Protein 2IMH (pdb70)

Sequence (433 aa):
SLTFSILAHDPETGAIGGAAATGSLCVGGWVLRGDLNAGSASQGAAPSTFWGEEVLQHLRDGSHPEDAVNHHVTSSQQDSGRAYRQLAADLLGNAAAFTGSENQDIKGSVTFAASSGIASGNLGDNSVLGATEAFVVASDLTFERRRLLAALIAAEGAGGLLSAALVLHPDRPPVTLRIDYHPDNPIGALEQLYQQKATTGDYADWARQVPVLSDKERILDEGHHHHHHHSLTFSILAHDPETGAIGGAAATGSLCVGGWVLRGDLNAGSASQGAAPSTFWGEEVLQHLRDGSHPEDAVNHVTSQDSGRAYRQLAADLLGNAAAFTGSENQQDIKGSVTFASGIASGNLGDNSVLGATEAFVASDLTFERRLLAALIAAEGAGLLSAALVLHPDRPPVTLRIDYHPDNPIGALEQQLYQKATTGDYADWARQVPVLSDKERILD

Structure (mmCIF, N/CA/C/O backbone):
data_2IMH
#
_entry.id   2IMH
#
_cell.length_a   60.250
_cell.length_b   69.594
_cell.length_c   105.792
_cell.angle_alpha   90.00
_cell.angle_beta   90.00
_cell.angle_gamma   90.00
#
_symmetry.space_group_name_H-M   'P 21 21 21'
#
loop_
_entity.id
_entity.type
_entity.pdbx_description
1 polymer 'Hypothetical protein UNP Q5LQD5_SILPO'
2 water water
#
loop_
_atom_site.group_PDB
_atom_site.id
_atom_site.type_symbol
_atom_site.label_atom_id
_atom_site.label_alt_id
_atom_site.label_comp_id
_atom_site.label_asym_id
_atom_site.label_entity_id
_atom_site.label_seq_id
_atom_site.pdbx_PDB_ins_code
_atom_site.Cartn_x
_atom_site.Cartn_y
_atom_site.Cartn_z
_atom_site.occupancy
_atom_site.B_iso_or_equiv
_atom_site.auth_seq_id
_atom_site.auth_comp_id
_atom_site.auth_asym_id
_atom_site.auth_atom_id
_atom_site.pdbx_PDB_model_num
ATOM 1 N N . SER A 1 2 ? 7.421 44.302 -1.181 1.00 24.64 0 SER A N 1
ATOM 2 C CA . SER A 1 2 ? 6.183 43.648 -0.660 1.00 23.64 0 SER A CA 1
ATOM 3 C C . SER A 1 2 ? 6.522 42.817 0.573 1.00 22.28 0 SER A C 1
ATOM 4 O O . SER A 1 2 ? 7.701 42.488 0.802 1.00 22.10 0 SER A O 1
ATOM 7 N N . LEU A 1 3 ? 5.496 42.487 1.353 1.00 21.13 1 LEU A N 1
ATOM 8 C CA . LEU A 1 3 ? 5.643 41.579 2.492 1.00 20.08 1 LEU A CA 1
ATOM 9 C C . LEU A 1 3 ? 6.489 40.374 2.050 1.00 19.19 1 LEU A C 1
ATOM 10 O O . LEU A 1 3 ? 6.164 39.730 1.056 1.00 18.73 1 LEU A O 1
ATOM 15 N N . THR A 1 4 ? 7.565 40.085 2.775 1.00 18.48 2 THR A N 1
ATOM 16 C CA . THR A 1 4 ? 8.491 39.004 2.393 1.00 18.24 2 THR A CA 1
ATOM 17 C C . THR A 1 4 ? 9.036 38.293 3.609 1.00 17.78 2 THR A C 1
ATOM 18 O O . THR A 1 4 ? 9.536 38.937 4.534 1.00 17.15 2 THR A O 1
ATOM 22 N N . PHE A 1 5 ? 8.965 36.963 3.619 1.00 17.04 3 PHE A N 1
ATOM 23 C CA . PHE A 1 5 ? 9.680 36.204 4.648 1.00 16.42 3 PHE A CA 1
ATOM 24 C C . PHE A 1 5 ? 10.203 34.911 4.064 1.00 15.58 3 PHE A C 1
ATOM 25 O O . PHE A 1 5 ? 9.592 34.352 3.147 1.00 16.32 3 PHE A O 1
ATOM 33 N N . SER A 1 6 ? 11.365 34.486 4.547 1.00 14.94 4 SER A N 1
ATOM 34 C CA . SER A 1 6 ? 11.990 33.238 4.075 1.00 15.05 4 SER A CA 1
ATOM 35 C C . SER A 1 6 ? 12.704 32.513 5.205 1.00 15.47 4 SER A C 1
ATOM 36 O O . SER A 1 6 ? 13.133 33.122 6.190 1.00 16.04 4 SER A O 1
ATOM 39 N N . ILE A 1 7 ? 12.815 31.202 5.067 1.00 15.72 5 ILE A N 1
ATOM 40 C CA . ILE A 1 7 ? 13.501 30.416 6.075 1.00 15.52 5 ILE A CA 1
ATOM 41 C C . ILE A 1 7 ? 14.416 29.453 5.346 1.00 15.39 5 ILE A C 1
ATOM 42 O O . ILE A 1 7 ? 14.016 28.899 4.332 1.00 15.72 5 ILE A O 1
ATOM 47 N N . LEU A 1 8 ? 15.654 29.347 5.821 1.00 14.51 6 LEU A N 1
ATOM 48 C CA . LEU A 1 8 ? 16.615 28.330 5.348 1.00 14.80 6 LEU A CA 1
ATOM 49 C C . LEU A 1 8 ? 16.880 27.380 6.498 1.00 14.88 6 LEU A C 1
ATOM 50 O O . LEU A 1 8 ? 16.995 27.810 7.646 1.00 15.32 6 LEU A O 1
ATOM 55 N N . ALA A 1 9 ? 17.018 26.091 6.199 1.00 14.84 7 ALA A N 1
ATOM 56 C CA . ALA A 1 9 ? 17.289 25.137 7.270 1.00 15.58 7 ALA A CA 1
ATOM 57 C C . ALA A 1 9 ? 18.037 23.919 6.773 1.00 16.42 7 ALA A C 1
ATOM 58 O O . ALA A 1 9 ? 17.969 23.582 5.596 1.00 16.36 7 ALA A O 1
ATOM 60 N N . HIS A 1 10 ? 18.735 23.278 7.710 1.00 17.07 8 HIS A N 1
ATOM 61 C CA . HIS A 1 10 ? 19.424 22.005 7.522 1.00 17.61 8 HIS A CA 1
ATOM 62 C C . HIS A 1 10 ? 18.648 20.945 8.314 1.00 18.44 8 HIS A C 1
ATOM 63 O O . HIS A 1 10 ? 18.139 21.226 9.411 1.00 18.39 8 HIS A O 1
ATOM 70 N N . ASP A 1 11 ? 18.521 19.751 7.741 1.00 18.19 9 ASP A N 1
ATOM 71 C CA . ASP A 1 11 ? 17.874 18.630 8.414 1.00 19.72 9 ASP A CA 1
ATOM 72 C C . ASP A 1 11 ? 18.977 17.649 8.840 1.00 20.11 9 ASP A C 1
ATOM 73 O O . ASP A 1 11 ? 19.412 16.831 8.035 1.00 20.11 9 ASP A O 1
ATOM 78 N N . PRO A 1 12 ? 19.460 17.762 10.090 1.00 20.88 10 PRO A N 1
ATOM 79 C CA . PRO A 1 12 ? 20.640 16.998 10.483 1.00 21.77 10 PRO A CA 1
ATOM 80 C C . PRO A 1 12 ? 20.514 15.498 10.255 1.00 22.57 10 PRO A C 1
ATOM 81 O O . PRO A 1 12 ? 21.468 14.878 9.777 1.00 22.85 10 PRO A O 1
ATOM 85 N N . GLU A 1 13 ? 19.355 14.928 10.569 1.00 23.47 11 GLU A N 1
ATOM 86 C CA . GLU A 1 13 ? 19.172 13.478 10.458 1.00 25.01 11 GLU A CA 1
ATOM 87 C C . GLU A 1 13 ? 19.528 12.944 9.062 1.00 24.36 11 GLU A C 1
ATOM 88 O O . GLU A 1 13 ? 20.188 11.896 8.940 1.00 23.92 11 GLU A O 1
ATOM 94 N N . THR A 1 14 ? 19.124 13.677 8.017 1.00 23.82 12 THR A N 1
ATOM 95 C CA . THR A 1 14 ? 19.320 13.213 6.627 1.00 23.76 12 THR A CA 1
ATOM 96 C C . THR A 1 14 ? 20.447 13.918 5.880 1.00 23.03 12 THR A C 1
ATOM 97 O O . THR A 1 14 ? 20.988 13.392 4.896 1.00 24.23 12 THR A O 1
ATOM 101 N N . GLY A 1 15 ? 20.791 15.117 6.326 1.00 21.59 13 GLY A N 1
ATOM 102 C CA . GLY A 1 15 ? 21.765 15.927 5.623 1.00 20.58 13 GLY A CA 1
ATOM 103 C C . GLY A 1 15 ? 21.081 16.738 4.535 1.00 19.83 13 GLY A C 1
ATOM 104 O O . GLY A 1 15 ? 21.746 17.483 3.808 1.00 20.65 13 GLY A O 1
ATOM 105 N N . ALA A 1 16 ? 19.753 16.614 4.430 1.00 17.92 14 ALA A N 1
ATOM 106 C CA . ALA A 1 16 ? 19.016 17.470 3.485 1.00 16.31 14 ALA A CA 1
ATOM 107 C C . ALA A 1 16 ? 19.190 18.927 3.870 1.00 15.66 14 ALA A C 1
ATOM 108 O O . ALA A 1 16 ? 19.367 19.258 5.049 1.00 15.98 14 ALA A O 1
ATOM 110 N N . ILE A 1 17 ? 19.125 19.785 2.864 1.00 14.13 15 ILE A N 1
ATOM 111 C CA . ILE A 1 17 ? 19.104 21.235 3.073 1.00 14.66 15 ILE A CA 1
ATOM 112 C C . ILE A 1 17 ? 17.862 21.773 2.373 1.00 13.77 15 ILE A C 1
ATOM 113 O O . ILE A 1 17 ? 17.372 21.175 1.406 1.00 13.81 15 ILE A O 1
ATOM 118 N N . GLY A 1 18 ? 17.324 22.873 2.873 1.00 14.59 16 GLY A N 1
ATOM 119 C CA . GLY A 1 18 ? 16.156 23.429 2.210 1.00 14.51 16 GLY A CA 1
ATOM 120 C C . GLY A 1 18 ? 15.810 24.834 2.602 1.00 14.44 16 GLY A C 1
ATOM 121 O O . GLY A 1 18 ? 16.484 25.456 3.418 1.00 13.83 16 GLY A O 1
ATOM 122 N N . GLY A 1 19 ? 14.757 25.339 1.979 1.00 13.87 17 GLY A N 1
ATOM 123 C CA . GLY A 1 19 ? 14.267 26.673 2.312 1.00 14.64 17 GLY A CA 1
ATOM 124 C C . GLY A 1 19 ? 12.836 26.816 1.837 1.00 14.98 17 GLY A C 1
ATOM 125 O O . GLY A 1 19 ? 12.351 26.003 1.030 1.00 15.93 17 GLY A O 1
ATOM 126 N N . ALA A 1 20 ? 12.171 27.847 2.334 1.00 14.46 18 ALA A N 1
ATOM 127 C CA . ALA A 1 20 ? 10.809 28.144 1.918 1.00 14.45 18 ALA A CA 1
ATOM 128 C C . ALA A 1 20 ? 10.587 29.629 2.037 1.00 14.82 18 ALA A C 1
ATOM 129 O O . ALA A 1 20 ? 11.226 30.285 2.860 1.00 14.26 18 ALA A O 1
ATOM 131 N N . ALA A 1 21 ? 9.682 30.170 1.226 1.00 14.65 19 ALA A N 1
ATOM 132 C CA . ALA A 1 21 ? 9.490 31.627 1.231 1.00 15.07 19 ALA A CA 1
ATOM 133 C C . ALA A 1 21 ? 8.105 31.974 0.745 1.00 15.06 19 ALA A C 1
ATOM 134 O O . ALA A 1 21 ? 7.452 31.179 0.059 1.00 14.95 19 ALA A O 1
ATOM 136 N N . ALA A 1 22 ? 7.664 33.176 1.080 1.00 14.88 20 ALA A N 1
ATOM 137 C CA . ALA A 1 22 ? 6.401 33.685 0.566 1.00 14.80 20 ALA A CA 1
ATOM 138 C C . ALA A 1 22 ? 6.515 35.198 0.501 1.00 15.57 20 ALA A C 1
ATOM 139 O O . ALA A 1 22 ? 7.239 35.797 1.304 1.00 14.86 20 ALA A O 1
ATOM 141 N N . THR A 1 23 ? 5.867 35.798 -0.502 1.00 15.64 21 THR A N 1
ATOM 142 C CA . THR A 1 23 ? 5.806 37.253 -0.606 1.00 16.68 21 THR A CA 1
ATOM 143 C C . THR A 1 23 ? 4.436 37.736 -1.018 1.00 16.77 21 THR A C 1
ATOM 144 O O . THR A 1 23 ? 3.593 36.960 -1.485 1.00 16.31 21 THR A O 1
ATOM 14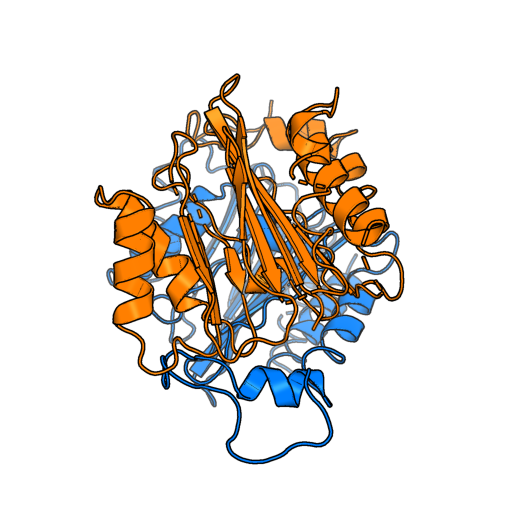8 N N . GLY A 1 24 ? 4.223 39.044 -0.869 1.00 17.87 22 GLY A N 1
ATOM 149 C CA . GLY A 1 24 ? 3.034 39.655 -1.440 1.00 18.33 22 GLY A CA 1
ATOM 150 C C . GLY A 1 24 ? 3.201 40.046 -2.906 1.00 19.17 22 GLY A C 1
ATOM 151 O O . GLY A 1 24 ? 2.504 40.952 -3.385 1.00 20.49 22 GLY A O 1
ATOM 152 N N . SER A 1 25 ? 4.108 39.363 -3.613 1.00 18.55 23 SER A N 1
ATOM 153 C CA . SER A 1 25 ? 4.351 39.587 -5.033 1.00 18.58 23 SER A CA 1
ATOM 154 C C . SER A 1 25 ? 4.497 38.252 -5.781 1.00 17.86 23 SER A C 1
ATOM 155 O O . SER A 1 25 ? 4.205 37.195 -5.219 1.00 18.04 23 SER A O 1
ATOM 158 N N . LEU A 1 26 ? 4.952 38.301 -7.028 1.00 17.18 24 LEU A N 1
ATOM 159 C CA . LEU A 1 26 ? 5.009 37.102 -7.891 1.00 16.75 24 LEU A CA 1
ATOM 160 C C . LEU A 1 26 ? 6.320 36.345 -7.759 1.00 16.45 24 LEU A C 1
ATOM 161 O O . LEU A 1 26 ? 7.349 36.928 -7.434 1.00 17.26 24 LEU A O 1
ATOM 166 N N . CYS A 1 27 ? 6.279 35.044 -8.054 1.00 16.08 25 CYS A N 1
ATOM 167 C CA . CYS A 1 27 ? 7.491 34.311 -8.379 1.00 16.02 25 CYS A CA 1
ATOM 168 C C . CYS A 1 27 ? 8.547 34.309 -7.270 1.00 15.41 25 CYS A C 1
ATOM 169 O O . CYS A 1 27 ? 9.743 34.285 -7.564 1.00 15.50 25 CYS A O 1
ATOM 172 N N . VAL A 1 28 ? 8.125 34.316 -6.003 1.00 15.47 26 VAL A N 1
ATOM 173 C CA . VAL A 1 28 ? 9.114 34.249 -4.916 1.00 14.73 26 VAL A CA 1
ATOM 174 C C . VAL A 1 28 ? 10.160 33.136 -5.090 1.00 15.08 26 VAL A C 1
ATOM 175 O O . VAL A 1 28 ? 11.341 33.340 -4.826 1.00 14.60 26 VAL A O 1
ATOM 179 N N . GLY A 1 29 ? 9.739 31.946 -5.522 1.00 15.39 27 GLY A N 1
ATOM 180 C CA . GLY A 1 29 ? 10.717 30.849 -5.692 1.00 16.47 27 GLY A CA 1
ATOM 181 C C . GLY A 1 29 ? 11.829 31.211 -6.675 1.00 17.62 27 GLY A C 1
ATOM 182 O O . GLY A 1 29 ? 12.991 30.876 -6.456 1.00 18.87 27 GLY A O 1
ATOM 183 N N . GLY A 1 30 ? 11.463 31.894 -7.754 1.00 17.18 28 GLY A N 1
ATOM 184 C CA . GLY A 1 30 ? 12.399 32.310 -8.784 1.00 17.99 28 GLY A CA 1
ATOM 185 C C . GLY A 1 30 ? 13.354 33.382 -8.307 1.00 17.58 28 GLY A C 1
ATOM 186 O O . GLY A 1 30 ? 14.544 33.367 -8.645 1.00 17.89 28 GLY A O 1
ATOM 187 N N . TRP A 1 31 ? 12.845 34.303 -7.497 1.00 16.22 29 TRP A N 1
ATOM 188 C CA . TRP A 1 31 ? 13.656 35.431 -7.043 1.00 16.11 29 TRP A CA 1
ATOM 189 C C . TRP A 1 31 ? 14.603 35.021 -5.936 1.00 15.76 29 TRP A C 1
ATOM 190 O O . TRP A 1 31 ? 15.792 35.376 -5.949 1.00 15.13 29 TRP A O 1
ATOM 201 N N . VAL A 1 32 ? 14.073 34.271 -4.972 1.00 15.13 30 VAL A N 1
ATOM 202 C CA . VAL A 1 32 ? 14.673 34.239 -3.638 1.00 15.17 30 VAL A CA 1
ATOM 203 C C . VAL A 1 32 ? 15.515 33.008 -3.327 1.00 15.58 30 VAL A C 1
ATOM 204 O O . VAL A 1 32 ? 16.616 33.133 -2.767 1.00 15.37 30 VAL A O 1
ATOM 208 N N . LEU A 1 33 ? 15.016 31.829 -3.699 1.00 15.29 31 LEU A N 1
ATOM 209 C CA . LEU A 1 33 ? 15.578 30.610 -3.121 1.00 15.61 31 LEU A CA 1
ATOM 210 C C . LEU A 1 33 ? 16.546 29.927 -4.057 1.00 15.69 31 LEU A C 1
ATOM 211 O O . LEU A 1 33 ? 16.190 29.632 -5.188 1.00 15.79 31 LEU A O 1
ATOM 216 N N . ARG A 1 34 ? 17.762 29.678 -3.556 1.00 15.01 32 ARG A N 1
ATOM 217 C CA . ARG A 1 34 ? 18.791 28.912 -4.277 1.00 14.99 32 ARG A CA 1
ATOM 218 C C . ARG A 1 34 ? 19.525 27.974 -3.326 1.00 14.56 32 ARG A C 1
ATOM 219 O O . ARG A 1 34 ? 19.564 28.211 -2.121 1.00 13.79 32 ARG A O 1
ATOM 227 N N . GLY A 1 35 ? 20.143 26.935 -3.882 1.00 15.09 33 GLY A N 1
ATOM 228 C CA . GLY A 1 35 ? 20.845 25.971 -3.062 1.00 16.03 33 GLY A CA 1
ATOM 229 C C . GLY A 1 35 ? 21.691 25.018 -3.870 1.00 15.40 33 GLY A C 1
ATOM 230 O O . GLY A 1 35 ? 21.489 24.858 -5.074 1.00 16.47 33 GLY A O 1
ATOM 231 N N . ASP A 1 36 ? 22.672 24.423 -3.204 1.00 16.24 34 ASP A N 1
ATOM 232 C CA . ASP A 1 36 ? 23.538 23.438 -3.851 1.00 16.48 34 ASP A CA 1
ATOM 233 C C . ASP A 1 36 ? 24.131 22.555 -2.767 1.00 16.34 34 ASP A C 1
ATOM 234 O O . ASP A 1 36 ? 24.641 23.050 -1.748 1.00 16.32 34 ASP A O 1
ATOM 239 N N . LEU A 1 37 ? 24.014 21.242 -2.961 1.00 15.85 35 LEU A N 1
ATOM 240 C CA . LEU A 1 37 ? 24.527 20.280 -2.003 1.00 16.42 35 LEU A CA 1
ATOM 241 C C . LEU A 1 37 ? 26.041 20.362 -1.819 1.00 16.46 35 LEU A C 1
ATOM 242 O O . LEU A 1 37 ? 26.583 19.786 -0.858 1.00 17.55 35 LEU A O 1
ATOM 247 N N . ASN A 1 38 ? 26.710 21.116 -2.689 1.00 17.05 36 ASN A N 1
ATOM 248 C CA . ASN A 1 38 ? 28.133 21.349 -2.516 1.00 17.58 36 ASN A CA 1
ATOM 249 C C . ASN A 1 38 ? 28.447 22.695 -1.844 1.00 17.26 36 ASN A C 1
ATOM 250 O O . ASN A 1 38 ? 29.608 23.128 -1.825 1.00 17.14 36 ASN A O 1
ATOM 255 N N . ALA A 1 39 ? 27.427 23.354 -1.293 1.00 16.65 37 ALA A N 1
ATOM 256 C CA . ALA A 1 39 ? 27.607 24.709 -0.779 1.00 16.31 37 ALA A CA 1
ATOM 257 C C . ALA A 1 39 ? 26.734 25.018 0.448 1.00 16.27 37 ALA A C 1
ATOM 258 O O . ALA A 1 39 ? 27.234 25.438 1.510 1.00 16.66 37 ALA A O 1
ATOM 260 N N . GLY A 1 40 ? 25.430 24.822 0.302 1.00 15.63 38 GLY A N 1
ATOM 261 C CA . GLY A 1 40 ? 24.466 25.310 1.304 1.00 15.31 38 GLY A CA 1
ATOM 262 C C . GLY A 1 40 ? 23.267 25.963 0.629 1.00 15.71 38 GLY A C 1
ATOM 263 O O . GLY A 1 40 ? 22.970 25.658 -0.537 1.00 16.24 38 GLY A O 1
ATOM 272 N N . SER A 1 42 ? 20.767 29.701 0.046 1.00 15.23 40 SER A N 1
ATOM 273 C CA . SER A 1 42 ? 20.709 31.158 0.135 1.00 15.50 40 SER A CA 1
ATOM 274 C C . SER A 1 42 ? 19.300 31.684 -0.123 1.00 15.21 40 SER A C 1
ATOM 275 O O . SER A 1 42 ? 18.517 31.061 -0.841 1.00 14.82 40 SER A O 1
ATOM 278 N N . ALA A 1 43 ? 18.999 32.834 0.482 1.00 15.91 41 ALA A N 1
ATOM 279 C CA . ALA A 1 43 ? 17.725 33.520 0.260 1.00 15.24 41 ALA A CA 1
ATOM 280 C C . ALA A 1 43 ? 18.105 34.945 -0.069 1.00 15.95 41 ALA A C 1
ATOM 281 O O . ALA A 1 43 ? 18.632 35.642 0.796 1.00 16.06 41 ALA A O 1
ATOM 283 N N . SER A 1 44 ? 17.873 35.366 -1.311 1.00 15.69 42 SER A N 1
ATOM 284 C CA . SER A 1 44 ? 18.259 36.719 -1.723 1.00 16.13 42 SER A CA 1
ATOM 285 C C . SER A 1 44 ? 16.984 37.495 -2.026 1.00 16.29 42 SER A C 1
ATOM 286 O O . SER A 1 44 ? 16.206 37.100 -2.895 1.00 16.39 42 SER A O 1
ATOM 289 N N . GLN A 1 45 ? 16.767 38.593 -1.301 1.00 15.68 43 GLN A N 1
ATOM 290 C CA . GLN A 1 45 ? 15.458 39.257 -1.325 1.00 16.20 43 GLN A CA 1
ATOM 291 C C . GLN A 1 45 ? 15.630 40.751 -1.052 1.00 15.98 43 GLN A C 1
ATOM 292 O O . GLN A 1 45 ? 16.732 41.301 -1.245 1.00 16.41 43 GLN A O 1
ATOM 298 N N . GLY A 1 46 ? 14.553 41.388 -0.601 1.00 16.96 44 GLY A N 1
ATOM 299 C CA . GLY A 1 46 ? 14.593 42.823 -0.268 1.00 17.43 44 GLY A CA 1
ATOM 300 C C . GLY A 1 46 ? 13.944 43.694 -1.328 1.00 18.01 44 GLY A C 1
ATOM 301 O O . GLY A 1 46 ? 13.298 43.192 -2.262 1.00 18.25 44 GLY A O 1
ATOM 302 N N . ALA A 1 47 ? 14.126 45.008 -1.188 1.00 17.83 45 ALA A N 1
ATOM 303 C CA . ALA A 1 47 ? 13.404 45.978 -2.007 1.00 18.30 45 ALA A CA 1
ATOM 304 C C . ALA A 1 47 ? 13.773 45.890 -3.474 1.00 18.63 45 ALA A C 1
ATOM 305 O O . ALA A 1 47 ? 12.892 45.991 -4.353 1.00 18.59 45 ALA A O 1
ATOM 307 N N . ALA A 1 48 ? 15.074 45.703 -3.722 1.00 17.86 46 ALA A N 1
ATOM 308 C CA . ALA A 1 48 ? 15.623 45.563 -5.057 1.00 17.92 46 ALA A CA 1
ATOM 309 C C . ALA A 1 48 ? 16.539 44.337 -5.008 1.00 17.76 46 ALA A C 1
ATOM 310 O O . ALA A 1 48 ? 17.764 44.459 -4.872 1.00 17.79 46 ALA A O 1
ATOM 312 N N . PRO A 1 49 ? 15.940 43.146 -5.115 1.00 17.81 47 PRO A N 1
ATOM 313 C CA . PRO A 1 49 ? 16.699 41.904 -4.915 1.00 17.53 47 PRO A CA 1
ATOM 314 C C . PRO A 1 49 ? 17.744 41.671 -6.009 1.00 17.45 47 PRO A C 1
ATOM 315 O O . PRO A 1 49 ? 17.510 41.990 -7.178 1.00 17.18 47 PRO A O 1
ATOM 319 N N . SER A 1 50 ? 18.889 41.113 -5.618 1.00 16.95 48 SER A N 1
ATOM 320 C CA . SER A 1 50 ? 19.949 40.786 -6.545 1.00 17.32 48 SER A CA 1
ATOM 321 C C . SER A 1 50 ? 20.018 39.282 -6.760 1.00 17.25 48 SER A C 1
ATOM 322 O O . SER A 1 50 ? 20.392 38.543 -5.835 1.00 17.32 48 SER A O 1
ATOM 325 N N . THR A 1 51 ? 19.690 38.830 -7.965 1.00 17.20 49 THR A N 1
ATOM 326 C CA . THR A 1 51 ? 19.899 37.411 -8.290 1.00 16.91 49 THR A CA 1
ATOM 327 C C . THR A 1 51 ? 21.381 37.042 -8.130 1.00 17.51 49 THR A C 1
ATOM 328 O O . THR A 1 51 ? 21.723 35.944 -7.682 1.00 17.54 49 THR A O 1
ATOM 332 N N . PHE A 1 52 ? 22.268 37.978 -8.455 1.00 16.79 50 PHE A N 1
ATOM 333 C CA . PHE A 1 52 ? 23.705 37.749 -8.299 1.00 16.99 50 PHE A CA 1
ATOM 334 C C . PHE A 1 52 ? 24.096 37.381 -6.880 1.00 17.01 50 PHE A C 1
ATOM 335 O O . PHE A 1 52 ? 24.869 36.435 -6.667 1.00 16.81 50 PHE A O 1
ATOM 343 N N . TRP A 1 53 ? 23.572 38.125 -5.911 1.00 16.37 51 TRP A N 1
ATOM 344 C CA . TRP A 1 53 ? 23.899 37.861 -4.520 1.00 16.36 51 TRP A CA 1
ATOM 345 C C . TRP A 1 53 ? 23.597 36.413 -4.178 1.00 16.13 51 TRP A C 1
ATOM 346 O O . TRP A 1 53 ? 24.373 35.761 -3.487 1.00 16.87 51 TRP A O 1
ATOM 357 N N . GLY A 1 54 ? 22.450 35.926 -4.651 1.00 16.60 52 GLY A N 1
ATOM 358 C CA . GLY A 1 54 ? 21.996 34.571 -4.277 1.00 16.54 52 GLY A CA 1
ATOM 359 C C . GLY A 1 54 ? 22.933 33.497 -4.798 1.00 17.48 52 GLY A C 1
ATOM 360 O O . GLY A 1 54 ? 23.177 32.494 -4.128 1.00 17.54 52 GLY A O 1
ATOM 361 N N . GLU A 1 55 ? 23.423 33.690 -6.012 1.00 17.79 53 GLU A N 1
ATOM 362 C CA . GLU A 1 55 ? 24.343 32.735 -6.629 1.00 19.12 53 GLU A CA 1
ATOM 363 C C . GLU A 1 55 ? 25.755 32.883 -6.057 1.00 18.28 53 GLU A C 1
ATOM 364 O O . GLU A 1 55 ? 26.403 31.904 -5.698 1.00 18.30 53 GLU A O 1
ATOM 370 N N . GLU A 1 56 ? 26.249 34.120 -5.999 1.00 17.50 54 GLU A N 1
ATOM 371 C CA . GLU A 1 56 ? 27.617 34.359 -5.567 1.00 17.65 54 GLU A CA 1
ATOM 372 C C . GLU A 1 56 ? 27.886 33.933 -4.131 1.00 16.76 54 GLU A C 1
ATOM 373 O O . GLU A 1 56 ? 28.958 33.385 -3.832 1.00 17.01 54 GLU A O 1
ATOM 379 N N . VAL A 1 57 ? 26.934 34.160 -3.234 1.00 15.78 55 VAL A N 1
ATOM 380 C CA . VAL A 1 57 ? 27.148 33.751 -1.830 1.00 15.64 55 VAL A CA 1
ATOM 381 C C . VAL A 1 57 ? 27.368 32.243 -1.702 1.00 15.69 55 VAL A C 1
ATOM 382 O O . VAL A 1 57 ? 28.163 31.807 -0.863 1.00 16.50 55 VAL A O 1
ATOM 386 N N . LEU A 1 58 ? 26.688 31.459 -2.542 1.00 15.83 56 LEU A N 1
ATOM 387 C CA . LEU A 1 58 ? 26.899 29.999 -2.557 1.00 15.80 56 LEU A CA 1
ATOM 388 C C . LEU A 1 58 ? 28.333 29.649 -3.004 1.00 16.83 56 LEU A C 1
ATOM 389 O O . LEU A 1 58 ? 28.980 28.759 -2.441 1.00 16.98 56 LEU A O 1
ATOM 394 N N . GLN A 1 59 ? 28.839 30.364 -4.001 1.00 17.07 57 GLN A N 1
ATOM 395 C CA . GLN A 1 59 ? 30.225 30.162 -4.421 1.00 17.90 57 GLN A CA 1
ATOM 396 C C . GLN A 1 59 ? 31.213 30.448 -3.293 1.00 17.72 57 GLN A C 1
ATOM 397 O O . GLN A 1 59 ? 32.174 29.701 -3.106 1.00 18.14 57 GLN A O 1
ATOM 403 N N . HIS A 1 60 ? 30.974 31.508 -2.517 1.00 17.71 58 HIS A N 1
ATOM 404 C CA . HIS A 1 60 ? 31.872 31.788 -1.396 1.00 18.31 58 HIS A CA 1
ATOM 405 C C . HIS A 1 60 ? 31.857 30.668 -0.360 1.00 17.44 58 HIS A C 1
ATOM 406 O O . HIS A 1 60 ? 32.891 30.350 0.214 1.00 17.62 58 HIS A O 1
ATOM 413 N N . LEU A 1 61 ? 30.684 30.108 -0.100 1.00 17.13 59 LEU A N 1
ATOM 414 C CA . LEU A 1 61 ? 30.566 28.934 0.777 1.00 16.83 59 LEU A CA 1
ATOM 415 C C . LEU A 1 61 ? 31.323 27.716 0.227 1.00 17.46 59 LEU A C 1
ATOM 416 O O . LEU A 1 61 ? 32.003 27.014 0.989 1.00 16.71 59 LEU A O 1
ATOM 421 N N . ARG A 1 62 ? 31.180 27.453 -1.076 1.00 17.60 60 ARG A N 1
ATOM 422 C CA . ARG A 1 62 ? 31.870 26.314 -1.696 1.00 19.13 60 ARG A CA 1
ATOM 423 C C . ARG A 1 62 ? 33.361 26.467 -1.491 1.00 19.49 60 ARG A C 1
ATOM 424 O O . ARG A 1 62 ? 34.056 25.490 -1.301 1.00 19.94 60 ARG A O 1
ATOM 432 N N . ASP A 1 63 ? 33.831 27.707 -1.570 1.00 20.16 61 ASP A N 1
ATOM 433 C CA . ASP A 1 63 ? 35.253 28.006 -1.503 1.00 21.39 61 ASP A CA 1
ATOM 434 C C . ASP A 1 63 ? 35.775 28.189 -0.072 1.00 21.09 61 ASP A C 1
ATOM 435 O O . ASP A 1 63 ? 36.910 28.617 0.130 1.00 22.43 61 ASP A O 1
ATOM 440 N N . GLY A 1 64 ? 34.965 27.825 0.921 1.00 20.49 62 GLY A N 1
ATOM 441 C CA . GLY A 1 64 ? 35.441 27.744 2.305 1.00 19.34 62 GLY A CA 1
ATOM 442 C C . GLY A 1 64 ? 35.291 28.974 3.179 1.00 19.41 62 GLY A C 1
ATOM 443 O O . GLY A 1 64 ? 36.004 29.112 4.180 1.00 19.00 62 GLY A O 1
ATOM 444 N N . SER A 1 65 ? 34.377 29.877 2.810 1.00 19.56 63 SER A N 1
ATOM 445 C CA . SER A 1 65 ? 34.034 31.010 3.668 1.00 19.15 63 SER A CA 1
ATOM 446 C C . SER A 1 65 ? 32.964 30.632 4.690 1.00 19.13 63 SER A C 1
ATOM 447 O O . SER A 1 65 ? 31.974 29.987 4.345 1.00 18.46 63 SER A O 1
ATOM 450 N N . HIS A 1 66 ? 33.116 31.121 5.920 1.00 18.12 64 HIS A N 1
ATOM 451 C CA . HIS A 1 66 ? 32.041 31.079 6.906 1.00 19.05 64 HIS A CA 1
ATOM 452 C C . HIS A 1 66 ? 30.871 31.922 6.369 1.00 18.72 64 HIS A C 1
ATOM 453 O O . HIS A 1 66 ? 31.104 32.945 5.725 1.00 19.28 64 HIS A O 1
ATOM 460 N N . PRO A 1 67 ? 29.617 31.487 6.606 1.00 19.01 65 PRO A N 1
ATOM 461 C CA . PRO A 1 67 ? 28.447 32.275 6.159 1.00 18.74 65 PRO A CA 1
ATOM 462 C C . PRO A 1 67 ? 28.518 33.783 6.438 1.00 18.95 65 PRO A C 1
ATOM 463 O O . PRO A 1 67 ? 28.132 34.570 5.577 1.00 19.18 65 PRO A O 1
ATOM 467 N N . GLU A 1 68 ? 29.002 34.193 7.608 1.00 19.13 66 GLU A N 1
ATOM 468 C CA . GLU A 1 68 ? 29.086 35.633 7.893 1.00 20.13 66 GLU A CA 1
ATOM 469 C C . GLU A 1 68 ? 30.010 36.350 6.904 1.00 20.15 66 GLU A C 1
ATOM 470 O O . GLU A 1 68 ? 29.672 37.419 6.376 1.00 20.19 66 GLU A O 1
ATOM 476 N N . ASP A 1 69 ? 31.179 35.761 6.659 1.00 20.15 67 ASP A N 1
ATOM 477 C CA . ASP A 1 69 ? 32.132 36.310 5.691 1.00 20.27 67 ASP A CA 1
ATOM 478 C C . ASP A 1 69 ? 31.652 36.247 4.244 1.00 19.77 67 ASP A C 1
ATOM 479 O O . ASP A 1 69 ? 31.845 37.194 3.480 1.00 19.42 67 ASP A O 1
ATOM 484 N N . ALA A 1 70 ? 31.032 35.135 3.866 1.00 19.09 68 ALA A N 1
ATOM 485 C CA . ALA A 1 70 ? 30.429 35.000 2.541 1.00 19.21 68 ALA A CA 1
ATOM 486 C C . ALA A 1 70 ? 29.400 36.122 2.289 1.00 19.30 68 ALA A C 1
ATOM 487 O O . ALA A 1 70 ? 29.428 36.791 1.254 1.00 18.87 68 ALA A O 1
ATOM 489 N N . VAL A 1 71 ? 28.498 36.329 3.241 1.00 20.26 69 VAL A N 1
ATOM 490 C CA . VAL A 1 71 ? 27.483 37.367 3.105 1.00 20.54 69 VAL A CA 1
ATOM 491 C C . VAL A 1 71 ? 28.156 38.746 3.061 1.00 22.35 69 VAL A C 1
ATOM 492 O O . VAL A 1 71 ? 27.820 39.580 2.218 1.00 22.20 69 VAL A O 1
ATOM 496 N N . ASN A 1 72 ? 29.118 38.973 3.954 1.00 23.14 70 ASN A N 1
ATOM 497 C CA . ASN A 1 72 ? 29.794 40.271 3.980 1.00 24.91 70 ASN A CA 1
ATOM 498 C C . ASN A 1 72 ? 30.575 40.556 2.691 1.00 24.80 70 ASN A C 1
ATOM 499 O O . ASN A 1 72 ? 30.526 41.684 2.194 1.00 25.69 70 ASN A O 1
ATOM 504 N N . HIS A 1 73 ? 31.262 39.551 2.138 1.00 24.67 71 HIS A N 1
ATOM 505 C CA A HIS A 1 73 ? 32.015 39.679 0.874 0.50 25.21 71 HIS A CA 1
ATOM 506 C CA B HIS A 1 73 ? 32.015 39.757 0.899 0.50 25.13 71 HIS A CA 1
ATOM 507 C C . HIS A 1 73 ? 31.114 40.092 -0.280 1.00 25.08 71 HIS A C 1
ATOM 508 O O . HIS A 1 73 ? 31.466 40.934 -1.114 1.00 25.64 71 HIS A O 1
ATOM 521 N N . VAL A 1 74 ? 29.962 39.443 -0.355 1.00 24.19 72 VAL A N 1
ATOM 522 C CA . VAL A 1 74 ? 29.034 39.693 -1.435 1.00 23.54 72 VAL A CA 1
ATOM 523 C C . VAL A 1 74 ? 28.401 41.078 -1.309 1.00 23.17 72 VAL A C 1
ATOM 524 O O . VAL A 1 74 ? 28.344 41.821 -2.285 1.00 23.22 72 VAL A O 1
ATOM 528 N N . THR A 1 75 ? 27.946 41.420 -0.110 1.00 22.80 73 THR A N 1
ATOM 529 C CA . THR A 1 75 ? 27.179 42.649 0.077 1.00 23.74 73 THR A CA 1
ATOM 530 C C . THR A 1 75 ? 28.074 43.892 0.057 1.00 24.24 73 THR A C 1
ATOM 531 O O . THR A 1 75 ? 27.660 44.943 -0.460 1.00 24.15 73 THR A O 1
ATOM 535 N N . SER A 1 76 ? 29.289 43.763 0.603 1.00 24.95 74 SER A N 1
ATOM 536 C CA A SER A 1 76 ? 30.237 44.884 0.702 0.50 25.53 74 SER A CA 1
ATOM 537 C CA B SER A 1 76 ? 30.204 44.904 0.699 0.50 25.89 74 SER A CA 1
ATOM 538 C C . SER A 1 76 ? 30.638 45.432 -0.662 1.00 26.12 74 SER A C 1
ATOM 539 O O . SER A 1 76 ? 30.900 46.638 -0.806 1.00 27.06 74 SER A O 1
ATOM 544 N N . GLN A 1 77 ? 30.696 44.545 -1.652 1.00 25.97 75 GLN A N 1
ATOM 545 C CA A GLN A 1 77 ? 31.096 44.842 -3.036 0.50 26.31 75 GLN A CA 1
ATOM 546 C CA B GLN A 1 77 ? 31.146 44.964 -2.975 0.50 26.10 75 GLN A CA 1
ATOM 547 C C . GLN A 1 77 ? 30.028 45.603 -3.812 1.00 25.72 75 GLN A C 1
ATOM 548 O O . GLN A 1 77 ? 30.251 46.005 -4.954 1.00 26.46 75 GLN A O 1
ATOM 559 N N . ASP A 1 78 ? 28.847 45.747 -3.223 1.00 24.47 76 ASP A N 1
ATOM 560 C CA . ASP A 1 78 ? 27.692 46.257 -3.969 1.00 23.23 76 ASP A CA 1
ATOM 561 C C . ASP A 1 78 ? 27.272 47.602 -3.409 1.00 22.31 76 ASP A C 1
ATOM 562 O O . ASP A 1 78 ? 26.802 47.673 -2.277 1.00 21.89 76 ASP A O 1
ATOM 567 N N . SER A 1 79 ? 27.409 48.660 -4.218 1.00 22.46 77 SER A N 1
ATOM 568 C CA . SER A 1 79 ? 27.052 50.013 -3.776 1.00 22.19 77 SER A CA 1
ATOM 569 C C . SER A 1 79 ? 25.566 50.192 -3.490 1.00 21.55 77 SER A C 1
ATOM 570 O O . SER A 1 79 ? 25.177 51.135 -2.785 1.00 21.57 77 SER A O 1
ATOM 573 N N . GLY A 1 80 ? 24.741 49.295 -4.044 1.00 20.16 78 GLY A N 1
ATOM 574 C CA . GLY A 1 80 ? 23.309 49.345 -3.848 1.00 20.18 78 GLY A CA 1
ATOM 575 C C . GLY A 1 80 ? 22.827 48.458 -2.727 1.00 19.77 78 GLY A C 1
ATOM 576 O O . GLY A 1 80 ? 21.636 48.221 -2.605 1.00 19.39 78 GLY A O 1
ATOM 577 N N . ARG A 1 81 ? 23.754 47.974 -1.902 1.00 20.15 79 ARG A N 1
ATOM 578 C CA . ARG A 1 81 ? 23.434 46.996 -0.853 1.00 20.71 79 ARG A CA 1
ATOM 579 C C . ARG A 1 81 ? 22.296 47.391 0.097 1.00 19.83 79 ARG A C 1
ATOM 580 O O . ARG A 1 81 ? 21.570 46.531 0.604 1.00 18.65 79 ARG A O 1
ATOM 588 N N . ALA A 1 82 ? 22.144 48.692 0.362 1.00 19.32 80 ALA A N 1
ATOM 589 C CA . ALA A 1 82 ? 21.130 49.135 1.322 1.00 19.27 80 ALA A CA 1
ATOM 590 C C . ALA A 1 82 ? 19.710 48.734 0.904 1.00 18.92 80 ALA A C 1
ATOM 591 O O . ALA A 1 82 ? 18.805 48.670 1.737 1.00 19.64 80 ALA A O 1
ATOM 593 N N . TYR A 1 83 ? 19.523 48.477 -0.391 1.00 18.54 81 TYR A N 1
ATOM 594 C CA . TYR A 1 83 ? 18.203 48.162 -0.938 1.00 19.48 81 TYR A CA 1
ATOM 595 C C . TYR A 1 83 ? 17.908 46.668 -1.041 1.00 18.51 81 TYR A C 1
ATOM 596 O O . TYR A 1 83 ? 16.959 46.259 -1.715 1.00 18.77 81 TYR A O 1
ATOM 605 N N . ARG A 1 84 ? 18.707 45.849 -0.364 1.00 18.31 82 ARG A N 1
ATOM 606 C CA . ARG A 1 84 ? 18.483 44.398 -0.472 1.00 16.93 82 ARG A CA 1
ATOM 607 C C . ARG A 1 84 ? 18.869 43.656 0.796 1.00 17.26 82 ARG A C 1
ATOM 608 O O . ARG A 1 84 ? 19.356 44.263 1.760 1.00 16.65 82 ARG A O 1
ATOM 616 N N . GLN A 1 85 ? 18.624 42.347 0.796 1.00 16.67 83 GLN A N 1
ATOM 617 C CA . GLN A 1 85 ? 18.688 41.550 2.003 1.00 16.35 83 GLN A CA 1
ATOM 618 C C . GLN A 1 85 ? 19.138 40.146 1.581 1.00 16.15 83 GLN A C 1
ATOM 619 O O . GLN A 1 85 ? 18.696 39.649 0.550 1.00 16.80 83 GLN A O 1
ATOM 625 N N . LEU A 1 86 ? 20.029 39.546 2.359 1.00 16.39 84 LEU A N 1
ATOM 626 C CA . LEU A 1 86 ? 20.638 38.272 1.986 1.00 15.54 84 LEU A CA 1
ATOM 627 C C . LEU A 1 86 ? 20.831 37.379 3.199 1.00 16.03 84 LEU A C 1
ATOM 628 O O . LEU A 1 86 ? 21.256 37.835 4.263 1.00 15.89 84 LEU A O 1
ATOM 633 N N . ALA A 1 87 ? 20.512 36.101 3.038 1.00 14.68 85 ALA A N 1
ATOM 634 C CA . ALA A 1 87 ? 20.733 35.141 4.105 1.00 14.91 85 ALA A CA 1
ATOM 635 C C . ALA A 1 87 ? 21.375 33.924 3.471 1.00 14.79 85 ALA A C 1
ATOM 636 O O . ALA A 1 87 ? 21.086 33.578 2.315 1.00 14.87 85 ALA A O 1
ATOM 638 N N . ALA A 1 88 ? 22.273 33.288 4.200 1.00 15.20 86 ALA A N 1
ATOM 639 C CA . ALA A 1 88 ? 22.978 32.132 3.649 1.00 14.83 86 ALA A CA 1
ATOM 640 C C . ALA A 1 88 ? 23.266 31.163 4.759 1.00 15.68 86 ALA A C 1
ATOM 641 O O . ALA A 1 88 ? 23.550 31.575 5.886 1.00 15.98 86 ALA A O 1
ATOM 651 N N . ASP A 1 90 ? 25.344 27.288 5.611 1.00 15.34 88 ASP A N 1
ATOM 652 C CA . ASP A 1 90 ? 26.256 26.268 5.103 1.00 15.48 88 ASP A CA 1
ATOM 653 C C . ASP A 1 90 ? 25.708 24.872 5.353 1.00 15.70 88 ASP A C 1
ATOM 654 O O . ASP A 1 90 ? 24.611 24.726 5.892 1.00 15.87 88 ASP A O 1
ATOM 659 N N . LEU A 1 91 ? 26.471 23.852 4.949 1.00 15.51 89 LEU A N 1
ATOM 660 C CA . LEU A 1 91 ? 25.969 22.477 4.965 1.00 16.02 89 LEU A CA 1
ATOM 661 C C . LEU A 1 91 ? 25.817 21.907 6.365 1.00 16.20 89 LEU A C 1
ATOM 662 O O . LEU A 1 91 ? 25.183 20.853 6.538 1.00 17.84 89 LEU A O 1
ATOM 667 N N . LEU A 1 92 ? 26.360 22.601 7.365 1.00 16.36 90 LEU A N 1
ATOM 668 C CA . LEU A 1 92 ? 26.200 22.186 8.753 1.00 16.92 90 LEU A CA 1
ATOM 669 C C . LEU A 1 92 ? 25.282 23.126 9.541 1.00 17.31 90 LEU A C 1
ATOM 670 O O . LEU A 1 92 ? 25.242 23.071 10.781 1.00 18.16 90 LEU A O 1
ATOM 675 N N . GLY A 1 93 ? 24.560 23.995 8.822 1.00 17.22 91 GLY A N 1
ATOM 676 C CA . GLY A 1 93 ? 23.504 24.788 9.444 1.00 17.38 91 GLY A CA 1
ATOM 677 C C . GLY A 1 93 ? 23.937 26.120 10.023 1.00 17.60 91 GLY A C 1
ATOM 678 O O . GLY A 1 93 ? 23.111 26.846 10.583 1.00 18.35 91 GLY A O 1
ATOM 679 N N . ASN A 1 94 ? 25.221 26.449 9.890 1.00 16.58 92 ASN A N 1
ATOM 680 C CA . ASN A 1 94 ? 25.726 27.776 10.254 1.00 16.30 92 ASN A CA 1
ATOM 681 C C . ASN A 1 94 ? 25.160 28.801 9.296 1.00 16.16 92 ASN A C 1
ATOM 682 O O . ASN A 1 94 ? 25.074 28.528 8.106 1.00 16.55 92 ASN A O 1
ATOM 687 N N . ALA A 1 95 ? 24.768 29.966 9.808 1.00 16.25 93 ALA A N 1
ATOM 688 C CA . ALA A 1 95 ? 24.037 30.933 8.966 1.00 16.22 93 ALA A CA 1
ATOM 689 C C . ALA A 1 95 ? 24.298 32.370 9.336 1.00 16.27 93 ALA A C 1
ATOM 690 O O . ALA A 1 95 ? 24.671 32.668 10.472 1.00 16.44 93 ALA A O 1
ATOM 692 N N . ALA A 1 96 ? 24.083 33.261 8.373 1.00 16.09 94 ALA A N 1
ATOM 693 C CA . ALA A 1 96 ? 24.221 34.688 8.606 1.00 16.28 94 ALA A CA 1
ATOM 694 C C . ALA A 1 96 ? 23.317 35.439 7.644 1.00 16.07 94 ALA A C 1
ATOM 695 O O . ALA A 1 96 ? 22.995 34.935 6.569 1.00 15.19 94 ALA A O 1
ATOM 697 N N . ALA A 1 97 ? 22.954 36.658 8.017 1.00 16.20 95 ALA A N 1
ATOM 698 C CA . ALA A 1 97 ? 22.159 37.513 7.155 1.00 16.95 95 ALA A CA 1
ATOM 699 C C . ALA A 1 97 ? 22.702 38.936 7.120 1.00 17.54 95 ALA A C 1
ATOM 700 O O . ALA A 1 97 ? 23.374 39.395 8.057 1.00 17.24 95 ALA A O 1
ATOM 702 N N . PHE A 1 98 ? 22.393 39.620 6.026 1.00 17.57 96 PHE A N 1
ATOM 703 C CA . PHE A 1 98 ? 22.595 41.058 5.918 1.00 18.12 96 PHE A CA 1
ATOM 704 C C . PHE A 1 98 ? 21.231 41.684 5.600 1.00 18.21 96 PHE A C 1
ATOM 705 O O . PHE A 1 98 ? 20.496 41.192 4.724 1.00 18.42 96 PHE A O 1
ATOM 713 N N . THR A 1 99 ? 20.897 42.772 6.288 1.00 18.62 97 THR A N 1
ATOM 714 C CA . THR A 1 99 ? 19.645 43.467 6.003 1.00 18.58 97 THR A CA 1
ATOM 715 C C . THR A 1 99 ? 19.932 44.943 5.699 1.00 19.45 97 THR A C 1
ATOM 716 O O . THR A 1 99 ? 20.323 45.698 6.591 1.00 19.03 97 THR A O 1
ATOM 720 N N . GLY A 1 100 ? 19.744 45.335 4.440 1.00 18.81 98 GLY A N 1
ATOM 721 C CA . GLY A 1 100 ? 20.001 46.725 4.023 1.00 20.24 98 GLY A CA 1
ATOM 722 C C . GLY A 1 100 ? 19.064 47.692 4.728 1.00 20.24 98 GLY A C 1
ATOM 723 O O . GLY A 1 100 ? 17.909 47.350 5.056 1.00 20.53 98 GLY A O 1
ATOM 724 N N . SER A 1 101 ? 19.557 48.908 4.960 1.00 20.86 99 SER A N 1
ATOM 725 C CA . SER A 1 101 ? 18.810 49.887 5.739 1.00 21.46 99 SER A CA 1
ATOM 726 C C . SER A 1 101 ? 17.612 50.458 4.965 1.00 22.46 99 SER A C 1
ATOM 727 O O . SER A 1 101 ? 16.694 51.023 5.567 1.00 23.00 99 SER A O 1
ATOM 730 N N . GLU A 1 102 ? 17.617 50.318 3.639 1.00 22.90 100 GLU A N 1
ATOM 731 C CA . GLU A 1 102 ? 16.549 50.910 2.816 1.00 23.68 100 GLU A CA 1
ATOM 732 C C . GLU A 1 102 ? 15.428 49.931 2.444 1.00 23.56 100 GLU A C 1
ATOM 733 O O . GLU A 1 102 ? 14.462 50.310 1.775 1.00 23.25 100 GLU A O 1
ATOM 739 N N . ASN A 1 103 ? 15.540 48.686 2.902 1.00 23.06 101 ASN A N 1
ATOM 740 C CA . ASN A 1 103 ? 14.393 47.780 2.852 1.00 23.07 101 ASN A CA 1
ATOM 741 C C . ASN A 1 103 ? 13.276 48.336 3.732 1.00 22.99 101 ASN A C 1
ATOM 742 O O . ASN A 1 103 ? 13.545 49.067 4.693 1.00 23.79 101 ASN A O 1
ATOM 747 N N . GLN A 1 104 ? 12.035 47.972 3.441 1.00 23.33 102 GLN A N 1
ATOM 748 C CA . GLN A 1 104 ? 10.911 48.482 4.226 1.00 24.03 102 GLN A CA 1
ATOM 749 C C . GLN A 1 104 ? 10.793 47.819 5.595 1.00 23.40 102 GLN A C 1
ATOM 750 O O . GLN A 1 104 ? 10.992 46.611 5.728 1.00 22.45 102 GLN A O 1
ATOM 756 N N . ASP A 1 105 ? 10.465 48.613 6.617 1.00 22.90 103 ASP A N 1
ATOM 757 C CA . ASP A 1 105 ? 10.186 48.057 7.935 1.00 22.73 103 ASP A CA 1
ATOM 758 C C . ASP A 1 105 ? 8.865 47.287 7.929 1.00 21.79 103 ASP A C 1
ATOM 759 O O . ASP A 1 105 ? 8.013 47.567 7.112 1.00 21.32 103 ASP A O 1
ATOM 764 N N . ILE A 1 106 ? 8.684 46.318 8.821 1.00 21.60 104 ILE A N 1
ATOM 765 C CA . ILE A 1 106 ? 9.703 45.842 9.740 1.00 22.06 104 ILE A CA 1
ATOM 766 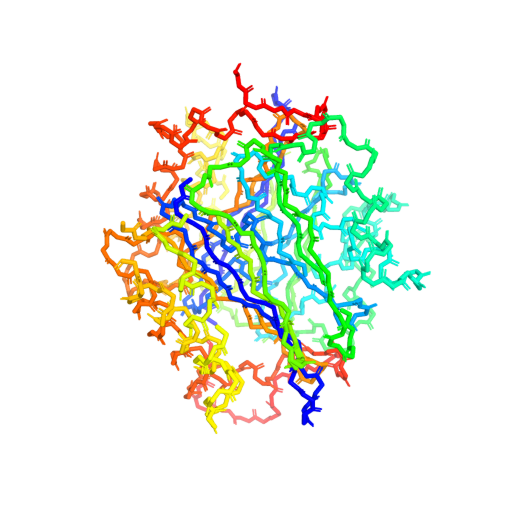C C . ILE A 1 106 ? 10.599 44.791 9.034 1.00 21.91 104 ILE A C 1
ATOM 767 O O . ILE A 1 106 ? 10.124 44.068 8.156 1.00 21.03 104 ILE A O 1
ATOM 772 N N . LYS A 1 107 ? 11.892 44.773 9.389 1.00 22.47 105 LYS A N 1
ATOM 773 C CA . LYS A 1 107 ? 12.937 43.870 8.816 1.00 23.49 105 LYS A CA 1
ATOM 774 C C . LYS A 1 107 ? 13.762 43.395 10.050 1.00 23.71 105 LYS A C 1
ATOM 775 O O . LYS A 1 107 ? 13.958 44.188 10.944 1.00 23.94 105 LYS A O 1
ATOM 781 N N . GLY A 1 108 ? 14.345 42.196 10.155 1.00 24.24 106 GLY A N 1
ATOM 782 C CA . GLY A 1 108 ? 15.490 41.703 9.461 1.00 22.96 106 GLY A CA 1
ATOM 783 C C . GLY A 1 108 ? 15.616 40.195 9.641 1.00 20.58 106 GLY A C 1
ATOM 784 O O . GLY A 1 108 ? 15.116 39.510 8.800 1.00 19.22 106 GLY A O 1
ATOM 785 N N . SER A 1 109 ? 16.244 39.671 10.714 1.00 18.90 107 SER A N 1
ATOM 786 C CA . SER A 1 109 ? 16.590 38.221 10.728 1.00 18.98 107 SER A CA 1
ATOM 787 C C . SER A 1 109 ? 16.749 37.557 12.091 1.00 18.23 107 SER A C 1
ATOM 788 O O . SER A 1 109 ? 17.030 38.221 13.093 1.00 17.75 107 SER A O 1
ATOM 791 N N . VAL A 1 110 ? 16.567 36.229 12.107 1.00 18.14 108 VAL A N 1
ATOM 792 C CA . VAL A 1 110 ? 16.648 35.423 13.320 1.00 18.07 108 VAL A CA 1
ATOM 793 C C . VAL A 1 110 ? 17.388 34.106 13.009 1.00 18.40 108 VAL A C 1
ATOM 794 O O . VAL A 1 110 ? 16.917 33.317 12.197 1.00 17.95 108 VAL A O 1
ATOM 798 N N . THR A 1 111 ? 18.548 33.874 13.623 1.00 19.21 109 THR A N 1
ATOM 799 C CA . THR A 1 111 ? 19.199 32.568 13.458 1.00 20.08 109 THR A CA 1
ATOM 800 C C . THR A 1 111 ? 18.646 31.615 14.515 1.00 20.45 109 THR A C 1
ATOM 801 O O . THR A 1 111 ? 18.176 32.050 15.572 1.00 20.68 109 THR A O 1
ATOM 805 N N . PHE A 1 112 ? 18.695 30.318 14.237 1.00 19.66 110 PHE A N 1
ATOM 806 C CA . PHE A 1 112 ? 18.247 29.324 15.204 1.00 19.65 110 PHE A CA 1
ATOM 807 C C . PHE A 1 112 ? 19.098 28.082 14.958 1.00 19.63 110 PHE A C 1
ATOM 808 O O . PHE A 1 112 ? 19.893 28.072 14.035 1.00 19.61 110 PHE A O 1
ATOM 816 N N A ALA A 1 113 ? 19.046 27.067 15.809 0.50 20.01 111 ALA A N 1
ATOM 817 N N B ALA A 1 113 ? 18.828 27.047 15.758 0.50 19.43 111 ALA A N 1
ATOM 818 C CA A ALA A 1 113 ? 20.124 26.055 15.779 0.50 20.03 111 ALA A CA 1
ATOM 819 C CA B ALA A 1 113 ? 19.419 25.726 15.588 0.50 19.26 111 ALA A CA 1
ATOM 820 C C A ALA A 1 113 ? 20.526 25.558 14.376 0.50 20.22 111 ALA A C 1
ATOM 821 C C B ALA A 1 113 ? 19.126 25.196 14.197 0.50 18.95 111 ALA A C 1
ATOM 822 O O A ALA A 1 113 ? 21.721 25.412 14.068 0.50 20.95 111 ALA A O 1
ATOM 823 O O B ALA A 1 113 ? 17.996 24.802 13.887 0.50 19.21 111 ALA A O 1
ATOM 826 N N A SER A 1 114 ? 19.531 25.320 13.530 0.50 19.55 112 SER A N 1
ATOM 827 N N B SER A 1 114 ? 20.150 25.230 13.353 0.50 18.53 112 SER A N 1
ATOM 828 C CA A SER A 1 114 ? 19.756 24.663 12.246 0.50 18.69 112 SER A CA 1
ATOM 829 C CA B SER A 1 114 ? 20.091 24.612 12.033 0.50 18.01 112 SER A CA 1
ATOM 830 C C A SER A 1 114 ? 19.270 25.487 11.060 0.50 18.06 112 SER A C 1
ATOM 831 C C B SER A 1 114 ? 19.545 25.502 10.912 0.50 17.66 112 SER A C 1
ATOM 832 O O A SER A 1 114 ? 18.807 24.929 10.065 0.50 17.62 112 SER A O 1
ATOM 833 O O B SER A 1 114 ? 19.282 24.998 9.817 0.50 17.06 112 SER A O 1
ATOM 838 N N . GLY A 1 115 ? 19.391 26.808 11.151 1.00 17.46 113 GLY A N 1
ATOM 839 C CA . GLY A 1 115 ? 18.887 27.673 10.091 1.00 16.66 113 GLY A CA 1
ATOM 840 C C . GLY A 1 115 ? 18.759 29.149 10.397 1.00 16.33 113 GLY A C 1
ATOM 841 O O . GLY A 1 115 ? 19.321 29.641 11.378 1.00 15.36 113 GLY A O 1
ATOM 842 N N . ILE A 1 116 ? 18.005 29.844 9.549 1.00 15.94 114 ILE A N 1
ATOM 843 C CA . ILE A 1 116 ? 17.887 31.306 9.637 1.00 15.72 114 ILE A CA 1
ATOM 844 C C . ILE A 1 116 ? 16.592 31.744 8.958 1.00 16.24 114 ILE A C 1
ATOM 845 O O . ILE A 1 116 ? 16.255 31.268 7.874 1.00 15.56 114 ILE A O 1
ATOM 850 N N . ALA A 1 117 ? 15.869 32.632 9.629 1.00 15.88 115 ALA A N 1
ATOM 851 C CA . ALA A 1 117 ? 14.665 33.233 9.086 1.00 16.69 115 ALA A CA 1
ATOM 852 C C . ALA A 1 117 ? 14.999 34.700 8.806 1.00 16.19 115 ALA A C 1
ATOM 853 O O . ALA A 1 117 ? 15.720 35.318 9.587 1.00 16.54 115 ALA A O 1
ATOM 855 N N . SER A 1 118 ? 14.498 35.249 7.693 1.00 15.80 116 SER A N 1
ATOM 856 C CA . SER A 1 118 ? 14.686 36.688 7.406 1.00 16.43 116 SER A CA 1
ATOM 857 C C . SER A 1 118 ? 13.495 37.251 6.662 1.00 16.15 116 SER A C 1
ATOM 858 O O . SER A 1 118 ? 12.765 36.523 6.000 1.00 16.76 116 SER A O 1
ATOM 861 N N . GLY A 1 119 ? 13.281 38.554 6.761 1.00 17.15 117 GLY A N 1
ATOM 862 C CA . GLY A 1 119 ? 12.153 39.123 6.052 1.00 17.08 117 GLY A CA 1
ATOM 863 C C . GLY A 1 119 ? 12.180 40.628 6.072 1.00 17.73 117 GLY A C 1
ATOM 864 O O . GLY A 1 119 ? 13.016 41.229 6.752 1.00 16.82 117 GLY A O 1
ATOM 865 N N . ASN A 1 120 ? 11.262 41.227 5.319 1.00 18.31 118 ASN A N 1
ATOM 866 C CA . ASN A 1 120 ? 11.129 42.677 5.297 1.00 19.16 118 ASN A CA 1
ATOM 867 C C . ASN A 1 120 ? 9.690 43.054 4.956 1.00 20.05 118 ASN A C 1
ATOM 868 O O . ASN A 1 120 ? 8.890 42.203 4.539 1.00 19.13 118 ASN A O 1
ATOM 886 N N . LEU A 1 122 ? 7.504 43.566 7.109 1.00 20.90 120 LEU A N 1
ATOM 887 C CA . LEU A 1 122 ? 6.746 42.762 8.044 1.00 21.46 120 LEU A CA 1
ATOM 888 C C . LEU A 1 122 ? 5.872 43.659 8.918 1.00 22.00 120 LEU A C 1
ATOM 889 O O . LEU A 1 122 ? 6.193 44.838 9.141 1.00 22.43 120 LEU A O 1
ATOM 894 N N . GLY A 1 123 ? 4.786 43.094 9.434 1.00 23.19 121 GLY A N 1
ATOM 895 C CA . GLY A 1 123 ? 3.895 43.854 10.322 1.00 24.75 121 GLY A CA 1
ATOM 896 C C . GLY A 1 123 ? 4.389 43.955 11.756 1.00 25.79 121 GLY A C 1
ATOM 897 O O . GLY A 1 123 ? 4.002 44.870 12.486 1.00 26.64 121 GLY A O 1
ATOM 898 N N . ASP A 1 124 ? 5.242 43.020 12.160 1.00 26.31 122 ASP A N 1
ATOM 899 C CA . ASP A 1 124 ? 5.723 42.915 13.543 1.00 27.78 122 ASP A CA 1
ATOM 900 C C . ASP A 1 124 ? 6.997 42.112 13.615 1.00 27.58 122 ASP A C 1
ATOM 901 O O . ASP A 1 124 ? 7.220 41.242 12.773 1.00 26.48 122 ASP A O 1
ATOM 906 N N . ASN A 1 125 ? 7.821 42.371 14.636 1.00 27.32 123 ASN A N 1
ATOM 907 C CA . ASN A 1 125 ? 8.960 41.493 14.928 1.00 27.57 123 ASN A CA 1
ATOM 908 C C . ASN A 1 125 ? 8.537 40.053 15.004 1.00 26.88 123 ASN A C 1
ATOM 909 O O . ASN A 1 125 ? 9.239 39.153 14.516 1.00 26.89 123 ASN A O 1
ATOM 914 N N . SER A 1 126 ? 7.368 39.843 15.595 1.00 25.68 124 SER A N 1
ATOM 915 C CA . SER A 1 126 ? 6.929 38.507 15.953 1.00 24.65 124 SER A CA 1
ATOM 916 C C . SER A 1 126 ? 6.688 37.621 14.739 1.00 23.47 124 SER A C 1
ATOM 917 O O . SER A 1 126 ? 6.493 36.417 14.895 1.00 24.22 124 SER A O 1
ATOM 920 N N . VAL A 1 127 ? 6.683 38.209 13.537 1.00 21.71 125 VAL A N 1
ATOM 921 C CA . VAL A 1 127 ? 6.541 37.408 12.320 1.00 19.90 125 VAL A CA 1
ATOM 922 C C . VAL A 1 127 ? 7.705 36.416 12.213 1.00 19.92 125 VAL A C 1
ATOM 923 O O . VAL A 1 127 ? 7.482 35.213 12.036 1.00 19.41 125 VAL A O 1
ATOM 927 N N . LEU A 1 128 ? 8.933 36.911 12.375 1.00 18.97 126 LEU A N 1
ATOM 928 C CA . LEU A 1 128 ? 10.109 36.031 12.283 1.00 18.67 126 LEU A CA 1
ATOM 929 C C . LEU A 1 128 ? 10.255 35.139 13.510 1.00 18.74 126 LEU A C 1
ATOM 930 O O . LEU A 1 128 ? 10.670 33.984 13.402 1.00 18.49 126 LEU A O 1
ATOM 935 N N . GLY A 1 129 ? 9.937 35.686 14.682 1.00 18.96 127 GLY A N 1
ATOM 936 C CA . GLY A 1 129 ? 9.896 34.892 15.908 1.00 19.23 127 GLY A CA 1
ATOM 937 C C . GLY A 1 129 ? 8.919 33.730 15.780 1.00 18.71 127 GLY A C 1
ATOM 938 O O . GLY A 1 129 ? 9.263 32.592 16.124 1.00 19.70 127 GLY A O 1
ATOM 939 N N . ALA A 1 130 ? 7.711 34.008 15.278 1.00 19.07 128 ALA A N 1
ATOM 940 C CA . ALA A 1 130 ? 6.676 32.969 15.144 1.00 18.55 128 ALA A CA 1
ATOM 941 C C . ALA A 1 130 ? 7.106 31.931 14.114 1.00 18.61 128 ALA A C 1
ATOM 942 O O . ALA A 1 130 ? 6.918 30.724 14.315 1.00 18.10 128 ALA A O 1
ATOM 952 N N . THR A 1 132 ? 10.200 31.078 13.331 1.00 18.56 130 THR A N 1
ATOM 953 C CA . THR A 1 132 ? 11.277 30.273 13.930 1.00 19.08 130 THR A CA 1
ATOM 954 C C . THR A 1 132 ? 10.718 29.274 14.947 1.00 19.14 130 THR A C 1
ATOM 955 O O . THR A 1 132 ? 11.004 28.065 14.898 1.00 18.91 130 THR A O 1
ATOM 959 N N . GLU A 1 133 ? 9.916 29.779 15.879 1.00 19.51 131 GLU A N 1
ATOM 960 C CA . GLU A 1 133 ? 9.277 28.917 16.877 1.00 20.87 131 GLU A CA 1
ATOM 961 C C . GLU A 1 133 ? 8.534 27.754 16.212 1.00 20.27 131 GLU A C 1
ATOM 962 O O . GLU A 1 133 ? 8.661 26.613 16.642 1.00 21.00 131 GLU A O 1
ATOM 968 N N . ALA A 1 134 ? 7.754 28.047 15.170 1.00 19.60 132 ALA A N 1
ATOM 969 C CA . ALA A 1 134 ? 7.008 26.998 14.461 1.00 19.76 132 ALA A CA 1
ATOM 970 C C . ALA A 1 134 ? 7.933 25.948 13.851 1.00 19.80 132 ALA A C 1
ATOM 971 O O . ALA A 1 134 ? 7.675 24.748 13.987 1.00 20.42 132 ALA A O 1
ATOM 973 N N . PHE A 1 135 ? 9.015 26.381 13.212 1.00 19.04 133 PHE A N 1
ATOM 974 C CA . PHE A 1 135 ? 9.965 25.431 12.624 1.00 18.92 133 PHE A CA 1
ATOM 975 C C . PHE A 1 135 ? 10.633 24.547 13.675 1.00 19.85 133 PHE A C 1
ATOM 976 O O . PHE A 1 135 ? 10.675 23.326 13.533 1.00 20.08 133 PHE A O 1
ATOM 984 N N . VAL A 1 136 ? 11.148 25.169 14.732 1.00 20.52 134 VAL A N 1
ATOM 985 C CA A VAL A 1 136 ? 11.917 24.422 15.722 0.50 21.24 134 VAL A CA 1
ATOM 986 C CA B VAL A 1 136 ? 11.912 24.469 15.760 0.50 21.32 134 VAL A CA 1
ATOM 987 C C . VAL A 1 136 ? 11.028 23.538 16.598 1.00 21.83 134 VAL A C 1
ATOM 988 O O . VAL A 1 136 ? 11.448 22.460 17.000 1.00 21.65 134 VAL A O 1
ATOM 995 N N . ALA A 1 137 ? 9.794 23.972 16.858 1.00 22.67 135 ALA A N 1
ATOM 996 C CA . ALA A 1 137 ? 8.874 23.201 17.706 1.00 23.78 135 ALA A CA 1
ATOM 997 C C . ALA A 1 137 ? 8.262 21.993 17.000 1.00 24.69 135 ALA A C 1
ATOM 998 O O . ALA A 1 137 ? 7.840 21.043 17.655 1.00 24.95 135 ALA A O 1
ATOM 1000 N N . SER A 1 138 ? 8.204 22.032 15.671 1.00 25.32 136 SER A N 1
ATOM 1001 C CA . SER A 1 138 ? 7.537 20.982 14.913 1.00 26.62 136 SER A CA 1
ATOM 1002 C C . SER A 1 138 ? 8.318 19.678 14.934 1.00 27.53 136 SER A C 1
ATOM 1003 O O . SER A 1 138 ? 9.537 19.669 14.723 1.00 28.28 136 SER A O 1
ATOM 1006 N N . ASP A 1 139 ? 7.612 18.578 15.172 1.00 28.37 137 ASP A N 1
ATOM 1007 C CA . ASP A 1 139 ? 8.239 17.261 15.103 1.00 28.92 137 ASP A CA 1
ATOM 1008 C C . ASP A 1 139 ? 7.856 16.528 13.807 1.00 28.20 137 ASP A C 1
ATOM 1009 O O . ASP A 1 139 ? 8.045 15.311 13.678 1.00 27.94 137 ASP A O 1
ATOM 1014 N N . LEU A 1 140 ? 7.338 17.281 12.842 1.00 26.98 138 LEU A N 1
ATOM 1015 C CA . LEU A 1 140 ? 6.930 16.706 11.565 1.00 26.30 138 LEU A CA 1
ATOM 1016 C C . LEU A 1 140 ? 8.150 16.485 10.661 1.00 25.70 138 LEU A C 1
ATOM 1017 O O . LEU A 1 140 ? 9.276 16.810 11.052 1.00 25.62 138 LEU A O 1
ATOM 1022 N N . THR A 1 141 ? 7.923 15.915 9.479 1.00 24.67 139 THR A N 1
ATOM 1023 C CA . THR A 1 141 ? 8.985 15.720 8.482 1.00 24.34 139 THR A CA 1
ATOM 1024 C C . THR A 1 141 ? 9.527 17.098 8.087 1.00 22.77 139 THR A C 1
ATOM 1025 O O . THR A 1 141 ? 8.797 18.087 8.166 1.00 22.54 139 THR A O 1
ATOM 1029 N N . PHE A 1 142 ? 10.801 17.148 7.697 1.00 21.38 140 PHE A N 1
ATOM 1030 C CA . PHE A 1 142 ? 11.502 18.403 7.369 1.00 20.09 140 PHE A CA 1
ATOM 1031 C C . PHE A 1 142 ? 10.660 19.344 6.512 1.00 19.95 140 PHE A C 1
ATOM 1032 O O . PHE A 1 142 ? 10.497 20.522 6.842 1.00 19.07 140 PHE A O 1
ATOM 1040 N N . GLU A 1 143 ? 10.109 18.819 5.420 1.00 19.46 141 GLU A N 1
ATOM 1041 C CA . GLU A 1 143 ? 9.313 19.638 4.492 1.00 20.37 141 GLU A CA 1
ATOM 1042 C C . GLU A 1 143 ? 8.087 20.264 5.151 1.00 19.70 141 GLU A C 1
ATOM 1043 O O . GLU A 1 143 ? 7.746 21.410 4.870 1.00 19.09 141 GLU A O 1
ATOM 1049 N N . ARG A 1 144 ? 7.426 19.502 6.019 1.00 18.89 142 ARG A N 1
ATOM 1050 C CA . ARG A 1 144 ? 6.248 19.993 6.720 1.00 18.92 142 ARG A CA 1
ATOM 1051 C C . ARG A 1 144 ? 6.610 21.017 7.782 1.00 17.95 142 ARG A C 1
ATOM 1052 O O . ARG A 1 144 ? 5.782 21.859 8.127 1.00 17.89 142 ARG A O 1
ATOM 1060 N N . ARG A 1 145 ? 7.840 20.940 8.297 1.00 17.70 143 ARG A N 1
ATOM 1061 C CA A ARG A 1 145 ? 8.345 21.940 9.247 0.50 17.71 143 ARG A CA 1
ATOM 1062 C CA B ARG A 1 145 ? 8.313 21.945 9.250 0.50 17.30 143 ARG A CA 1
ATOM 1063 C C . ARG A 1 145 ? 8.498 23.280 8.538 1.00 17.56 143 ARG A C 1
ATOM 1064 O O . ARG A 1 145 ? 8.142 24.326 9.084 1.00 17.53 143 ARG A O 1
ATOM 1079 N N . LEU A 1 146 ? 9.025 23.232 7.309 1.00 16.89 144 LEU A N 1
ATOM 1080 C CA . LEU A 1 146 ? 9.165 24.434 6.486 1.00 16.53 144 LEU A CA 1
ATOM 1081 C C . LEU A 1 146 ? 7.798 25.028 6.215 1.00 16.93 144 LEU A C 1
ATOM 1082 O O . LEU A 1 146 ? 7.592 26.229 6.378 1.00 17.05 144 LEU A O 1
ATOM 1087 N N . LEU A 1 147 ? 6.836 24.180 5.848 1.00 17.17 145 LEU A N 1
ATOM 1088 C CA . LEU A 1 147 ? 5.465 24.664 5.622 1.00 17.54 145 LEU A CA 1
ATOM 1089 C C . LEU A 1 147 ? 4.865 25.291 6.883 1.00 17.43 145 LEU A C 1
ATOM 1090 O O . LEU A 1 147 ? 4.231 26.348 6.815 1.00 17.79 145 LEU A O 1
ATOM 1095 N N . ALA A 1 148 ? 5.067 24.637 8.022 1.00 16.91 146 ALA A N 1
ATOM 1096 C CA . ALA A 1 148 ? 4.578 25.135 9.311 1.00 17.16 146 ALA A CA 1
ATOM 1097 C C . ALA A 1 148 ? 5.128 26.543 9.579 1.00 17.21 146 ALA A C 1
ATOM 1098 O O . ALA A 1 148 ? 4.411 27.425 10.068 1.00 18.05 146 ALA A O 1
ATOM 1100 N N . ALA A 1 149 ? 6.404 26.741 9.248 1.00 16.98 147 ALA A N 1
ATOM 1101 C CA . ALA A 1 149 ? 7.052 28.043 9.381 1.00 16.74 147 ALA A CA 1
ATOM 1102 C C . ALA A 1 149 ? 6.382 29.127 8.542 1.00 16.58 147 ALA A C 1
ATOM 1103 O O . ALA A 1 149 ? 6.124 30.224 9.046 1.00 16.43 147 ALA A O 1
ATOM 1105 N N . LEU A 1 150 ? 6.081 28.825 7.275 1.00 17.16 148 LEU A N 1
ATOM 1106 C CA . LEU A 1 150 ? 5.381 29.797 6.412 1.00 16.56 148 LEU A CA 1
ATOM 1107 C C . LEU A 1 150 ? 4.008 30.170 6.987 1.00 17.08 148 LEU A C 1
ATOM 1108 O O . LEU A 1 150 ? 3.633 31.340 7.041 1.00 16.68 148 LEU A O 1
ATOM 1113 N N . ILE A 1 151 ? 3.259 29.156 7.400 1.00 17.57 149 ILE A N 1
ATOM 1114 C CA . ILE A 1 151 ? 1.934 29.368 7.988 1.00 18.52 149 ILE A CA 1
ATOM 1115 C C . ILE A 1 151 ? 1.979 30.239 9.255 1.00 18.49 149 ILE A C 1
ATOM 1116 O O . ILE A 1 151 ? 1.175 31.172 9.406 1.00 19.22 149 ILE A O 1
ATOM 1121 N N . ALA A 1 152 ? 2.934 29.960 10.140 1.00 18.84 150 ALA A N 1
ATOM 1122 C CA . ALA A 1 152 ? 3.093 30.755 11.371 1.00 18.81 150 ALA A CA 1
ATOM 1123 C C . ALA A 1 152 ? 3.477 32.194 11.044 1.00 18.94 150 ALA A C 1
ATOM 1124 O O . ALA A 1 152 ? 3.022 33.131 11.696 1.00 19.13 150 ALA A O 1
ATOM 1126 N N . ALA A 1 153 ? 4.345 32.372 10.054 1.00 18.62 151 ALA A N 1
ATOM 1127 C CA . ALA A 1 153 ? 4.777 33.718 9.668 1.00 18.79 151 ALA A CA 1
ATOM 1128 C C . ALA A 1 153 ? 3.586 34.492 9.133 1.00 19.05 151 ALA A C 1
ATOM 1129 O O . ALA A 1 153 ? 3.401 35.667 9.461 1.00 18.97 151 ALA A O 1
ATOM 1131 N N . GLU A 1 154 ? 2.785 33.825 8.300 1.00 19.77 152 GLU A N 1
ATOM 1132 C CA . GLU A 1 154 ? 1.574 34.441 7.731 1.00 20.22 152 GLU A CA 1
ATOM 1133 C C . GLU A 1 154 ? 0.577 34.816 8.830 1.00 21.00 152 GLU A C 1
ATOM 1134 O O . GLU A 1 154 ? 0.039 35.921 8.842 1.00 21.59 152 GLU A O 1
ATOM 1140 N N . GLY A 1 155 ? 0.365 33.894 9.760 1.00 21.88 153 GLY A N 1
ATOM 1141 C CA . GLY A 1 155 ? -0.599 34.084 10.838 1.00 23.70 153 GLY A CA 1
ATOM 1142 C C . GLY A 1 155 ? -0.220 35.174 11.833 1.00 25.07 153 GLY A C 1
ATOM 1143 O O . GLY A 1 155 ? -1.079 35.705 12.544 1.00 24.45 153 GLY A O 1
ATOM 1144 N N . ALA A 1 156 ? 1.069 35.490 11.905 1.00 25.91 154 ALA A N 1
ATOM 1145 C CA . ALA A 1 156 ? 1.567 36.488 12.845 1.00 28.08 154 ALA A CA 1
ATOM 1146 C C . ALA A 1 156 ? 1.377 37.918 12.333 1.00 29.35 154 ALA A C 1
ATOM 1147 O O . ALA A 1 156 ? 1.561 38.882 13.082 1.00 30.73 154 ALA A O 1
ATOM 1149 N N . GLY A 1 157 ? 1.005 38.059 11.063 1.00 30.66 155 GLY A N 1
ATOM 1150 C CA . GLY A 1 157 ? 0.812 39.377 10.446 1.00 32.52 155 GLY A CA 1
ATOM 1151 C C . GLY A 1 157 ? -0.569 39.941 10.728 1.00 33.32 155 GLY A C 1
ATOM 1152 O O . GLY A 1 157 ? -1.413 39.258 11.326 1.00 35.15 155 GLY A O 1
ATOM 1153 N N . GLY A 1 162 ? -1.442 40.650 2.348 1.00 26.79 160 GLY A N 1
ATOM 1154 C CA . GLY A 1 162 ? -1.737 39.339 1.771 1.00 24.55 160 GLY A CA 1
ATOM 1155 C C . GLY A 1 162 ? -0.524 38.814 1.011 1.00 23.28 160 GLY A C 1
ATOM 1156 O O . GLY A 1 162 ? 0.392 39.565 0.683 1.00 24.24 160 GLY A O 1
ATOM 1157 N N . LEU A 1 163 ? -0.507 37.516 0.751 1.00 20.60 161 LEU A N 1
ATOM 1158 C CA . LEU A 1 163 ? 0.570 36.910 -0.006 1.00 18.66 161 LEU A CA 1
ATOM 1159 C C . LEU A 1 163 ? 0.064 36.492 -1.384 1.00 17.45 161 LEU A C 1
ATOM 1160 O O . LEU A 1 163 ? -1.099 36.104 -1.515 1.00 17.02 161 LEU A O 1
ATOM 1165 N N . LEU A 1 164 ? 0.942 36.550 -2.387 1.00 16.29 162 LEU A N 1
ATOM 1166 C CA . LEU A 1 164 ? 0.585 36.151 -3.749 1.00 16.74 162 LEU A CA 1
ATOM 1167 C C . LEU A 1 164 ? 1.422 34.982 -4.278 1.00 16.49 162 LEU A C 1
ATOM 1168 O O . LEU A 1 164 ? 1.018 34.330 -5.254 1.00 17.28 162 LEU A O 1
ATOM 1173 N N . SER A 1 165 ? 2.574 34.716 -3.657 1.00 15.41 163 SER A N 1
ATOM 1174 C CA . SER A 1 165 ? 3.405 33.565 -4.091 1.00 15.32 163 SER A CA 1
ATOM 1175 C C . SER A 1 165 ? 4.100 32.876 -2.924 1.00 15.32 163 SER A C 1
ATOM 1176 O O . SER A 1 165 ? 4.353 33.484 -1.874 1.00 14.18 163 SER A O 1
ATOM 1179 N N . ALA A 1 166 ? 4.403 31.600 -3.104 1.00 15.02 164 ALA A N 1
ATOM 1180 C CA . ALA A 1 166 ? 5.092 30.817 -2.084 1.00 15.11 164 ALA A CA 1
ATOM 1181 C C . ALA A 1 166 ? 5.922 29.767 -2.798 1.00 14.96 164 ALA A C 1
ATOM 1182 O O . ALA A 1 166 ? 5.606 29.379 -3.932 1.00 14.90 164 ALA A O 1
ATOM 1184 N N . ALA A 1 167 ? 6.998 29.320 -2.149 1.00 14.78 165 ALA A N 1
ATOM 1185 C CA . ALA A 1 167 ? 7.839 28.279 -2.719 1.00 14.33 165 ALA A CA 1
ATOM 1186 C C . ALA A 1 167 ? 8.606 27.509 -1.660 1.00 14.79 165 ALA A C 1
ATOM 1187 O O . ALA A 1 167 ? 8.801 27.988 -0.530 1.00 13.67 165 ALA A O 1
ATOM 1202 N N . LEU A 1 169 ? 12.194 24.686 -1.574 1.00 15.94 167 LEU A N 1
ATOM 1203 C CA . LEU A 1 169 ? 13.276 24.056 -2.299 1.00 15.24 167 LEU A CA 1
ATOM 1204 C C . LEU A 1 169 ? 13.971 23.141 -1.307 1.00 15.54 167 LEU A C 1
ATOM 1205 O O . LEU A 1 169 ? 14.427 23.617 -0.256 1.00 14.88 167 LEU A O 1
ATOM 1210 N N . VAL A 1 170 ? 14.060 21.853 -1.632 1.00 14.05 168 VAL A N 1
ATOM 1211 C CA . VAL A 1 170 ? 14.737 20.898 -0.747 1.00 14.79 168 VAL A CA 1
ATOM 1212 C C . VAL A 1 170 ? 15.649 19.994 -1.556 1.00 15.06 168 VAL A C 1
ATOM 1213 O O . VAL A 1 170 ? 15.248 19.459 -2.596 1.00 15.63 168 VAL A O 1
ATOM 1217 N N . LEU A 1 171 ? 16.873 19.826 -1.057 1.00 15.36 169 LEU A N 1
ATOM 1218 C CA . LEU A 1 171 ? 17.920 19.073 -1.758 1.00 15.42 169 LEU A CA 1
ATOM 1219 C C . LEU A 1 171 ? 18.499 17.995 -0.861 1.00 15.65 169 LEU A C 1
ATOM 1220 O O . LEU A 1 171 ? 18.693 18.206 0.326 1.00 15.74 169 LEU A O 1
ATOM 1225 N N . HIS A 1 172 ? 18.807 16.847 -1.450 1.00 15.92 170 HIS A N 1
ATOM 1226 C CA . HIS A 1 172 ? 19.437 15.748 -0.731 1.00 16.56 170 HIS A CA 1
ATOM 1227 C C . HIS A 1 172 ? 20.137 14.884 -1.777 1.00 17.03 170 HIS A C 1
ATOM 1228 O O . HIS A 1 172 ? 19.601 14.706 -2.866 1.00 16.86 170 HIS A O 1
ATOM 1235 N N . PRO A 1 173 ? 21.319 14.328 -1.458 1.00 17.65 171 PRO A N 1
ATOM 1236 C CA . PRO A 1 173 ? 22.070 13.613 -2.503 1.00 17.59 171 PRO A CA 1
ATOM 1237 C C . PRO A 1 173 ? 21.394 12.358 -3.071 1.00 16.90 171 PRO A C 1
ATOM 1238 O O . PRO A 1 173 ? 21.769 11.923 -4.160 1.00 16.93 171 PRO A O 1
ATOM 1242 N N . ASP A 1 174 ? 20.442 11.773 -2.338 1.00 16.73 172 ASP A N 1
ATOM 1243 C CA . ASP A 1 174 ? 19.767 10.549 -2.786 1.00 16.53 172 ASP A CA 1
ATOM 1244 C C . ASP A 1 174 ? 18.430 10.840 -3.461 1.00 16.98 172 ASP A C 1
ATOM 1245 O O . ASP A 1 174 ? 17.675 9.914 -3.778 1.00 17.00 172 ASP A O 1
ATOM 1250 N N . ARG A 1 175 ? 18.139 12.125 -3.667 1.00 16.07 173 ARG A N 1
ATOM 1251 C CA . ARG A 1 175 ? 16.837 12.536 -4.178 1.00 16.33 173 ARG A CA 1
ATOM 1252 C C . ARG A 1 175 ? 17.025 13.548 -5.285 1.00 16.15 173 ARG A C 1
ATOM 1253 O O . ARG A 1 175 ? 17.981 14.326 -5.248 1.00 16.04 173 ARG A O 1
ATOM 1261 N N . PRO A 1 176 ? 16.083 13.588 -6.243 1.00 16.64 174 PRO A N 1
ATOM 1262 C CA . PRO A 1 176 ? 16.115 14.709 -7.174 1.00 16.49 174 PRO A CA 1
ATOM 1263 C C . PRO A 1 176 ? 15.686 15.979 -6.427 1.00 16.87 174 PRO A C 1
ATOM 1264 O O . PRO A 1 176 ? 15.064 15.887 -5.378 1.00 16.50 174 PRO A O 1
ATOM 1268 N N . PRO A 1 177 ? 16.049 17.156 -6.945 1.00 16.64 175 PRO A N 1
ATOM 1269 C CA . PRO A 1 177 ? 15.630 18.361 -6.218 1.00 17.03 175 PRO A CA 1
ATOM 1270 C C . PRO A 1 177 ? 14.118 18.421 -6.074 1.00 17.17 175 PRO A C 1
ATOM 1271 O O . PRO A 1 177 ? 13.391 18.044 -6.992 1.00 17.28 175 PRO A O 1
ATOM 1275 N N . VAL A 1 178 ? 13.644 18.853 -4.914 1.00 16.88 176 VAL A N 1
ATOM 1276 C CA . VAL A 1 178 ? 12.217 19.075 -4.736 1.00 17.42 176 VAL A CA 1
ATOM 1277 C C . VAL A 1 178 ? 12.078 20.580 -4.808 1.00 17.16 176 VAL A C 1
ATOM 1278 O O . VAL A 1 178 ? 12.470 21.296 -3.880 1.00 16.71 176 VAL A O 1
ATOM 1282 N N . THR A 1 179 ? 11.620 21.052 -5.960 1.00 16.45 177 THR A N 1
ATOM 1283 C CA . THR A 1 179 ? 11.440 22.480 -6.186 1.00 16.59 177 THR A CA 1
ATOM 1284 C C . THR A 1 179 ? 9.947 22.684 -6.479 1.00 16.41 177 THR A C 1
ATOM 1285 O O . THR A 1 179 ? 9.432 22.182 -7.478 1.00 16.50 177 THR A O 1
ATOM 1289 N N . LEU A 1 180 ? 9.270 23.396 -5.578 1.00 16.57 178 LEU A N 1
ATOM 1290 C CA . LEU A 1 180 ? 7.814 23.544 -5.631 1.00 15.76 178 LEU A CA 1
ATOM 1291 C C . LEU A 1 180 ? 7.491 25.019 -5.591 1.00 15.81 178 LEU A C 1
ATOM 1292 O O . LEU A 1 180 ? 7.822 25.710 -4.607 1.00 15.48 178 LEU A O 1
ATOM 1297 N N . ARG A 1 181 ? 6.854 25.497 -6.656 1.00 15.85 179 ARG A N 1
ATOM 1298 C CA . ARG A 1 181 ? 6.570 26.923 -6.790 1.00 15.47 179 ARG A CA 1
ATOM 1299 C C . ARG A 1 181 ? 5.114 27.205 -7.075 1.00 15.68 179 ARG A C 1
ATOM 1300 O O . ARG A 1 181 ? 4.515 26.600 -7.972 1.00 16.24 179 ARG A O 1
ATOM 1308 N N . ILE A 1 182 ? 4.548 28.094 -6.266 1.00 15.14 180 ILE A N 1
ATOM 1309 C CA . ILE A 1 182 ? 3.291 28.765 -6.581 1.00 15.35 180 ILE A CA 1
ATOM 1310 C C . ILE A 1 182 ? 3.668 30.201 -6.905 1.00 15.26 180 ILE A C 1
ATOM 1311 O O . ILE A 1 182 ? 3.957 30.992 -6.004 1.00 15.40 180 ILE A O 1
ATOM 1316 N N . ASP A 1 183 ? 3.723 30.529 -8.195 1.00 14.87 181 ASP A N 1
ATOM 1317 C CA . ASP A 1 183 ? 4.262 31.838 -8.602 1.00 15.32 181 ASP A CA 1
ATOM 1318 C C . ASP A 1 183 ? 3.205 32.938 -8.530 1.00 16.23 181 ASP A C 1
ATOM 1319 O O . ASP A 1 183 ? 3.535 34.135 -8.500 1.00 15.85 181 ASP A O 1
ATOM 1324 N N . TYR A 1 184 ? 1.941 32.526 -8.512 1.00 16.20 182 TYR A N 1
ATOM 1325 C CA . TYR A 1 184 ? 0.820 33.440 -8.263 1.00 16.85 182 TYR A CA 1
ATOM 1326 C C . TYR A 1 184 ? -0.399 32.655 -7.793 1.00 17.59 182 TYR A C 1
ATOM 1327 O O . TYR A 1 184 ? -0.772 31.629 -8.389 1.00 17.39 182 TYR A O 1
ATOM 1336 N N . HIS A 1 185 ? -1.012 33.125 -6.714 1.00 17.37 183 HIS A N 1
ATOM 1337 C CA . HIS A 1 185 ? -2.333 32.639 -6.309 1.00 19.47 183 HIS A CA 1
ATOM 1338 C C . HIS A 1 185 ? -3.047 33.837 -5.709 1.00 20.38 183 HIS A C 1
ATOM 1339 O O . HIS A 1 185 ? -2.433 34.566 -4.933 1.00 20.13 183 HIS A O 1
ATOM 1346 N N . PRO A 1 186 ? -4.327 34.060 -6.085 1.00 21.96 184 PRO A N 1
ATOM 1347 C CA . PRO A 1 186 ? -5.044 35.283 -5.696 1.00 22.87 184 PRO A CA 1
ATOM 1348 C C . PRO A 1 186 ? -5.272 35.461 -4.192 1.00 23.81 184 PRO A C 1
ATOM 1349 O O . PRO A 1 186 ? -5.373 36.610 -3.715 1.00 25.03 184 PRO A O 1
ATOM 1353 N N . ASP A 1 187 ? -5.317 34.370 -3.425 1.00 23.21 185 ASP A N 1
ATOM 1354 C CA . ASP A 1 187 ? -5.651 34.525 -2.005 1.00 23.26 185 ASP A CA 1
ATOM 1355 C C . ASP A 1 187 ? -4.946 33.601 -1.020 1.00 22.04 185 ASP A C 1
ATOM 1356 O O . ASP A 1 187 ? -4.945 33.890 0.166 1.00 22.47 185 ASP A O 1
ATOM 1361 N N . ASN A 1 188 ? -4.375 32.484 -1.483 1.00 20.29 186 ASN A N 1
ATOM 1362 C CA . ASN A 1 188 ? -3.732 31.550 -0.550 1.00 18.95 186 ASN A CA 1
ATOM 1363 C C . ASN A 1 188 ? -2.611 30.711 -1.177 1.00 18.22 186 ASN A C 1
ATOM 1364 O O . ASN A 1 188 ? -2.770 29.491 -1.363 1.00 17.20 186 ASN A O 1
ATOM 1369 N N . PRO A 1 189 ? -1.479 31.359 -1.492 1.00 17.00 187 PRO A N 1
ATOM 1370 C CA . PRO A 1 189 ? -0.382 30.639 -2.126 1.00 15.84 187 PRO A CA 1
ATOM 1371 C C . PRO A 1 189 ? 0.206 29.582 -1.181 1.00 15.59 187 PRO A C 1
ATOM 1372 O O . PRO A 1 189 ? 0.644 28.539 -1.650 1.00 15.69 187 PRO A O 1
ATOM 1376 N N . ILE A 1 190 ? 0.205 29.815 0.127 1.00 15.14 188 ILE A N 1
ATOM 1377 C CA . ILE A 1 190 ? 0.775 28.799 1.030 1.00 15.88 188 ILE A CA 1
ATOM 1378 C C . ILE A 1 190 ? -0.064 27.509 0.996 1.00 16.45 188 ILE A C 1
ATOM 1379 O O . ILE A 1 190 ? 0.485 26.402 0.933 1.00 16.98 188 ILE A O 1
ATOM 1384 N N . GLY A 1 191 ? -1.388 27.666 1.016 1.00 16.95 189 GLY A N 1
ATOM 1385 C CA . GLY A 1 191 ? -2.304 26.516 0.932 1.00 17.21 189 GLY A CA 1
ATOM 1386 C C . GLY A 1 191 ? -2.088 25.755 -0.361 1.00 17.04 189 GLY A C 1
ATOM 1387 O O . GLY A 1 191 ? -2.080 24.499 -0.390 1.00 17.20 189 GLY A O 1
ATOM 1388 N N . ALA A 1 192 ? -1.909 26.510 -1.437 1.00 16.44 190 ALA A N 1
ATOM 1389 C CA . ALA A 1 192 ? -1.716 25.892 -2.746 1.00 16.40 190 ALA A CA 1
ATOM 1390 C C . ALA A 1 192 ? -0.379 25.144 -2.785 1.00 16.64 190 ALA A C 1
ATOM 1391 O O . ALA A 1 192 ? -0.268 24.081 -3.415 1.00 17.35 190 ALA A O 1
ATOM 1393 N N . LEU A 1 193 ? 0.631 25.714 -2.120 1.00 16.78 191 LEU A N 1
ATOM 1394 C CA . LEU A 1 193 ? 1.921 25.044 -1.967 1.00 16.70 191 LEU A CA 1
ATOM 1395 C C . LEU A 1 193 ? 1.786 23.726 -1.231 1.00 17.30 191 LEU A C 1
ATOM 1396 O O . LEU A 1 193 ? 2.367 22.740 -1.654 1.00 16.92 191 LEU A O 1
ATOM 1401 N N . GLU A 1 194 ? 1.041 23.707 -0.132 1.00 17.01 192 GLU A N 1
ATOM 1402 C CA . GLU A 1 194 ? 0.864 22.454 0.599 1.00 19.35 192 GLU A CA 1
ATOM 1403 C C . GLU A 1 194 ? 0.193 21.391 -0.287 1.00 18.56 192 GLU A C 1
ATOM 1404 O O . GLU A 1 194 ? 0.596 20.219 -0.287 1.00 19.14 192 GLU A O 1
ATOM 1410 N N . GLN A 1 195 ? -0.820 21.796 -1.050 1.00 18.47 193 GLN A N 1
ATOM 1411 C CA . GLN A 1 195 ? -1.492 20.850 -1.948 1.00 18.67 193 GLN A CA 1
ATOM 1412 C C . GLN A 1 195 ? -0.487 20.287 -2.944 1.00 17.93 193 GLN A C 1
ATOM 1413 O O . GLN A 1 195 ? -0.472 19.077 -3.220 1.00 16.48 193 GLN A O 1
ATOM 1419 N N . LEU A 1 196 ? 0.348 21.171 -3.491 1.00 16.34 194 LEU A N 1
ATOM 1420 C CA . LEU A 1 196 ? 1.343 20.748 -4.473 1.00 16.14 194 LEU A CA 1
ATOM 1421 C C . LEU A 1 196 ? 2.349 19.801 -3.838 1.00 15.79 194 LEU A C 1
ATOM 1422 O O . LEU A 1 196 ? 2.743 18.791 -4.439 1.00 15.56 194 LEU A O 1
ATOM 1427 N N . TYR A 1 197 ? 2.763 20.131 -2.619 1.00 15.68 195 TYR A N 1
ATOM 1428 C CA . TYR A 1 197 ? 3.673 19.278 -1.860 1.00 15.76 195 TYR A CA 1
ATOM 1429 C C . TYR A 1 197 ? 3.113 17.856 -1.678 1.00 16.22 195 TYR A C 1
ATOM 1430 O O . TYR A 1 197 ? 3.836 16.878 -1.890 1.00 16.30 195 TYR A O 1
ATOM 1439 N N . GLN A 1 198 ? 1.843 17.737 -1.301 1.00 16.01 196 GLN A N 1
ATOM 1440 C CA A GLN A 1 198 ? 1.251 16.413 -1.130 0.50 16.32 196 GLN A CA 1
ATOM 1441 C CA B GLN A 1 198 ? 1.234 16.422 -1.124 0.50 16.99 196 GLN A CA 1
ATOM 1442 C C . GLN A 1 198 ? 1.251 15.639 -2.440 1.00 16.50 196 GLN A C 1
ATOM 1443 O O . GLN A 1 198 ? 1.577 14.435 -2.467 1.00 17.37 196 GLN A O 1
ATOM 1454 N N . LYS A 1 199 ? 0.915 16.318 -3.527 1.00 15.87 197 LYS A N 1
ATOM 1455 C CA . LYS A 1 199 ? 0.885 15.669 -4.826 1.00 16.54 197 LYS A CA 1
ATOM 1456 C C . LYS A 1 199 ? 2.287 15.235 -5.269 1.00 15.81 197 LYS A C 1
ATOM 1457 O O . LYS A 1 199 ? 2.445 14.196 -5.909 1.00 16.08 197 LYS A O 1
ATOM 1463 N N . ALA A 1 200 ? 3.296 16.029 -4.900 1.00 15.54 198 ALA A N 1
ATOM 1464 C CA . ALA A 1 200 ? 4.656 15.807 -5.385 1.00 16.00 198 ALA A CA 1
ATOM 1465 C C . ALA A 1 200 ? 5.404 14.746 -4.580 1.00 16.08 198 ALA A C 1
ATOM 1466 O O . ALA A 1 200 ? 6.510 14.315 -4.968 1.00 17.24 198 ALA A O 1
ATOM 1468 N N . THR A 1 201 ? 4.823 14.326 -3.457 1.00 15.63 199 THR A N 1
ATOM 1469 C CA . THR A 1 201 ? 5.552 13.460 -2.521 1.00 15.84 199 THR A CA 1
ATOM 1470 C C . THR A 1 201 ? 4.819 12.181 -2.155 1.00 16.01 199 THR A C 1
ATOM 1471 O O . THR A 1 201 ? 5.204 11.493 -1.199 1.00 16.03 199 THR A O 1
ATOM 1475 N N . THR A 1 202 ? 3.774 11.853 -2.917 1.00 15.34 200 THR A N 1
ATOM 1476 C CA . THR A 1 202 ? 2.963 10.672 -2.626 1.00 15.55 200 THR A CA 1
ATOM 1477 C C . THR A 1 202 ? 2.590 9.934 -3.914 1.00 14.85 200 THR A C 1
ATOM 1478 O O . THR A 1 202 ? 2.707 10.482 -5.023 1.00 16.18 200 THR A O 1
ATOM 1482 N N . GLY A 1 203 ? 2.130 8.684 -3.781 1.00 14.95 201 GLY A N 1
ATOM 1483 C CA . GLY A 1 203 ? 1.495 7.992 -4.909 1.00 14.91 201 GLY A CA 1
ATOM 1484 C C . GLY A 1 203 ? 2.364 7.788 -6.145 1.00 15.00 201 GLY A C 1
ATOM 1485 O O . GLY A 1 203 ? 3.599 7.671 -6.044 1.00 14.95 201 GLY A O 1
ATOM 1486 N N . ASP A 1 204 ? 1.703 7.757 -7.308 1.00 14.56 202 ASP A N 1
ATOM 1487 C CA . ASP A 1 204 ? 2.345 7.509 -8.604 1.00 15.58 202 ASP A CA 1
ATOM 1488 C C . ASP A 1 204 ? 3.516 8.459 -8.848 1.00 15.80 202 ASP A C 1
ATOM 1489 O O . ASP A 1 204 ? 4.620 8.032 -9.237 1.00 16.18 202 ASP A O 1
ATOM 1494 N N . TYR A 1 205 ? 3.289 9.743 -8.585 1.00 15.19 203 TYR A N 1
ATOM 1495 C CA . TYR A 1 205 ? 4.332 10.731 -8.889 1.00 15.75 203 TYR A CA 1
ATOM 1496 C C . TYR A 1 205 ? 5.593 10.446 -8.072 1.00 15.70 203 TYR A C 1
ATOM 1497 O O . TYR A 1 205 ? 6.707 10.424 -8.615 1.00 16.19 203 TYR A O 1
ATOM 1506 N N . ALA A 1 206 ? 5.425 10.200 -6.768 1.00 15.46 204 ALA A N 1
ATOM 1507 C CA . ALA A 1 206 ? 6.578 9.934 -5.918 1.00 16.10 204 ALA A CA 1
ATOM 1508 C C . ALA A 1 206 ? 7.270 8.630 -6.346 1.00 16.62 204 ALA A C 1
ATOM 1509 O O . ALA A 1 206 ? 8.506 8.537 -6.345 1.00 16.56 204 ALA A O 1
ATOM 1511 N N . ASP A 1 207 ? 6.472 7.654 -6.766 1.00 16.90 205 ASP A N 1
ATOM 1512 C CA . ASP A 1 207 ? 7.015 6.376 -7.251 1.00 17.61 205 ASP A CA 1
ATOM 1513 C C . ASP A 1 207 ? 7.897 6.587 -8.487 1.00 17.54 205 ASP A C 1
ATOM 1514 O O . ASP A 1 207 ? 8.974 6.003 -8.587 1.00 17.90 205 ASP A O 1
ATOM 1519 N N . TRP A 1 208 ? 7.437 7.425 -9.411 1.00 16.67 206 TRP A N 1
ATOM 1520 C CA . TRP A 1 208 ? 8.214 7.778 -10.598 1.00 16.45 206 TRP A CA 1
ATOM 1521 C C . TRP A 1 208 ? 9.491 8.548 -10.199 1.00 16.56 206 TRP A C 1
ATOM 1522 O O . TRP A 1 208 ? 10.594 8.263 -10.683 1.00 16.68 206 TRP A O 1
ATOM 1533 N N . ALA A 1 209 ? 9.329 9.533 -9.312 1.00 16.58 207 ALA A N 1
ATOM 1534 C CA . ALA A 1 209 ? 10.426 10.458 -8.971 1.00 17.02 207 ALA A CA 1
ATOM 1535 C C . ALA A 1 209 ? 11.608 9.747 -8.291 1.00 16.98 207 ALA A C 1
ATOM 1536 O O . ALA A 1 209 ? 12.737 10.247 -8.312 1.00 17.82 207 ALA A O 1
ATOM 1538 N N . ARG A 1 210 ? 11.370 8.579 -7.690 1.00 17.03 208 ARG A N 1
ATOM 1539 C CA . ARG A 1 210 ? 12.495 7.804 -7.125 1.00 17.66 208 ARG A CA 1
ATOM 1540 C C . ARG A 1 210 ? 13.264 6.959 -8.164 1.00 17.43 208 ARG A C 1
ATOM 1541 O O . ARG A 1 210 ? 14.227 6.258 -7.803 1.00 17.56 208 ARG A O 1
ATOM 1549 N N . GLN A 1 211 ? 12.834 7.012 -9.428 1.00 16.91 209 GLN A N 1
ATOM 1550 C CA . GLN A 1 211 ? 13.452 6.213 -10.490 1.00 16.80 209 GLN A CA 1
ATOM 1551 C C . GLN A 1 211 ? 14.287 7.029 -11.463 1.00 16.86 209 GLN A C 1
ATOM 1552 O O . GLN A 1 211 ? 14.590 6.553 -12.570 1.00 18.04 209 GLN A O 1
ATOM 1558 N N . VAL A 1 212 ? 14.649 8.248 -11.059 1.00 16.15 210 VAL A N 1
ATOM 1559 C CA . VAL A 1 212 ? 15.423 9.149 -11.916 1.00 15.58 210 VAL A CA 1
ATOM 1560 C C . VAL A 1 212 ? 16.823 9.449 -11.325 1.00 15.11 210 VAL A C 1
ATOM 1561 O O . VAL A 1 212 ? 17.029 9.332 -10.099 1.00 15.01 210 VAL A O 1
ATOM 1565 N N . PRO A 1 213 ? 17.783 9.842 -12.181 1.00 15.20 211 PRO A N 1
ATOM 1566 C CA . PRO A 1 213 ? 19.134 10.172 -11.662 1.00 15.26 211 PRO A CA 1
ATOM 1567 C C . PRO A 1 213 ? 19.165 11.090 -10.444 1.00 15.49 211 PRO A C 1
ATOM 1568 O O . PRO A 1 213 ? 18.418 12.084 -10.366 1.00 14.81 211 PRO A O 1
ATOM 1572 N N . VAL A 1 214 ? 20.035 10.734 -9.505 1.00 15.33 212 VAL A N 1
ATOM 1573 C CA . VAL A 1 214 ? 20.292 11.530 -8.293 1.00 15.61 212 VAL A CA 1
ATOM 1574 C C . VAL A 1 214 ? 21.809 11.602 -8.080 1.00 16.06 212 VAL A C 1
ATOM 1575 O O . VAL A 1 214 ? 22.571 10.858 -8.719 1.00 15.19 212 VAL A O 1
ATOM 1579 N N . LEU A 1 215 ? 22.249 12.503 -7.209 1.00 15.83 213 LEU A N 1
ATOM 1580 C CA . LEU A 1 215 ? 23.681 12.742 -7.041 1.00 17.46 213 LEU A CA 1
ATOM 1581 C C . LEU A 1 215 ? 24.442 11.473 -6.700 1.00 18.16 213 LEU A C 1
ATOM 1582 O O . LEU A 1 215 ? 25.548 11.260 -7.209 1.00 18.50 213 LEU A O 1
ATOM 1587 N N . SER A 1 216 ? 23.841 10.630 -5.863 1.00 18.57 214 SER A N 1
ATOM 1588 C CA . SER A 1 216 ? 24.465 9.366 -5.455 1.00 18.98 214 SER A CA 1
ATOM 1589 C C . SER A 1 216 ? 24.244 8.215 -6.437 1.00 19.21 214 SER A C 1
ATOM 1590 O O . SER A 1 216 ? 24.733 7.098 -6.208 1.00 20.22 214 SER A O 1
ATOM 1593 N N . ASP A 1 217 ? 23.502 8.460 -7.520 1.00 18.67 215 ASP A N 1
ATOM 1594 C CA . ASP A 1 217 ? 23.207 7.407 -8.520 1.00 18.70 215 ASP A CA 1
ATOM 1595 C C . ASP A 1 217 ? 22.887 8.143 -9.823 1.00 18.65 215 ASP A C 1
ATOM 1596 O O . ASP A 1 217 ? 21.714 8.284 -10.223 1.00 18.75 215 ASP A O 1
ATOM 1601 N N . LYS A 1 218 ? 23.936 8.640 -10.469 1.00 17.39 216 LYS A N 1
ATOM 1602 C CA . LYS A 1 218 ? 23.755 9.586 -11.570 1.00 18.82 216 LYS A CA 1
ATOM 1603 C C . LYS A 1 218 ? 23.203 8.978 -12.861 1.00 18.56 216 LYS A C 1
ATOM 1604 O O . LYS A 1 218 ? 22.691 9.696 -13.726 1.00 18.61 216 LYS A O 1
ATOM 1610 N N . GLU A 1 219 ? 23.280 7.660 -12.991 1.00 18.46 217 GLU A N 1
ATOM 1611 C CA . GLU A 1 219 ? 22.878 7.020 -14.242 1.00 19.54 217 GLU A CA 1
ATOM 1612 C C . GLU A 1 219 ? 21.599 6.176 -14.081 1.00 18.06 217 GLU A C 1
ATOM 1613 O O . GLU A 1 219 ? 21.256 5.370 -14.954 1.00 18.26 217 GLU A O 1
ATOM 1619 N N . ARG A 1 220 ? 20.899 6.395 -12.966 1.00 17.82 218 ARG A N 1
ATOM 1620 C CA . ARG A 1 220 ? 19.666 5.674 -12.659 1.00 17.79 218 ARG A CA 1
ATOM 1621 C C . ARG A 1 220 ? 18.670 5.672 -13.815 1.00 18.06 218 ARG A C 1
ATOM 1622 O O . ARG A 1 220 ? 18.514 6.669 -14.517 1.00 16.94 218 ARG A O 1
ATOM 1630 N N . ILE A 1 221 ? 18.043 4.518 -14.032 1.00 18.37 219 ILE A N 1
ATOM 1631 C CA . ILE A 1 221 ? 16.972 4.381 -15.011 1.00 19.57 219 ILE A CA 1
ATOM 1632 C C . ILE A 1 221 ? 15.729 3.823 -14.327 1.00 19.75 219 ILE A C 1
ATOM 1633 O O . ILE A 1 221 ? 15.748 3.544 -13.126 1.00 19.51 219 ILE A O 1
ATOM 1638 N N . LEU A 1 222 ? 14.638 3.708 -15.082 1.00 20.75 220 LEU A N 1
ATOM 1639 C CA . LEU A 1 222 ? 13.377 3.197 -14.537 1.00 21.57 220 LEU A CA 1
ATOM 1640 C C . LEU A 1 222 ? 13.540 1.760 -14.076 1.00 23.09 220 LEU A C 1
ATOM 1641 O O . LEU A 1 222 ? 14.341 1.010 -14.645 1.00 23.03 220 LEU A O 1
ATOM 1646 N N . ASP A 1 223 ? 12.783 1.396 -13.041 1.00 24.38 221 ASP A N 1
ATOM 1647 C CA . ASP A 1 223 ? 12.782 0.027 -12.519 1.00 26.80 221 ASP A CA 1
ATOM 1648 C C . ASP A 1 223 ? 12.628 -1.000 -13.636 1.00 28.01 221 ASP A C 1
ATOM 1649 O O . ASP A 1 223 ? 11.818 -0.828 -14.547 1.00 27.36 221 ASP A O 1
ATOM 1654 N N . GLU A 1 224 ? 13.410 -2.069 -13.536 1.00 30.24 222 GLU A N 1
ATOM 1655 C CA . GLU A 1 224 ? 13.442 -3.147 -14.515 1.00 32.46 222 GLU A CA 1
ATOM 1656 C C . GLU A 1 224 ? 12.125 -3.913 -14.587 1.00 33.99 222 GLU A C 1
ATOM 1657 O O . GLU A 1 224 ? 11.318 -3.879 -13.653 1.00 34.72 222 GLU A O 1
ATOM 1663 N N . GLY A 1 225 ? 11.920 -4.595 -15.711 1.00 35.58 223 GLY A N 1
ATOM 1664 C CA . GLY A 1 225 ? 10.778 -5.485 -15.894 1.00 37.48 223 GLY A CA 1
ATOM 1665 C C . GLY A 1 225 ? 9.513 -4.806 -16.390 1.00 38.79 223 GLY A C 1
ATOM 1666 O O . GLY A 1 225 ? 9.482 -3.585 -16.636 1.00 38.81 223 GLY A O 1
ATOM 1667 N N . HIS A 1 226 ? 8.471 -5.620 -16.535 1.00 39.54 224 HIS A N 1
ATOM 1668 C CA . HIS A 1 226 ? 7.156 -5.175 -16.992 1.00 40.45 224 HIS A CA 1
ATOM 1669 C C . HIS A 1 226 ? 6.423 -4.335 -15.943 1.00 40.12 224 HIS A C 1
ATOM 1670 O O . HIS A 1 226 ? 6.543 -4.582 -14.740 1.00 40.41 224 HIS A O 1
ATOM 1677 N N . HIS A 1 227 ? 5.670 -3.341 -16.414 1.00 39.78 225 HIS A N 1
ATOM 1678 C CA . HIS A 1 227 ? 4.734 -2.589 -15.573 1.00 39.30 225 HIS A CA 1
ATOM 1679 C C . HIS A 1 227 ? 3.445 -2.278 -16.343 1.00 38.54 225 HIS A C 1
ATOM 1680 O O . HIS A 1 227 ? 3.485 -1.976 -17.538 1.00 38.44 225 HIS A O 1
ATOM 1687 N N . HIS A 1 228 ? 2.310 -2.330 -15.650 1.00 37.69 226 HIS A N 1
ATOM 1688 C CA . HIS A 1 228 ? 1.018 -2.028 -16.273 1.00 37.08 226 HIS A CA 1
ATOM 1689 C C . HIS A 1 228 ? 0.833 -0.527 -16.508 1.00 36.68 226 HIS A C 1
ATOM 1690 O O . HIS A 1 228 ? -0.057 -0.108 -17.254 1.00 36.32 226 HIS A O 1
ATOM 1697 N N . HIS A 1 229 ? 1.694 0.269 -15.879 1.00 36.20 227 HIS A N 1
ATOM 1698 C CA . HIS A 1 229 ? 1.584 1.722 -15.898 1.00 35.96 227 HIS A CA 1
ATOM 1699 C C . HIS A 1 229 ? 2.935 2.355 -16.212 1.00 35.87 227 HIS A C 1
ATOM 1700 O O . HIS A 1 229 ? 3.985 1.753 -15.959 1.00 35.30 227 HIS A O 1
ATOM 1707 N N . HIS A 1 230 ? 2.896 3.561 -16.774 1.00 35.82 228 HIS A N 1
ATOM 1708 C CA A HIS A 1 230 ? 4.106 4.331 -17.079 0.50 36.03 228 HIS A CA 1
ATOM 1709 C CA B HIS A 1 230 ? 4.107 4.331 -17.050 0.50 36.24 228 HIS A CA 1
ATOM 1710 C C . HIS A 1 230 ? 3.803 5.808 -16.871 1.00 36.29 228 HIS A C 1
ATOM 1711 O O . HIS A 1 230 ? 2.955 6.375 -17.566 1.00 36.00 228 HIS A O 1
ATOM 1724 N N . HIS A 1 231 ? 4.488 6.428 -15.918 1.00 36.38 229 HIS A N 1
ATOM 1725 C CA . HIS A 1 231 ? 4.238 7.827 -15.618 1.00 36.83 229 HIS A CA 1
ATOM 1726 C C . HIS A 1 231 ? 4.406 8.713 -16.856 1.00 37.37 229 HIS A C 1
ATOM 1727 O O . HIS A 1 231 ? 3.707 9.716 -16.997 1.00 37.67 229 HIS A O 1
ATOM 1735 N N . SER B 1 2 ? 5.153 10.728 -19.288 1.00 23.09 0 SER B N 1
ATOM 1736 C CA . SER B 1 2 ? 4.021 11.652 -19.470 1.00 22.78 0 SER B CA 1
ATOM 1737 C C . SER B 1 2 ? 4.194 12.477 -20.752 1.00 21.35 0 SER B C 1
ATOM 1738 O O . SER B 1 2 ? 5.323 12.774 -21.129 1.00 22.10 0 SER B O 1
ATOM 1741 N N . LEU B 1 3 ? 3.091 12.816 -21.424 1.00 20.56 1 LEU B N 1
ATOM 1742 C CA . LEU B 1 3 ? 3.132 13.728 -22.586 1.00 19.74 1 LEU B CA 1
ATOM 1743 C C . LEU B 1 3 ? 4.069 14.897 -22.284 1.00 18.64 1 LEU B C 1
ATOM 1744 O O . LEU B 1 3 ? 3.927 15.537 -21.255 1.00 17.12 1 LEU B O 1
ATOM 1749 N N . THR B 1 4 ? 5.035 15.151 -23.157 1.00 18.55 2 THR B N 1
ATOM 1750 C CA . THR B 1 4 ? 6.070 16.140 -22.866 1.00 18.15 2 THR B CA 1
ATOM 1751 C C . THR B 1 4 ? 6.473 16.853 -24.130 1.00 17.93 2 THR B C 1
ATOM 1752 O O . THR B 1 4 ? 6.766 16.203 -25.121 1.00 17.74 2 THR B O 1
ATOM 1756 N N . PHE B 1 5 ? 6.500 18.183 -24.094 1.00 17.51 3 PHE B N 1
ATOM 1757 C CA . PHE B 1 5 ? 7.098 18.930 -25.180 1.00 16.92 3 PHE B CA 1
ATOM 1758 C C . PHE B 1 5 ? 7.751 20.220 -24.693 1.00 16.91 3 PHE B C 1
ATOM 1759 O O . PHE B 1 5 ? 7.305 20.827 -23.705 1.00 16.19 3 PHE B O 1
ATOM 1767 N N . SER B 1 6 ? 8.829 20.597 -25.371 1.00 16.85 4 SER B N 1
ATOM 1768 C CA . SER B 1 6 ? 9.564 21.816 -25.029 1.00 16.85 4 SER B CA 1
ATOM 1769 C C . SER B 1 6 ? 10.169 22.434 -26.276 1.00 16.90 4 SER B C 1
ATOM 1770 O O . SER B 1 6 ? 10.421 21.747 -27.288 1.00 17.20 4 SER B O 1
ATOM 1773 N N . ILE B 1 7 ? 10.380 23.738 -26.198 1.00 15.85 5 ILE B N 1
ATOM 1774 C CA . ILE B 1 7 ? 10.976 24.472 -27.293 1.00 16.21 5 ILE B CA 1
ATOM 1775 C C . ILE B 1 7 ? 11.998 25.420 -26.700 1.00 16.69 5 ILE B C 1
ATOM 1776 O O . ILE B 1 7 ? 11.746 26.023 -25.649 1.00 15.85 5 ILE B O 1
ATOM 1781 N N . LEU B 1 8 ? 13.161 25.490 -27.351 1.00 16.77 6 LEU B N 1
ATOM 1782 C CA . LEU B 1 8 ? 14.219 26.440 -27.016 1.00 17.07 6 LEU B CA 1
ATOM 1783 C C . LEU B 1 8 ? 14.345 27.398 -28.182 1.00 17.49 6 LEU B C 1
ATOM 1784 O O . LEU B 1 8 ? 14.235 26.978 -29.338 1.00 18.29 6 LEU B O 1
ATOM 1789 N N . ALA B 1 9 ? 14.561 28.681 -27.903 1.00 17.30 7 ALA B N 1
ATOM 1790 C CA . ALA B 1 9 ? 14.672 29.646 -29.006 1.00 17.53 7 ALA B CA 1
ATOM 1791 C C . ALA B 1 9 ? 15.565 30.829 -28.689 1.00 18.53 7 ALA B C 1
ATOM 1792 O O . ALA B 1 9 ? 15.774 31.181 -27.520 1.00 18.57 7 ALA B O 1
ATOM 1794 N N . HIS B 1 10 ? 16.044 31.453 -29.760 1.00 19.26 8 HIS B N 1
ATOM 1795 C CA . HIS B 1 10 ? 16.903 32.630 -29.681 1.00 20.21 8 HIS B CA 1
ATOM 1796 C C . HIS B 1 10 ? 16.166 33.790 -30.340 1.00 19.67 8 HIS B C 1
ATOM 1797 O O . HIS B 1 10 ? 15.458 33.596 -31.330 1.00 20.03 8 HIS B O 1
ATOM 1804 N N . ASP B 1 11 ? 16.327 34.988 -29.789 1.00 19.70 9 ASP B N 1
ATOM 1805 C CA . ASP B 1 11 ? 15.752 36.182 -30.395 1.00 19.74 9 ASP B CA 1
ATOM 1806 C C . ASP B 1 11 ? 16.876 37.016 -31.025 1.00 20.14 9 ASP B C 1
ATOM 1807 O O . ASP B 1 11 ? 17.569 37.747 -30.325 1.00 19.33 9 ASP B O 1
ATOM 1812 N N . PRO B 1 12 ? 17.066 36.898 -32.343 1.00 20.73 10 PRO B N 1
ATOM 1813 C CA . PRO B 1 12 ? 18.170 37.620 -32.989 1.00 21.31 10 PRO B CA 1
ATOM 1814 C C . PRO B 1 12 ? 18.030 39.145 -32.966 1.00 22.22 10 PRO B C 1
ATOM 1815 O O . PRO B 1 12 ? 19.010 39.843 -33.223 1.00 22.75 10 PRO B O 1
ATOM 1819 N N . GLU B 1 13 ? 16.847 39.655 -32.643 1.00 22.95 11 GLU B N 1
ATOM 1820 C CA . GLU B 1 13 ? 16.641 41.102 -32.601 1.00 23.63 11 GLU B CA 1
ATOM 1821 C C . GLU B 1 13 ? 17.137 41.739 -31.301 1.00 23.89 11 GLU B C 1
ATOM 1822 O O . GLU B 1 13 ? 17.444 42.935 -31.272 1.00 24.77 11 GLU B O 1
ATOM 1828 N N . THR B 1 14 ? 17.219 40.945 -30.228 1.00 23.47 12 THR B N 1
ATOM 1829 C CA . THR B 1 14 ? 17.632 41.462 -28.916 1.00 22.98 12 THR B CA 1
ATOM 1830 C C . THR B 1 14 ? 18.771 40.672 -28.267 1.00 22.74 12 THR B C 1
ATOM 1831 O O . THR B 1 14 ? 19.365 41.142 -27.305 1.00 23.43 12 THR B O 1
ATOM 1835 N N . GLY B 1 15 ? 19.041 39.467 -28.762 1.00 21.60 13 GLY B N 1
ATOM 1836 C CA . GLY B 1 15 ? 20.011 38.576 -28.115 1.00 21.17 13 GLY B CA 1
ATOM 1837 C C . GLY B 1 15 ? 19.432 37.758 -26.962 1.00 20.44 13 GLY B C 1
ATOM 1838 O O . GLY B 1 15 ? 20.154 36.972 -26.329 1.00 20.60 13 GLY B O 1
ATOM 1839 N N . ALA B 1 16 ? 18.144 37.928 -26.677 1.00 19.27 14 ALA B N 1
ATOM 1840 C CA . ALA B 1 16 ? 17.495 37.103 -25.641 1.00 18.60 14 ALA B CA 1
ATOM 1841 C C . ALA B 1 16 ? 17.523 35.616 -26.008 1.00 18.08 14 ALA B C 1
ATOM 1842 O O . ALA B 1 16 ? 17.524 35.244 -27.187 1.00 18.03 14 ALA B O 1
ATOM 1844 N N . ILE B 1 17 ? 17.545 34.773 -24.977 1.00 17.73 15 ILE B N 1
ATOM 1845 C CA . ILE B 1 17 ? 17.451 33.319 -25.159 1.00 16.87 15 ILE B CA 1
ATOM 1846 C C . ILE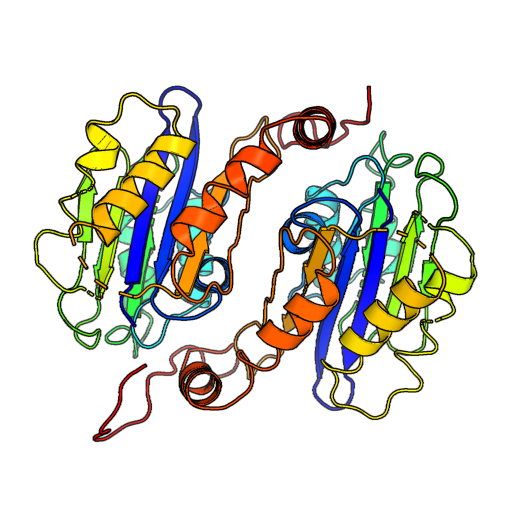 B 1 17 ? 16.274 32.861 -24.292 1.00 17.09 15 ILE B C 1
ATOM 1847 O O . ILE B 1 17 ? 15.972 33.474 -23.264 1.00 15.30 15 ILE B O 1
ATOM 1852 N N . GLY B 1 18 ? 15.600 31.798 -24.709 1.00 16.35 16 GLY B N 1
ATOM 1853 C CA . GLY B 1 18 ? 14.457 31.346 -23.947 1.00 16.88 16 GLY B CA 1
ATOM 1854 C C . GLY B 1 18 ? 14.062 29.919 -24.220 1.00 16.18 16 GLY B C 1
ATOM 1855 O O . GLY B 1 18 ? 14.599 29.258 -25.124 1.00 16.11 16 GLY B O 1
ATOM 1856 N N . GLY B 1 19 ? 13.083 29.473 -23.440 1.00 15.63 17 GLY B N 1
ATOM 1857 C CA . GLY B 1 19 ? 12.495 28.151 -23.594 1.00 15.81 17 GLY B CA 1
ATOM 1858 C C . GLY B 1 19 ? 11.117 28.133 -22.953 1.00 15.77 17 GLY B C 1
ATOM 1859 O O . GLY B 1 19 ? 10.814 28.944 -22.068 1.00 15.25 17 GLY B O 1
ATOM 1860 N N . ALA B 1 20 ? 10.288 27.203 -23.403 1.00 15.59 18 ALA B N 1
ATOM 1861 C CA . ALA B 1 20 ? 9.011 26.949 -22.778 1.00 15.28 18 ALA B CA 1
ATOM 1862 C C . ALA B 1 20 ? 8.742 25.451 -22.841 1.00 15.49 18 ALA B C 1
ATOM 1863 O O . ALA B 1 20 ? 9.252 24.767 -23.728 1.00 15.24 18 ALA B O 1
ATOM 1865 N N . ALA B 1 21 ? 7.990 24.926 -21.880 1.00 15.43 19 ALA B N 1
ATOM 1866 C CA . ALA B 1 21 ? 7.729 23.489 -21.846 1.00 15.29 19 ALA B CA 1
ATOM 1867 C C . ALA B 1 21 ? 6.402 23.193 -21.162 1.00 15.67 19 ALA B C 1
ATOM 1868 O O . ALA B 1 21 ? 5.911 23.992 -20.386 1.00 15.16 19 ALA B O 1
ATOM 1870 N N . ALA B 1 22 ? 5.825 22.030 -21.454 1.00 15.66 20 ALA B N 1
ATOM 1871 C CA . ALA B 1 22 ? 4.630 21.582 -20.726 1.00 15.58 20 ALA B CA 1
ATOM 1872 C C . ALA B 1 22 ? 4.650 20.079 -20.673 1.00 15.80 20 ALA B C 1
ATOM 1873 O O . ALA B 1 22 ? 5.218 19.442 -21.572 1.00 16.47 20 ALA B O 1
ATOM 1875 N N . THR B 1 23 ? 4.054 19.502 -19.622 1.00 15.79 21 THR B N 1
ATOM 1876 C CA . THR B 1 23 ? 3.973 18.043 -19.518 1.00 16.15 21 THR B CA 1
ATOM 1877 C C . THR B 1 23 ? 2.651 17.637 -18.911 1.00 16.60 21 THR B C 1
ATOM 1878 O O . THR B 1 23 ? 1.964 18.449 -18.305 1.00 15.91 21 THR B O 1
ATOM 1882 N N . GLY B 1 24 ? 2.344 16.349 -19.018 1.00 16.19 22 GLY B N 1
ATOM 1883 C CA . GLY B 1 24 ? 1.216 15.784 -18.291 1.00 17.25 22 GLY B CA 1
ATOM 1884 C C . GLY B 1 24 ? 1.569 15.404 -16.859 1.00 17.60 22 GLY B C 1
ATOM 1885 O O . GLY B 1 24 ? 0.859 14.603 -16.246 1.00 18.67 22 GLY B O 1
ATOM 1886 N N . SER B 1 25 ? 2.662 15.962 -16.328 1.00 17.59 23 SER B N 1
ATOM 1887 C CA . SER B 1 25 ? 3.096 15.679 -14.951 1.00 17.54 23 SER B CA 1
ATOM 1888 C C . SER B 1 25 ? 3.388 16.993 -14.220 1.00 17.36 23 SER B C 1
ATOM 1889 O O . SER B 1 25 ? 3.022 18.078 -14.701 1.00 17.50 23 SER B O 1
ATOM 1892 N N . LEU B 1 26 ? 4.024 16.896 -13.058 1.00 16.26 24 LEU B N 1
ATOM 1893 C CA . LEU B 1 26 ? 4.259 18.079 -12.222 1.00 15.45 24 LEU B CA 1
ATOM 1894 C C . LEU B 1 26 ? 5.592 18.771 -12.481 1.00 15.89 24 LEU B C 1
ATOM 1895 O O . LEU B 1 26 ? 6.569 18.141 -12.888 1.00 16.52 24 LEU B O 1
ATOM 1900 N N . CYS B 1 27 ? 5.637 20.071 -12.173 1.00 15.61 25 CYS B N 1
ATOM 1901 C CA . CYS B 1 27 ? 6.913 20.772 -12.009 1.00 15.57 25 CYS B CA 1
ATOM 1902 C C . CYS B 1 27 ? 7.804 20.771 -13.254 1.00 15.29 25 CYS B C 1
ATOM 1903 O O . CYS B 1 27 ? 9.047 20.762 -13.148 1.00 14.93 25 CYS B O 1
ATOM 1906 N N . VAL B 1 28 ? 7.193 20.791 -14.445 1.00 14.88 26 VAL B N 1
ATOM 1907 C CA . VAL B 1 28 ? 8.016 20.782 -15.666 1.00 14.72 26 VAL B CA 1
ATOM 1908 C C . VAL B 1 28 ? 9.139 21.834 -15.673 1.00 15.53 26 VAL B C 1
ATOM 1909 O O . VAL B 1 28 ? 10.252 21.540 -16.104 1.00 15.71 26 VAL B O 1
ATOM 1913 N N . GLY B 1 29 ? 8.857 23.048 -15.197 1.00 15.95 27 GLY B N 1
ATOM 1914 C CA . GLY B 1 29 ? 9.888 24.091 -15.177 1.00 16.95 27 GLY B CA 1
ATOM 1915 C C . GLY B 1 29 ? 11.089 23.667 -14.342 1.00 17.77 27 GLY B C 1
ATOM 1916 O O . GLY B 1 29 ? 12.245 23.915 -14.720 1.00 19.71 27 GLY B O 1
ATOM 1917 N N . GLY B 1 30 ? 10.811 23.019 -13.207 1.00 16.76 28 GLY B N 1
ATOM 1918 C CA . GLY B 1 30 ? 11.864 22.533 -12.307 1.00 16.54 28 GLY B CA 1
ATOM 1919 C C . GLY B 1 30 ? 12.686 21.415 -12.924 1.00 16.59 28 GLY B C 1
ATOM 1920 O O . GLY B 1 30 ? 13.916 21.365 -12.774 1.00 16.51 28 GLY B O 1
ATOM 1921 N N . TRP B 1 31 ? 12.005 20.494 -13.602 1.00 15.89 29 TRP B N 1
ATOM 1922 C CA . TRP B 1 31 ? 12.682 19.373 -14.221 1.00 15.55 29 TRP B CA 1
ATOM 1923 C C . TRP B 1 31 ? 13.509 19.764 -15.447 1.00 15.02 29 TRP B C 1
ATOM 1924 O O . TRP B 1 31 ? 14.669 19.359 -15.577 1.00 14.75 29 TRP B O 1
ATOM 1935 N N . VAL B 1 32 ? 12.913 20.557 -16.333 1.00 15.31 30 VAL B N 1
ATOM 1936 C CA . VAL B 1 32 ? 13.337 20.582 -17.742 1.00 15.53 30 VAL B CA 1
ATOM 1937 C C . VAL B 1 32 ? 14.205 21.763 -18.186 1.00 16.24 30 VAL B C 1
ATOM 1938 O O . VAL B 1 32 ? 15.193 21.585 -18.878 1.00 16.67 30 VAL B O 1
ATOM 1942 N N . LEU B 1 33 ? 13.820 22.971 -17.795 1.00 16.66 31 LEU B N 1
ATOM 1943 C CA . LEU B 1 33 ? 14.366 24.170 -18.451 1.00 16.90 31 LEU B CA 1
ATOM 1944 C C . LEU B 1 33 ? 15.492 24.789 -17.647 1.00 16.92 31 LEU B C 1
ATOM 1945 O O . LEU B 1 33 ? 15.317 25.106 -16.463 1.00 17.10 31 LEU B O 1
ATOM 1950 N N . ARG B 1 34 ? 16.647 24.954 -18.298 1.00 16.26 32 ARG B N 1
ATOM 1951 C CA . ARG B 1 34 ? 17.795 25.631 -17.707 1.00 16.81 32 ARG B CA 1
ATOM 1952 C C . ARG B 1 34 ? 18.405 26.574 -18.745 1.00 17.09 32 ARG B C 1
ATOM 1953 O O . ARG B 1 34 ? 18.257 26.364 -19.952 1.00 16.97 32 ARG B O 1
ATOM 1961 N N . GLY B 1 35 ? 19.088 27.619 -18.285 1.00 17.60 33 GLY B N 1
ATOM 1962 C CA . GLY B 1 35 ? 19.833 28.435 -19.227 1.00 17.14 33 GLY B CA 1
ATOM 1963 C C . GLY B 1 35 ? 20.844 29.323 -18.536 1.00 17.32 33 GLY B C 1
ATOM 1964 O O . GLY B 1 35 ? 20.797 29.495 -17.319 1.00 17.61 33 GLY B O 1
ATOM 1965 N N . ASP B 1 36 ? 21.741 29.906 -19.329 1.00 17.78 34 ASP B N 1
ATOM 1966 C CA . ASP B 1 36 ? 22.714 30.864 -18.803 1.00 18.85 34 ASP B CA 1
ATOM 1967 C C . ASP B 1 36 ? 23.179 31.739 -19.952 1.00 19.01 34 ASP B C 1
ATOM 1968 O O . ASP B 1 36 ? 23.485 31.238 -21.046 1.00 19.13 34 ASP B O 1
ATOM 1973 N N . LEU B 1 37 ? 23.260 33.039 -19.690 1.00 19.33 35 LEU B N 1
ATOM 1974 C CA . LEU B 1 37 ? 23.653 33.985 -20.714 1.00 20.44 35 LEU B CA 1
ATOM 1975 C C . LEU B 1 37 ? 25.089 33.771 -21.205 1.00 20.56 35 LEU B C 1
ATOM 1976 O O . LEU B 1 37 ? 25.470 34.319 -22.245 1.00 21.09 35 LEU B O 1
ATOM 1981 N N . ASN B 1 38 ? 25.864 32.958 -20.486 1.00 20.97 36 ASN B N 1
ATOM 1982 C CA . ASN B 1 38 ? 27.221 32.627 -20.923 1.00 21.29 36 ASN B CA 1
ATOM 1983 C C . ASN B 1 38 ? 27.337 31.303 -21.675 1.00 20.84 36 ASN B C 1
ATOM 1984 O O . ASN B 1 38 ? 28.441 30.897 -22.044 1.00 20.79 36 ASN B O 1
ATOM 1989 N N . ALA B 1 39 ? 26.197 30.649 -21.907 1.00 19.93 37 ALA B N 1
ATOM 1990 C CA . ALA B 1 39 ? 26.181 29.294 -22.452 1.00 19.69 37 ALA B CA 1
ATOM 1991 C C . ALA B 1 39 ? 25.126 29.073 -23.523 1.00 19.31 37 ALA B C 1
ATOM 1992 O O . ALA B 1 39 ? 25.452 28.638 -24.628 1.00 19.56 37 ALA B O 1
ATOM 1994 N N . GLY B 1 40 ? 23.863 29.356 -23.182 1.00 19.21 38 GLY B N 1
ATOM 1995 C CA . GLY B 1 40 ? 22.706 29.056 -24.037 1.00 18.73 38 GLY B CA 1
ATOM 1996 C C . GLY B 1 40 ? 21.584 28.462 -23.201 1.00 18.35 38 GLY B C 1
ATOM 1997 O O . GLY B 1 40 ? 21.450 28.804 -22.020 1.00 18.28 38 GLY B O 1
ATOM 2006 N N . SER B 1 42 ? 19.034 24.807 -22.237 1.00 16.73 40 SER B N 1
ATOM 2007 C CA . SER B 1 42 ? 18.882 23.363 -22.331 1.00 16.59 40 SER B CA 1
ATOM 2008 C C . SER B 1 42 ? 17.507 22.910 -21.863 1.00 16.56 40 SER B C 1
ATOM 2009 O O . SER B 1 42 ? 16.873 23.569 -21.031 1.00 15.98 40 SER B O 1
ATOM 2012 N N . ALA B 1 43 ? 17.071 21.771 -22.412 1.00 16.57 41 ALA B N 1
ATOM 2013 C CA . ALA B 1 43 ? 15.816 21.139 -22.031 1.00 15.79 41 ALA B CA 1
ATOM 2014 C C . ALA B 1 43 ? 16.142 19.679 -21.800 1.00 16.27 41 ALA B C 1
ATOM 2015 O O . ALA B 1 43 ? 16.469 18.954 -22.751 1.00 16.22 41 ALA B O 1
ATOM 2017 N N . SER B 1 44 ? 16.102 19.272 -20.536 1.00 15.70 42 SER B N 1
ATOM 2018 C CA . SER B 1 44 ? 16.471 17.929 -20.160 1.00 16.30 42 SER B CA 1
ATOM 2019 C C . SER B 1 44 ? 15.212 17.225 -19.688 1.00 15.95 42 SER B C 1
ATOM 2020 O O . SER B 1 44 ? 14.582 17.646 -18.702 1.00 16.03 42 SER B O 1
ATOM 2023 N N . GLN B 1 45 ? 14.855 16.144 -20.369 1.00 16.44 43 GLN B N 1
ATOM 2024 C CA . GLN B 1 45 ? 13.539 15.542 -20.176 1.00 16.85 43 GLN B CA 1
ATOM 2025 C C . GLN B 1 45 ? 13.602 14.042 -20.471 1.00 16.81 43 GLN B C 1
ATOM 2026 O O . GLN B 1 45 ? 14.687 13.448 -20.446 1.00 16.63 43 GLN B O 1
ATOM 2032 N N . GLY B 1 46 ? 12.443 13.428 -20.675 1.00 16.48 44 GLY B N 1
ATOM 2033 C CA . GLY B 1 46 ? 12.388 11.989 -20.981 1.00 17.29 44 GLY B CA 1
ATOM 2034 C C . GLY B 1 46 ? 11.793 11.122 -19.884 1.00 17.20 44 GLY B C 1
ATOM 2035 O O . GLY B 1 46 ? 11.292 11.622 -18.883 1.00 17.39 44 GLY B O 1
ATOM 2036 N N . ALA B 1 47 ? 11.873 9.804 -20.066 1.00 16.69 45 ALA B N 1
ATOM 2037 C CA . ALA B 1 47 ? 11.263 8.855 -19.141 1.00 17.56 45 ALA B CA 1
ATOM 2038 C C . ALA B 1 47 ? 11.876 8.921 -17.748 1.00 17.61 45 ALA B C 1
ATOM 2039 O O . ALA B 1 47 ? 11.146 8.888 -16.735 1.00 18.29 45 ALA B O 1
ATOM 2041 N N . ALA B 1 48 ? 13.207 9.037 -17.707 1.00 17.20 46 ALA B N 1
ATOM 2042 C CA . ALA B 1 48 ? 13.958 9.129 -16.471 1.00 17.04 46 ALA B CA 1
ATOM 2043 C C . ALA B 1 48 ? 14.892 10.342 -16.607 1.00 16.85 46 ALA B C 1
ATOM 2044 O O . ALA B 1 48 ? 16.101 10.187 -16.818 1.00 17.00 46 ALA B O 1
ATOM 2046 N N . PRO B 1 49 ? 14.330 11.558 -16.485 1.00 16.05 47 PRO B N 1
ATOM 2047 C CA . PRO B 1 49 ? 15.086 12.750 -16.849 1.00 16.02 47 PRO B CA 1
ATOM 2048 C C . PRO B 1 49 ? 16.282 12.956 -15.924 1.00 15.65 47 PRO B C 1
ATOM 2049 O O . PRO B 1 49 ? 16.163 12.695 -14.735 1.00 14.45 47 PRO B O 1
ATOM 2053 N N . SER B 1 50 ? 17.383 13.495 -16.470 1.00 16.32 48 SER B N 1
ATOM 2054 C CA . SER B 1 50 ? 18.591 13.804 -15.699 1.00 16.09 48 SER B CA 1
ATOM 2055 C C . SER B 1 50 ? 18.758 15.306 -15.491 1.00 16.26 48 SER B C 1
ATOM 2056 O O . SER B 1 50 ? 19.005 16.031 -16.446 1.00 15.95 48 SER B O 1
ATOM 2059 N N . THR B 1 51 ? 18.643 15.759 -14.243 1.00 16.09 49 THR B N 1
ATOM 2060 C CA . THR B 1 51 ? 18.978 17.146 -13.917 1.00 16.58 49 THR B CA 1
ATOM 2061 C C . THR B 1 51 ? 20.439 17.429 -14.317 1.00 16.72 49 THR B C 1
ATOM 2062 O O . THR B 1 51 ? 20.747 18.520 -14.815 1.00 17.41 49 THR B O 1
ATOM 2066 N N . PHE B 1 52 ? 21.308 16.424 -14.152 1.00 16.57 50 PHE B N 1
ATOM 2067 C CA . PHE B 1 52 ? 22.733 16.555 -14.473 1.00 17.60 50 PHE B CA 1
ATOM 2068 C C . PHE B 1 52 ? 22.960 16.878 -15.936 1.00 17.57 50 PHE B C 1
ATOM 2069 O O . PHE B 1 52 ? 23.757 17.763 -16.262 1.00 17.88 50 PHE B O 1
ATOM 2077 N N . TRP B 1 53 ? 22.255 16.180 -16.819 1.00 17.88 51 TRP B N 1
ATOM 2078 C CA . TRP B 1 53 ? 22.371 16.481 -18.249 1.00 17.38 51 TRP B CA 1
ATOM 2079 C C . TRP B 1 53 ? 22.105 17.946 -18.517 1.00 17.64 51 TRP B C 1
ATOM 2080 O O . TRP B 1 53 ? 22.816 18.589 -19.283 1.00 16.93 51 TRP B O 1
ATOM 2091 N N . GLY B 1 54 ? 21.047 18.460 -17.896 1.00 17.16 52 GLY B N 1
ATOM 2092 C CA . GLY B 1 54 ? 20.606 19.819 -18.149 1.00 17.83 52 GLY B CA 1
ATOM 2093 C C . GLY B 1 54 ? 21.647 20.836 -17.741 1.00 18.42 52 GLY B C 1
ATOM 2094 O O . GLY B 1 54 ? 21.821 21.852 -18.422 1.00 18.46 52 GLY B O 1
ATOM 2095 N N . GLU B 1 55 ? 22.306 20.584 -16.615 1.00 18.56 53 GLU B N 1
ATOM 2096 C CA . GLU B 1 55 ? 23.328 21.504 -16.111 1.00 19.81 53 GLU B CA 1
ATOM 2097 C C . GLU B 1 55 ? 24.640 21.300 -16.855 1.00 19.70 53 GLU B C 1
ATOM 2098 O O . GLU B 1 55 ? 25.299 22.259 -17.266 1.00 19.88 53 GLU B O 1
ATOM 2104 N N . GLU B 1 56 ? 25.017 20.040 -17.050 1.00 19.17 54 GLU B N 1
ATOM 2105 C CA . GLU B 1 56 ? 26.318 19.726 -17.627 1.00 20.04 54 GLU B CA 1
ATOM 2106 C C . GLU B 1 56 ? 26.450 20.165 -19.088 1.00 19.65 54 GLU B C 1
ATOM 2107 O O . GLU B 1 56 ? 27.503 20.666 -19.495 1.00 20.10 54 GLU B O 1
ATOM 2113 N N . VAL B 1 57 ? 25.377 20.032 -19.863 1.00 19.37 55 VAL B N 1
ATOM 2114 C CA . VAL B 1 57 ? 25.430 20.442 -21.272 1.00 19.50 55 VAL B CA 1
ATOM 2115 C C . VAL B 1 57 ? 25.732 21.949 -21.372 1.00 19.99 55 VAL B C 1
ATOM 2116 O O . VAL B 1 57 ? 26.464 22.386 -22.273 1.00 20.53 55 VAL B O 1
ATOM 2120 N N . LEU B 1 58 ? 25.194 22.732 -20.436 1.00 20.09 56 LEU B N 1
ATOM 2121 C CA . LEU B 1 58 ? 25.451 24.175 -20.452 1.00 19.91 56 LEU B CA 1
ATOM 2122 C C . LEU B 1 58 ? 26.915 24.462 -20.159 1.00 20.77 56 LEU B C 1
ATOM 2123 O O . LEU B 1 58 ? 27.494 25.386 -20.743 1.00 20.52 56 LEU B O 1
ATOM 2128 N N . GLN B 1 59 ? 27.516 23.680 -19.261 1.00 21.26 57 GLN B N 1
ATOM 2129 C CA . GLN B 1 59 ? 28.942 23.873 -18.971 1.00 23.06 57 GLN B CA 1
ATOM 2130 C C . GLN B 1 59 ? 29.795 23.590 -20.216 1.00 23.16 57 GLN B C 1
ATOM 2131 O O . GLN B 1 59 ? 30.767 24.303 -20.488 1.00 23.17 57 GLN B O 1
ATOM 2137 N N . HIS B 1 60 ? 29.420 22.572 -20.985 1.00 23.57 58 HIS B N 1
ATOM 2138 C CA . HIS B 1 60 ? 30.125 22.280 -22.238 1.00 24.60 58 HIS B CA 1
ATOM 2139 C C . HIS B 1 60 ? 30.008 23.416 -23.258 1.00 24.50 58 HIS B C 1
ATOM 2140 O O . HIS B 1 60 ? 30.995 23.770 -23.909 1.00 25.21 58 HIS B O 1
ATOM 2147 N N . LEU B 1 61 ? 28.811 23.988 -23.372 1.00 24.65 59 LEU B N 1
ATOM 2148 C CA . LEU B 1 61 ? 28.573 25.144 -24.230 1.00 25.04 59 LEU B CA 1
ATOM 2149 C C . LEU B 1 61 ? 29.411 26.327 -23.768 1.00 25.89 59 LEU B C 1
ATOM 2150 O O . LEU B 1 61 ? 30.015 27.021 -24.5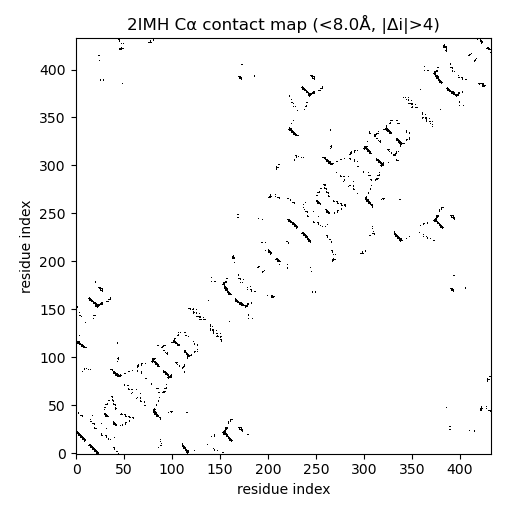86 1.00 25.63 59 LEU B O 1
ATOM 2155 N N . ARG B 1 62 ? 29.436 26.536 -22.453 1.00 27.33 60 ARG B N 1
ATOM 2156 C CA . ARG B 1 62 ? 30.197 27.604 -21.804 1.00 29.45 60 ARG B CA 1
ATOM 2157 C C . ARG B 1 62 ? 31.664 27.483 -22.208 1.00 29.90 60 ARG B C 1
ATOM 2158 O O . ARG B 1 62 ? 32.322 28.484 -22.512 1.00 30.54 60 ARG B O 1
ATOM 2166 N N . ASP B 1 63 ? 32.163 26.248 -22.232 1.00 30.51 61 ASP B N 1
ATOM 2167 C CA . ASP B 1 63 ? 33.565 25.974 -22.529 1.00 31.48 61 ASP B CA 1
ATOM 2168 C C . ASP B 1 63 ? 33.892 25.948 -24.023 1.00 31.55 61 ASP B C 1
ATOM 2169 O O . ASP B 1 63 ? 35.029 25.652 -24.399 1.00 32.78 61 ASP B O 1
ATOM 2174 N N . GLY B 1 64 ? 32.914 26.262 -24.870 1.00 31.20 62 GLY B N 1
ATOM 2175 C CA . GLY B 1 64 ? 33.170 26.420 -26.306 1.00 30.97 62 GLY B CA 1
ATOM 2176 C C . GLY B 1 64 ? 32.647 25.357 -27.261 1.00 30.69 62 GLY B C 1
ATOM 2177 O O . GLY B 1 64 ? 32.754 25.524 -28.476 1.00 30.67 62 GLY B O 1
ATOM 2178 N N . SER B 1 65 ? 32.084 24.266 -26.734 1.00 29.98 63 SER B N 1
ATOM 2179 C CA . SER B 1 65 ? 31.521 23.222 -27.591 1.00 29.74 63 SER B CA 1
ATOM 2180 C C . SER B 1 65 ? 30.301 23.692 -28.369 1.00 29.40 63 SER B C 1
ATOM 2181 O O . SER B 1 65 ? 29.473 24.452 -27.840 1.00 29.30 63 SER B O 1
ATOM 2184 N N . HIS B 1 66 ? 30.197 23.235 -29.621 1.00 29.10 64 HIS B N 1
ATOM 2185 C CA . HIS B 1 66 ? 28.984 23.370 -30.430 1.00 28.74 64 HIS B CA 1
ATOM 2186 C C . HIS B 1 66 ? 27.897 22.511 -29.776 1.00 27.32 64 HIS B C 1
ATOM 2187 O O . HIS B 1 66 ? 28.218 21.486 -29.179 1.00 27.29 64 HIS B O 1
ATOM 2194 N N . PRO B 1 67 ? 26.625 22.941 -29.854 1.00 26.99 65 PRO B N 1
ATOM 2195 C CA . PRO B 1 67 ? 25.506 22.101 -29.360 1.00 26.62 65 PRO B CA 1
ATOM 2196 C C . PRO B 1 67 ? 25.559 20.612 -29.731 1.00 26.75 65 PRO B C 1
ATOM 2197 O O . PRO B 1 67 ? 25.328 19.764 -28.861 1.00 25.60 65 PRO B O 1
ATOM 2201 N N . GLU B 1 68 ? 25.846 20.280 -30.994 1.00 26.62 66 GLU B N 1
ATOM 2202 C CA . GLU B 1 68 ? 25.919 18.862 -31.384 1.00 27.76 66 GLU B CA 1
ATOM 2203 C C . GLU B 1 68 ? 26.954 18.091 -30.558 1.00 27.00 66 GLU B C 1
ATOM 2204 O O . GLU B 1 68 ? 26.692 16.974 -30.111 1.00 26.15 66 GLU B O 1
ATOM 2210 N N . ASP B 1 69 ? 28.125 18.687 -30.342 1.00 26.65 67 ASP B N 1
ATOM 2211 C CA . ASP B 1 69 ? 29.176 18.017 -29.574 1.00 26.41 67 ASP B CA 1
ATOM 2212 C C . ASP B 1 69 ? 28.858 17.950 -28.082 1.00 25.51 67 ASP B C 1
ATOM 2213 O O . ASP B 1 69 ? 29.112 16.929 -27.434 1.00 25.08 67 ASP B O 1
ATOM 2218 N N . ALA B 1 70 ? 28.330 19.052 -27.542 1.00 24.57 68 ALA B N 1
ATOM 2219 C CA . ALA B 1 70 ? 27.941 19.130 -26.139 1.00 23.57 68 ALA B CA 1
ATOM 2220 C C . ALA B 1 70 ? 26.933 18.019 -25.816 1.00 23.37 68 ALA B C 1
ATOM 2221 O O . ALA B 1 70 ? 27.132 17.228 -24.885 1.00 22.92 68 ALA B O 1
ATOM 2223 N N . VAL B 1 71 ? 25.860 17.968 -26.601 1.00 23.37 69 VAL B N 1
ATOM 2224 C CA . VAL B 1 71 ? 24.808 16.972 -26.408 1.00 23.36 69 VAL B CA 1
ATOM 2225 C C . VAL B 1 71 ? 25.359 15.555 -26.561 1.00 23.90 69 VAL B C 1
ATOM 2226 O O . VAL B 1 71 ? 25.154 14.688 -25.693 1.00 23.16 69 VAL B O 1
ATOM 2230 N N . ASN B 1 72 ? 26.069 15.309 -27.658 1.00 24.69 70 ASN B N 1
ATOM 2231 C CA . ASN B 1 72 ? 26.654 13.977 -27.867 1.00 26.04 70 ASN B CA 1
ATOM 2232 C C . ASN B 1 72 ? 27.562 13.546 -26.718 1.00 25.88 70 ASN B C 1
ATOM 2233 O O . ASN B 1 72 ? 27.505 12.387 -26.284 1.00 26.16 70 ASN B O 1
ATOM 2238 N N . HIS B 1 73 ? 28.369 14.476 -26.205 1.00 25.75 71 HIS B N 1
ATOM 2239 C CA . HIS B 1 73 ? 29.300 14.152 -25.118 1.00 26.54 71 HIS B CA 1
ATOM 2240 C C . HIS B 1 73 ? 28.588 13.802 -23.813 1.00 25.60 71 HIS B C 1
ATOM 2241 O O . HIS B 1 73 ? 28.897 12.794 -23.180 1.00 25.81 71 HIS B O 1
ATOM 2248 N N . VAL B 1 74 ? 27.646 14.649 -23.408 1.00 24.24 72 VAL B N 1
ATOM 2249 C CA . VAL B 1 74 ? 26.896 14.409 -22.178 1.00 23.72 72 VAL B CA 1
ATOM 2250 C C . VAL B 1 74 ? 26.147 13.074 -22.238 1.00 22.85 72 VAL B C 1
ATOM 2251 O O . VAL B 1 74 ? 26.230 12.259 -21.314 1.00 23.03 72 VAL B O 1
ATOM 2255 N N . THR B 1 75 ? 25.440 12.838 -23.337 1.00 22.22 73 THR B N 1
ATOM 2256 C CA . THR B 1 75 ? 24.588 11.648 -23.433 1.00 22.48 73 THR B CA 1
ATOM 2257 C C . THR B 1 75 ? 25.390 10.348 -23.601 1.00 23.26 73 THR B C 1
ATOM 2258 O O . THR B 1 75 ? 25.067 9.330 -22.985 1.00 22.23 73 THR B O 1
ATOM 2262 N N . SER B 1 76 ? 26.449 10.389 -24.412 1.00 24.02 74 SER B N 1
ATOM 2263 C CA . SER B 1 76 ? 27.268 9.190 -24.635 1.00 25.34 74 SER B CA 1
ATOM 2264 C C . SER B 1 76 ? 27.955 8.694 -23.355 1.00 25.50 74 SER B C 1
ATOM 2265 O O . SER B 1 76 ? 28.252 7.500 -23.231 1.00 26.49 74 SER B O 1
ATOM 2268 N N . GLN B 1 77 ? 28.192 9.603 -22.412 1.00 25.75 75 GLN B N 1
ATOM 2269 C CA . GLN B 1 77 ? 28.824 9.282 -21.131 1.00 26.80 75 GLN B CA 1
ATOM 2270 C C . GLN B 1 77 ? 27.912 8.526 -20.169 1.00 25.66 75 GLN B C 1
ATOM 2271 O O . GLN B 1 77 ? 28.385 7.983 -19.163 1.00 26.30 75 GLN B O 1
ATOM 2277 N N . ASP B 1 78 ? 26.608 8.547 -20.448 1.00 23.73 76 ASP B N 1
ATOM 2278 C CA . ASP B 1 78 ? 25.586 8.058 -19.523 1.00 22.25 76 ASP B CA 1
ATOM 2279 C C . ASP B 1 78 ? 25.090 6.689 -19.975 1.00 21.52 76 ASP B C 1
ATOM 2280 O O . ASP B 1 78 ? 24.459 6.584 -21.021 1.00 21.47 76 ASP B O 1
ATOM 2285 N N . SER B 1 79 ? 25.358 5.643 -19.191 1.00 21.16 77 SER B N 1
ATOM 2286 C CA . SER B 1 79 ? 24.920 4.298 -19.577 1.00 21.90 77 SER B CA 1
ATOM 2287 C C . SER B 1 79 ? 23.392 4.153 -19.637 1.00 21.50 77 SER B C 1
ATOM 2288 O O . SER B 1 79 ? 22.880 3.230 -20.275 1.00 21.10 77 SER B O 1
ATOM 2291 N N . GLY B 1 80 ? 22.677 5.054 -18.960 1.00 20.80 78 GLY B N 1
ATOM 2292 C CA . GLY B 1 80 ? 21.209 5.026 -18.954 1.00 20.27 78 GLY B CA 1
ATOM 2293 C C . GLY B 1 80 ? 20.588 5.994 -19.949 1.00 19.77 78 GLY B C 1
ATOM 2294 O O . GLY B 1 80 ? 19.388 6.280 -19.887 1.00 19.36 78 GLY B O 1
ATOM 2295 N N . ARG B 1 81 ? 21.408 6.495 -20.873 1.00 19.96 79 ARG B N 1
ATOM 2296 C CA . ARG B 1 81 ? 20.976 7.459 -21.892 1.00 20.13 79 ARG B CA 1
ATOM 2297 C C . ARG B 1 81 ? 19.675 7.085 -22.638 1.00 19.36 79 ARG B C 1
ATOM 2298 O O . ARG B 1 81 ? 18.910 7.970 -23.022 1.00 19.51 79 ARG B O 1
ATOM 2306 N N . ALA B 1 82 ? 19.432 5.788 -22.856 1.00 18.50 80 ALA B N 1
ATOM 2307 C CA . ALA B 1 82 ? 18.241 5.360 -23.607 1.00 18.60 80 ALA B CA 1
ATOM 2308 C C . ALA B 1 82 ? 16.931 5.837 -22.965 1.00 17.84 80 ALA B C 1
ATOM 2309 O O . ALA B 1 82 ? 15.894 5.918 -23.633 1.00 18.19 80 ALA B O 1
ATOM 2311 N N . TYR B 1 83 ? 16.981 6.136 -21.666 1.00 17.66 81 TYR B N 1
ATOM 2312 C CA . TYR B 1 83 ? 15.774 6.524 -20.926 1.00 18.24 81 TYR B CA 1
ATOM 2313 C C . TYR B 1 83 ? 15.543 8.020 -20.812 1.00 17.50 81 TYR B C 1
ATOM 2314 O O . TYR B 1 83 ? 14.704 8.470 -20.019 1.00 16.91 81 TYR B O 1
ATOM 2323 N N . ARG B 1 84 ? 16.280 8.797 -21.588 1.00 17.23 82 ARG B N 1
ATOM 2324 C CA . ARG B 1 84 ? 16.131 10.254 -21.450 1.00 16.60 82 ARG B CA 1
ATOM 2325 C C . ARG B 1 84 ? 16.346 11.008 -22.758 1.00 16.78 82 ARG B C 1
ATOM 2326 O O . ARG B 1 84 ? 16.636 10.396 -23.789 1.00 16.56 82 ARG B O 1
ATOM 2334 N N . GLN B 1 85 ? 16.155 12.326 -22.721 1.00 16.31 83 GLN B N 1
ATOM 2335 C CA . GLN B 1 85 ? 16.123 13.130 -23.921 1.00 16.45 83 GLN B CA 1
ATOM 2336 C C . GLN B 1 85 ? 16.693 14.489 -23.582 1.00 16.67 83 GLN B C 1
ATOM 2337 O O . GLN B 1 85 ? 16.411 15.013 -22.500 1.00 17.19 83 GLN B O 1
ATOM 2343 N N . LEU B 1 86 ? 17.496 15.050 -24.487 1.00 16.17 84 LEU B N 1
ATOM 2344 C CA . LEU B 1 86 ? 18.162 16.324 -24.208 1.00 16.33 84 LEU B CA 1
ATOM 2345 C C . LEU B 1 86 ? 18.188 17.211 -25.443 1.00 16.68 84 LEU B C 1
ATOM 2346 O O . LEU B 1 86 ? 18.426 16.727 -26.547 1.00 16.62 84 LEU B O 1
ATOM 2351 N N . ALA B 1 87 ? 17.911 18.500 -25.251 1.00 15.85 85 ALA B N 1
ATOM 2352 C CA . ALA B 1 87 ? 18.053 19.477 -26.319 1.00 16.94 85 ALA B CA 1
ATOM 2353 C C . ALA B 1 87 ? 18.898 20.608 -25.772 1.00 17.02 85 ALA B C 1
ATOM 2354 O O . ALA B 1 87 ? 18.805 20.946 -24.587 1.00 17.70 85 ALA B O 1
ATOM 2356 N N . ALA B 1 88 ? 19.766 21.166 -26.605 1.00 17.56 86 ALA B N 1
ATOM 2357 C CA . ALA B 1 88 ? 20.561 22.308 -26.161 1.00 17.98 86 ALA B CA 1
ATOM 2358 C C . ALA B 1 88 ? 20.741 23.289 -27.301 1.00 19.08 86 ALA B C 1
ATOM 2359 O O . ALA B 1 88 ? 20.778 22.890 -28.464 1.00 19.21 86 ALA B O 1
ATOM 2369 N N . ASP B 1 90 ? 22.923 27.022 -28.387 1.00 20.65 88 ASP B N 1
ATOM 2370 C CA . ASP B 1 90 ? 23.939 28.012 -28.008 1.00 21.27 88 ASP B CA 1
ATOM 2371 C C . ASP B 1 90 ? 23.385 29.425 -28.118 1.00 21.48 88 ASP B C 1
ATOM 2372 O O . ASP B 1 90 ? 22.222 29.607 -28.450 1.00 22.07 88 ASP B O 1
ATOM 2377 N N . LEU B 1 91 ? 24.225 30.428 -27.860 1.00 21.51 89 LEU B N 1
ATOM 2378 C CA . LEU B 1 91 ? 23.769 31.812 -27.824 1.00 21.67 89 LEU B CA 1
ATOM 2379 C C . LEU B 1 91 ? 23.446 32.399 -29.206 1.00 22.64 89 LEU B C 1
ATOM 2380 O O . LEU B 1 91 ? 22.943 33.530 -29.303 1.00 22.15 89 LEU B O 1
ATOM 2385 N N . LEU B 1 92 ? 23.746 31.625 -30.249 1.00 23.15 90 LEU B N 1
ATOM 2386 C CA . LEU B 1 92 ? 23.576 32.032 -31.647 1.00 23.92 90 LEU B CA 1
ATOM 2387 C C . LEU B 1 92 ? 22.354 31.361 -32.268 1.00 24.09 90 LEU B C 1
ATOM 2388 O O . LEU B 1 92 ? 21.981 31.659 -33.411 1.00 24.05 90 LEU B O 1
ATOM 2393 N N . GLY B 1 93 ? 21.735 30.448 -31.518 1.00 23.78 91 GLY B N 1
ATOM 2394 C CA . GLY B 1 93 ? 20.525 29.808 -31.995 1.00 23.64 91 GLY B CA 1
ATOM 2395 C C . GLY B 1 93 ? 20.777 28.472 -32.664 1.00 23.38 91 GLY B C 1
ATOM 2396 O O . GLY B 1 93 ? 19.825 27.847 -33.128 1.00 23.63 91 GLY B O 1
ATOM 2397 N N . ASN B 1 94 ? 22.041 28.037 -32.743 1.00 23.20 92 ASN B N 1
ATOM 2398 C CA . ASN B 1 94 ? 22.352 26.669 -33.168 1.00 23.11 92 ASN B CA 1
ATOM 2399 C C . ASN B 1 94 ? 21.888 25.680 -32.116 1.00 22.87 92 ASN B C 1
ATOM 2400 O O . ASN B 1 94 ? 21.945 25.976 -30.930 1.00 22.57 92 ASN B O 1
ATOM 2405 N N . ALA B 1 95 ? 21.465 24.499 -32.550 1.00 22.75 93 ALA B N 1
ATOM 2406 C CA . ALA B 1 95 ? 20.801 23.573 -31.637 1.00 22.15 93 ALA B CA 1
ATOM 2407 C C . ALA B 1 95 ? 20.982 22.117 -32.018 1.00 22.37 93 ALA B C 1
ATOM 2408 O O . ALA B 1 95 ? 21.238 21.800 -33.183 1.00 22.42 93 ALA B O 1
ATOM 2410 N N . ALA B 1 96 ? 20.877 21.243 -31.018 1.00 21.22 94 ALA B N 1
ATOM 2411 C CA . ALA B 1 96 ? 20.956 19.800 -31.230 1.00 21.17 94 ALA B CA 1
ATOM 2412 C C . ALA B 1 96 ? 20.135 19.096 -30.169 1.00 20.65 94 ALA B C 1
ATOM 2413 O O . ALA B 1 96 ? 19.893 19.650 -29.099 1.00 20.77 94 ALA B O 1
ATOM 2415 N N . ALA B 1 97 ? 19.756 17.854 -30.461 1.00 20.03 95 ALA B N 1
ATOM 2416 C CA . ALA B 1 97 ? 18.990 17.046 -29.525 1.00 19.45 95 ALA B CA 1
ATOM 2417 C C . ALA B 1 97 ? 19.436 15.600 -29.572 1.00 19.64 95 ALA B C 1
ATOM 2418 O O . ALA B 1 97 ? 19.982 15.131 -30.581 1.00 20.09 95 ALA B O 1
ATOM 2420 N N . PHE B 1 98 ? 19.226 14.911 -28.457 1.00 18.93 96 PHE B N 1
ATOM 2421 C CA . PHE B 1 98 ? 19.374 13.462 -28.379 1.00 18.77 96 PHE B CA 1
ATOM 2422 C C . PHE B 1 98 ? 18.062 12.906 -27.845 1.00 18.57 96 PHE B C 1
ATOM 2423 O O . PHE B 1 98 ? 17.513 13.446 -26.873 1.00 17.90 96 PHE B O 1
ATOM 2431 N N . THR B 1 99 ? 17.546 11.850 -28.474 1.00 19.03 97 THR B N 1
ATOM 2432 C CA . THR B 1 99 ? 16.330 11.198 -27.984 1.00 18.51 97 THR B CA 1
ATOM 2433 C C . THR B 1 99 ? 16.572 9.705 -27.780 1.00 19.48 97 THR B C 1
ATOM 2434 O O . THR B 1 99 ? 16.808 8.962 -28.748 1.00 19.44 97 THR B O 1
ATOM 2438 N N . GLY B 1 100 ? 16.536 9.281 -26.520 1.00 19.24 98 GLY B N 1
ATOM 2439 C CA . GLY B 1 100 ? 16.835 7.895 -26.157 1.00 20.20 98 GLY B CA 1
ATOM 2440 C C . GLY B 1 100 ? 15.751 6.960 -26.656 1.00 20.40 98 GLY B C 1
ATOM 2441 O O . GLY B 1 100 ? 14.581 7.342 -26.753 1.00 20.09 98 GLY B O 1
ATOM 2442 N N . SER B 1 101 ? 16.144 5.724 -26.948 1.00 21.19 99 SER B N 1
ATOM 2443 C CA . SER B 1 101 ? 15.245 4.770 -27.589 1.00 22.12 99 SER B CA 1
ATOM 2444 C C . SER B 1 101 ? 14.171 4.218 -26.655 1.00 22.42 99 SER B C 1
ATOM 2445 O O . SER B 1 101 ? 13.173 3.646 -27.127 1.00 22.29 99 SER B O 1
ATOM 2448 N N . GLU B 1 102 ? 14.367 4.377 -25.344 1.00 22.46 100 GLU B N 1
ATOM 2449 C CA . GLU B 1 102 ? 13.410 3.854 -24.356 1.00 22.50 100 GLU B CA 1
ATOM 2450 C C . GLU B 1 102 ? 12.380 4.871 -23.845 1.00 22.44 100 GLU B C 1
ATOM 2451 O O . GLU B 1 102 ? 11.507 4.525 -23.037 1.00 22.23 100 GLU B O 1
ATOM 2457 N N . ASN B 1 103 ? 12.448 6.111 -24.338 1.00 21.42 101 ASN B N 1
ATOM 2458 C CA . ASN B 1 103 ? 11.341 7.047 -24.128 1.00 21.76 101 ASN B CA 1
ATOM 2459 C C . ASN B 1 103 ? 10.098 6.554 -24.861 1.00 22.35 101 ASN B C 1
ATOM 2460 O O . ASN B 1 103 ? 10.208 5.812 -25.844 1.00 22.84 101 ASN B O 1
ATOM 2465 N N . GLN B 1 104 ? 8.929 6.978 -24.379 1.00 22.97 102 GLN B N 1
ATOM 2466 C CA A GLN B 1 104 ? 7.685 6.541 -25.000 0.50 23.19 102 GLN B CA 1
ATOM 2467 C CA B GLN B 1 104 ? 7.621 6.618 -24.944 0.50 23.12 102 GLN B CA 1
ATOM 2468 C C . GLN B 1 104 ? 7.409 7.272 -26.315 1.00 23.07 102 GLN B C 1
ATOM 2469 O O . GLN B 1 104 ? 7.706 8.467 -26.475 1.00 22.84 102 GLN B O 1
ATOM 2480 N N . ASP B 1 105 ? 6.882 6.521 -27.291 1.00 22.83 103 ASP B N 1
ATOM 2481 C CA . ASP B 1 105 ? 6.493 7.116 -28.572 1.00 22.99 103 ASP B CA 1
ATOM 2482 C C . ASP B 1 105 ? 5.248 7.972 -28.358 1.00 22.35 103 ASP B C 1
ATOM 2483 O O . ASP B 1 105 ? 4.513 7.748 -27.392 1.00 22.83 103 ASP B O 1
ATOM 2488 N N . ILE B 1 106 ? 5.007 8.964 -29.216 1.00 21.81 104 ILE B N 1
ATOM 2489 C CA . ILE B 1 106 ? 5.915 9.386 -30.288 1.00 21.35 104 ILE B CA 1
ATOM 2490 C C . ILE B 1 106 ? 6.948 10.363 -29.704 1.00 21.34 104 ILE B C 1
ATOM 2491 O O . ILE B 1 106 ? 6.628 11.100 -28.771 1.00 20.00 104 ILE B O 1
ATOM 2496 N N . LYS B 1 107 ? 8.173 10.321 -30.227 1.00 21.15 105 LYS B N 1
ATOM 2497 C CA . LYS B 1 107 ? 9.329 11.136 -29.773 1.00 22.65 105 LYS B CA 1
ATOM 2498 C C . LYS B 1 107 ? 10.047 11.539 -31.099 1.00 23.16 105 LYS B C 1
ATOM 2499 O O . LYS B 1 107 ? 10.074 10.734 -32.002 1.00 23.19 105 LYS B O 1
ATOM 2505 N N . GLY B 1 108 ? 10.710 12.682 -31.289 1.00 24.76 106 GLY B N 1
ATOM 2506 C CA . GLY B 1 108 ? 11.859 13.173 -30.621 1.00 24.78 106 GLY B CA 1
ATOM 2507 C C . GLY B 1 108 ? 12.030 14.659 -30.905 1.00 23.52 106 GLY B C 1
ATOM 2508 O O . GLY B 1 108 ? 11.661 15.408 -30.045 1.00 23.36 106 GLY B O 1
ATOM 2509 N N . SER B 1 109 ? 12.557 15.108 -32.066 1.00 22.83 107 SER B N 1
ATOM 2510 C CA . SER B 1 109 ? 12.892 16.560 -32.230 1.00 22.08 107 SER B CA 1
ATOM 2511 C C . SER B 1 109 ? 12.791 17.215 -33.629 1.00 22.31 107 SER B C 1
ATOM 2512 O O . SER B 1 109 ? 12.911 16.536 -34.651 1.00 22.34 107 SER B O 1
ATOM 2515 N N . VAL B 1 110 ? 12.603 18.540 -33.648 1.00 22.25 108 VAL B N 1
ATOM 2516 C CA . VAL B 1 110 ? 12.562 19.325 -34.885 1.00 22.82 108 VAL B CA 1
ATOM 2517 C C . VAL B 1 110 ? 13.317 20.635 -34.656 1.00 23.11 108 VAL B C 1
ATOM 2518 O O . VAL B 1 110 ? 12.996 21.384 -33.727 1.00 22.43 108 VAL B O 1
ATOM 2522 N N . THR B 1 111 ? 14.300 20.920 -35.505 1.00 23.34 109 THR B N 1
ATOM 2523 C CA . THR B 1 111 ? 15.033 22.187 -35.407 1.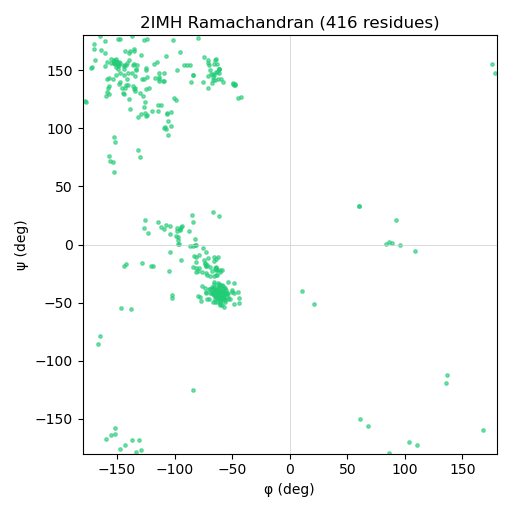00 23.75 109 THR B CA 1
ATOM 2524 C C . THR B 1 111 ? 14.467 23.183 -36.401 1.00 23.27 109 THR B C 1
ATOM 2525 O O . THR B 1 111 ? 13.953 22.800 -37.445 1.00 23.96 109 THR B O 1
ATOM 2529 N N . PHE B 1 112 ? 14.557 24.459 -36.059 1.00 22.26 110 PHE B N 1
ATOM 2530 C CA . PHE B 1 112 ? 14.198 25.535 -36.977 1.00 22.33 110 PHE B CA 1
ATOM 2531 C C . PHE B 1 112 ? 15.283 26.611 -36.853 1.00 21.33 110 PHE B C 1
ATOM 2532 O O . PHE B 1 112 ? 16.239 26.434 -36.083 1.00 21.03 110 PHE B O 1
ATOM 2540 N N . ALA B 1 113 ? 15.173 27.701 -37.616 1.00 20.49 111 ALA B N 1
ATOM 2541 C CA . ALA B 1 113 ? 16.318 28.619 -37.757 1.00 21.07 111 ALA B CA 1
ATOM 2542 C C . ALA B 1 113 ? 16.764 29.331 -36.480 1.00 21.22 111 ALA B C 1
ATOM 2543 O O . ALA B 1 113 ? 17.909 29.797 -36.395 1.00 21.91 111 ALA B O 1
ATOM 2545 N N . SER B 1 114 ? 15.895 29.387 -35.475 1.00 21.39 112 SER B N 1
ATOM 2546 C CA . SER B 1 114 ? 16.263 30.033 -34.228 1.00 21.30 112 SER B CA 1
ATOM 2547 C C . SER B 1 114 ? 16.088 29.148 -32.988 1.00 20.29 112 SER B C 1
ATOM 2548 O O . SER B 1 114 ? 15.986 29.669 -31.882 1.00 20.31 112 SER B O 1
ATOM 2551 N N . GLY B 1 115 ? 16.055 27.829 -33.159 1.00 19.70 113 GLY B N 1
ATOM 2552 C CA . GLY B 1 115 ? 15.871 26.972 -31.984 1.00 19.37 113 GLY B CA 1
ATOM 2553 C C . GLY B 1 115 ? 15.553 25.525 -32.273 1.00 19.51 113 GLY B C 1
ATOM 2554 O O . GLY B 1 115 ? 15.808 25.016 -33.370 1.00 19.41 113 GLY B O 1
ATOM 2555 N N . ILE B 1 116 ? 14.987 24.851 -31.279 1.00 19.10 114 ILE B N 1
ATOM 2556 C CA . ILE B 1 116 ? 14.711 23.429 -31.429 1.00 18.72 114 ILE B CA 1
ATOM 2557 C C . ILE B 1 116 ? 13.537 23.042 -30.532 1.00 18.49 114 ILE B C 1
ATOM 2558 O O . ILE B 1 116 ? 13.405 23.553 -29.413 1.00 18.44 114 ILE B O 1
ATOM 2563 N N . ALA B 1 117 ? 12.693 22.150 -31.042 1.00 18.35 115 ALA B N 1
ATOM 2564 C CA . ALA B 1 117 ? 11.584 21.578 -30.277 1.00 17.91 115 ALA B CA 1
ATOM 2565 C C . ALA B 1 117 ? 11.844 20.105 -30.059 1.00 18.23 115 ALA B C 1
ATOM 2566 O O . ALA B 1 117 ? 12.421 19.431 -30.920 1.00 17.38 115 ALA B O 1
ATOM 2568 N N . SER B 1 118 ? 11.452 19.590 -28.895 1.00 17.11 116 SER B N 1
ATOM 2569 C CA . SER B 1 118 ? 11.617 18.157 -28.661 1.00 17.89 116 SER B CA 1
ATOM 2570 C C . SER B 1 118 ? 10.530 17.678 -27.731 1.00 17.28 116 SER B C 1
ATOM 2571 O O . SER B 1 118 ? 9.962 18.460 -26.968 1.00 17.07 116 SER B O 1
ATOM 2574 N N . GLY B 1 119 ? 10.253 16.384 -27.787 1.00 17.66 117 GLY B N 1
ATOM 2575 C CA . GLY B 1 119 ? 9.169 15.852 -27.021 1.00 17.59 117 GLY B CA 1
ATOM 2576 C C . GLY B 1 119 ? 9.139 14.343 -27.021 1.00 18.15 117 GLY B C 1
ATOM 2577 O O . GLY B 1 119 ? 9.877 13.688 -27.768 1.00 17.27 117 GLY B O 1
ATOM 2578 N N . ASN B 1 120 ? 8.304 13.802 -26.140 1.00 18.37 118 ASN B N 1
ATOM 2579 C CA . ASN B 1 120 ? 8.132 12.352 -26.048 1.00 19.67 118 ASN B CA 1
ATOM 2580 C C . ASN B 1 120 ? 6.732 12.051 -25.532 1.00 20.45 118 ASN B C 1
ATOM 2581 O O . ASN B 1 120 ? 6.057 12.947 -25.019 1.00 19.22 118 ASN B O 1
ATOM 2599 N N . LEU B 1 122 ? 4.291 11.729 -27.297 1.00 22.76 120 LEU B N 1
ATOM 2600 C CA . LEU B 1 122 ? 3.453 12.594 -28.120 1.00 23.19 120 LEU B CA 1
ATOM 2601 C C . LEU B 1 122 ? 2.345 11.799 -28.828 1.00 24.13 120 LEU B C 1
ATOM 2602 O O . LEU B 1 122 ? 2.539 10.632 -29.193 1.00 23.91 120 LEU B O 1
ATOM 2607 N N . GLY B 1 123 ? 1.200 12.449 -29.024 1.00 25.11 121 GLY B N 1
ATOM 2608 C CA . GLY B 1 123 ? 0.036 11.806 -29.634 1.00 27.53 121 GLY B CA 1
ATOM 2609 C C . GLY B 1 123 ? 0.103 11.685 -31.148 1.00 28.68 121 GLY B C 1
ATOM 2610 O O . GLY B 1 123 ? -0.593 10.846 -31.740 1.00 29.58 121 GLY B O 1
ATOM 2611 N N . ASP B 1 124 ? 0.938 12.505 -31.784 1.00 29.17 122 ASP B N 1
ATOM 2612 C CA . ASP B 1 124 ? 0.992 12.559 -33.249 1.00 30.43 122 ASP B CA 1
ATOM 2613 C C . ASP B 1 124 ? 2.367 13.006 -33.722 1.00 30.53 122 ASP B C 1
ATOM 2614 O O . ASP B 1 124 ? 3.123 13.647 -32.981 1.00 30.15 122 ASP B O 1
ATOM 2619 N N . ASN B 1 125 ? 2.680 12.678 -34.971 1.00 30.96 123 ASN B N 1
ATOM 2620 C CA . ASN B 1 125 ? 3.914 13.141 -35.588 1.00 31.38 123 ASN B CA 1
ATOM 2621 C C . ASN B 1 125 ? 3.832 14.608 -35.983 1.00 30.60 123 ASN B C 1
ATOM 2622 O O . ASN B 1 125 ? 4.808 15.169 -36.471 1.00 31.64 123 ASN B O 1
ATOM 2627 N N . SER B 1 126 ? 2.669 15.223 -35.775 1.00 29.07 124 SER B N 1
ATOM 2628 C CA . SER B 1 126 ? 2.462 16.622 -36.150 1.00 28.10 124 SER B CA 1
ATOM 2629 C C . SER B 1 126 ? 2.708 17.608 -35.009 1.00 27.03 124 SER B C 1
ATOM 2630 O O . SER B 1 126 ? 2.807 18.810 -35.249 1.00 27.09 124 SER B O 1
ATOM 2633 N N . VAL B 1 127 ? 2.799 17.111 -33.776 1.00 25.04 125 VAL B N 1
ATOM 2634 C CA . VAL B 1 127 ? 2.895 18.009 -32.614 1.00 23.53 125 VAL B CA 1
ATOM 2635 C C . VAL B 1 127 ? 4.118 18.936 -32.679 1.00 22.60 125 VAL B C 1
ATOM 2636 O O . VAL B 1 127 ? 3.990 20.154 -32.526 1.00 22.37 125 VAL B O 1
ATOM 2640 N N . LEU B 1 128 ? 5.294 18.364 -32.891 1.00 21.87 126 LEU B N 1
ATOM 2641 C CA . LEU B 1 128 ? 6.528 19.158 -32.869 1.00 21.41 126 LEU B CA 1
ATOM 2642 C C . LEU B 1 128 ? 6.564 20.142 -34.028 1.00 21.47 126 LEU B C 1
ATOM 2643 O O . LEU B 1 128 ? 6.973 21.294 -33.862 1.00 20.87 126 LEU B O 1
ATOM 2648 N N . GLY B 1 129 ? 6.138 19.676 -35.203 1.00 21.65 127 GLY B N 1
ATOM 2649 C CA . GLY B 1 129 ? 5.981 20.553 -36.366 1.00 22.64 127 GLY B CA 1
ATOM 2650 C C . GLY B 1 129 ? 5.004 21.697 -36.148 1.00 22.61 127 GLY B C 1
ATOM 2651 O O . GLY B 1 129 ? 5.289 22.831 -36.535 1.00 22.54 127 GLY B O 1
ATOM 2652 N N . ALA B 1 130 ? 3.859 21.413 -35.519 1.00 22.33 128 ALA B N 1
ATOM 2653 C CA . ALA B 1 130 ? 2.883 22.469 -35.178 1.00 22.44 128 ALA B CA 1
ATOM 2654 C C . ALA B 1 130 ? 3.522 23.484 -34.229 1.00 22.42 128 ALA B C 1
ATOM 2655 O O . ALA B 1 130 ? 3.331 24.689 -34.364 1.00 22.02 128 ALA B O 1
ATOM 2665 N N . THR B 1 132 ? 6.792 24.271 -33.812 1.00 22.77 130 THR B N 1
ATOM 2666 C CA . THR B 1 132 ? 7.824 25.105 -34.429 1.00 23.49 130 THR B CA 1
ATOM 2667 C C . THR B 1 132 ? 7.197 26.042 -35.451 1.00 24.13 130 THR B C 1
ATOM 2668 O O . THR B 1 132 ? 7.587 27.202 -35.540 1.00 24.35 130 THR B O 1
ATOM 2672 N N . GLU B 1 133 ? 6.222 25.537 -36.207 1.00 24.87 131 GLU B N 1
ATOM 2673 C CA . GLU B 1 133 ? 5.494 26.373 -37.182 1.00 26.38 131 GLU B CA 1
ATOM 2674 C C . GLU B 1 133 ? 4.807 27.552 -36.502 1.00 25.32 131 GLU B C 1
ATOM 2675 O O . GLU B 1 133 ? 4.852 28.683 -37.001 1.00 24.81 131 GLU B O 1
ATOM 2681 N N . ALA B 1 134 ? 4.176 27.298 -35.356 1.00 24.16 132 ALA B N 1
ATOM 2682 C CA . ALA B 1 134 ? 3.493 28.362 -34.641 1.00 23.73 132 ALA B CA 1
ATOM 2683 C C . ALA B 1 134 ? 4.498 29.414 -34.185 1.00 23.55 132 ALA B C 1
ATOM 2684 O O . ALA B 1 134 ? 4.208 30.606 -34.243 1.00 24.35 132 ALA B O 1
ATOM 2686 N N . PHE B 1 135 ? 5.684 28.981 -33.754 1.00 22.55 133 PHE B N 1
ATOM 2687 C CA . PHE B 1 135 ? 6.711 29.940 -33.352 1.00 22.27 133 PHE B CA 1
ATOM 2688 C C . PHE B 1 135 ? 7.148 30.754 -34.571 1.00 22.51 133 PHE B C 1
ATOM 2689 O O . PHE B 1 135 ? 7.195 31.984 -34.515 1.00 22.96 133 PHE B O 1
ATOM 2697 N N . VAL B 1 136 ? 7.462 30.048 -35.654 1.00 22.56 134 VAL B N 1
ATOM 2698 C CA . VAL B 1 136 ? 8.007 30.670 -36.868 1.00 23.35 134 VAL B CA 1
ATOM 2699 C C . VAL B 1 136 ? 7.009 31.662 -37.473 1.00 24.01 134 VAL B C 1
ATOM 2700 O O . VAL B 1 136 ? 7.378 32.796 -37.806 1.00 24.13 134 VAL B O 1
ATOM 2704 N N . ALA B 1 137 ? 5.740 31.258 -37.544 1.00 24.87 135 ALA B N 1
ATOM 2705 C CA . ALA B 1 137 ? 4.691 32.061 -38.203 1.00 25.65 135 ALA B CA 1
ATOM 2706 C C . ALA B 1 137 ? 4.082 33.194 -37.366 1.00 26.31 135 ALA B C 1
ATOM 2707 O O . ALA B 1 137 ? 3.424 34.097 -37.913 1.00 26.51 135 ALA B O 1
ATOM 2709 N N . SER B 1 138 ? 4.305 33.164 -36.056 1.00 26.22 136 SER B N 1
ATOM 2710 C CA . SER B 1 138 ? 3.652 34.099 -35.132 1.00 26.97 136 SER B CA 1
ATOM 2711 C C . SER B 1 138 ? 4.052 35.553 -35.346 1.00 27.37 136 SER B C 1
ATOM 2712 O O . SER B 1 138 ? 5.223 35.847 -35.598 1.00 27.67 136 SER B O 1
ATOM 2715 N N . ASP B 1 139 ? 3.068 36.444 -35.212 1.00 27.43 137 ASP B N 1
ATOM 2716 C CA . ASP B 1 139 ? 3.273 37.893 -35.310 1.00 27.98 137 ASP B CA 1
ATOM 2717 C C . ASP B 1 139 ? 3.505 38.562 -33.950 1.00 27.63 137 ASP B C 1
ATOM 2718 O O . ASP B 1 139 ? 3.404 39.782 -33.836 1.00 28.27 137 ASP B O 1
ATOM 2723 N N . LEU B 1 140 ? 3.822 37.769 -32.925 1.00 26.54 138 LEU B N 1
ATOM 2724 C CA . LEU B 1 140 ? 3.899 38.291 -31.554 1.00 26.10 138 LEU B CA 1
ATOM 2725 C C . LEU B 1 140 ? 5.332 38.559 -31.045 1.00 25.36 138 LEU B C 1
ATOM 2726 O O . LEU B 1 140 ? 6.311 38.281 -31.737 1.00 25.77 138 LEU B O 1
ATOM 2731 N N . THR B 1 141 ? 5.444 39.110 -29.831 1.00 24.40 139 THR B N 1
ATOM 2732 C CA . THR B 1 141 ? 6.733 39.271 -29.152 1.00 24.21 139 THR B CA 1
ATOM 2733 C C . THR B 1 141 ? 7.359 37.898 -28.854 1.00 22.88 139 THR B C 1
ATOM 2734 O O . THR B 1 141 ? 6.659 36.885 -28.828 1.00 23.10 139 THR B O 1
ATOM 2738 N N . PHE B 1 142 ? 8.669 37.883 -28.634 1.00 22.22 140 PHE B N 1
ATOM 2739 C CA . PHE B 1 142 ? 9.439 36.638 -28.427 1.00 20.77 140 PHE B CA 1
ATOM 2740 C C . PHE B 1 142 ? 8.774 35.722 -27.402 1.00 20.62 140 PHE B C 1
ATOM 2741 O O . PHE B 1 142 ? 8.540 34.545 -27.669 1.00 20.48 140 PHE B O 1
ATOM 2749 N N . GLU B 1 143 ? 8.458 36.282 -26.236 1.00 20.04 141 GLU B N 1
ATOM 2750 C CA . GLU B 1 143 ? 7.843 35.516 -25.147 1.00 20.58 141 GLU B CA 1
ATOM 2751 C C . GLU B 1 143 ? 6.477 34.950 -25.543 1.00 20.50 141 GLU B C 1
ATOM 2752 O O . GLU B 1 143 ? 6.128 33.819 -25.188 1.00 21.25 141 GLU B O 1
ATOM 2758 N N . ARG B 1 144 ? 5.689 35.750 -26.265 1.00 20.17 142 ARG B N 1
ATOM 2759 C CA . ARG B 1 144 ? 4.358 35.319 -26.672 1.00 20.45 142 ARG B CA 1
ATOM 2760 C C . ARG B 1 144 ? 4.431 34.272 -27.772 1.00 19.48 142 ARG B C 1
ATOM 2761 O O . ARG B 1 144 ? 3.515 33.474 -27.934 1.00 19.26 142 ARG B O 1
ATOM 2769 N N . ARG B 1 145 ? 5.526 34.271 -28.527 1.00 18.67 143 ARG B N 1
ATOM 2770 C CA . ARG B 1 145 ? 5.754 33.230 -29.523 1.00 18.50 143 ARG B CA 1
ATOM 2771 C C . ARG B 1 145 ? 6.056 31.901 -28.850 1.00 18.46 143 ARG B C 1
ATOM 2772 O O . ARG B 1 145 ? 5.615 30.856 -29.321 1.00 18.77 143 ARG B O 1
ATOM 2780 N N . LEU B 1 146 ? 6.811 31.945 -27.756 1.00 17.99 144 LEU B N 1
ATOM 2781 C CA . LEU B 1 146 ? 7.056 30.738 -26.954 1.00 18.05 144 LEU B CA 1
ATOM 2782 C C . LEU B 1 146 ? 5.720 30.191 -26.441 1.00 17.96 144 LEU B C 1
ATOM 2783 O O . LEU B 1 146 ? 5.457 28.970 -26.493 1.00 17.96 144 LEU B O 1
ATOM 2788 N N . LEU B 1 147 ? 4.866 31.084 -25.958 1.00 17.80 145 LEU B N 1
ATOM 2789 C CA . LEU B 1 147 ? 3.528 30.679 -25.511 1.00 18.49 145 LEU B CA 1
ATOM 2790 C C . LEU B 1 147 ? 2.682 30.112 -26.654 1.00 18.36 145 LEU B C 1
ATOM 2791 O O . LEU B 1 147 ? 2.026 29.063 -26.507 1.00 18.14 145 LEU B O 1
ATOM 2796 N N . ALA B 1 148 ? 2.715 30.788 -27.806 1.00 18.19 146 ALA B N 1
ATOM 2797 C CA . ALA B 1 148 ? 2.032 30.299 -29.010 1.00 18.51 146 ALA B CA 1
ATOM 2798 C C . ALA B 1 148 ? 2.480 28.893 -29.397 1.00 18.13 146 ALA B C 1
ATOM 2799 O O . ALA B 1 148 ? 1.668 28.075 -29.831 1.00 18.90 146 ALA B O 1
ATOM 2801 N N . ALA B 1 149 ? 3.770 28.607 -29.212 1.00 18.13 147 ALA B N 1
ATOM 2802 C CA . ALA B 1 149 ? 4.308 27.283 -29.531 1.00 17.91 147 ALA B CA 1
ATOM 2803 C C . ALA B 1 149 ? 3.689 26.216 -28.624 1.00 17.63 147 ALA B C 1
ATOM 2804 O O . ALA B 1 149 ? 3.301 25.136 -29.086 1.00 17.59 147 ALA B O 1
ATOM 2806 N N . LEU B 1 150 ? 3.603 26.515 -27.331 1.00 17.91 148 LEU B N 1
ATOM 2807 C CA . LEU B 1 150 ? 3.008 25.555 -26.388 1.00 17.16 148 LEU B CA 1
ATOM 2808 C C . LEU B 1 150 ? 1.545 25.282 -26.754 1.00 17.61 148 LEU B C 1
ATOM 2809 O O . LEU B 1 150 ? 1.103 24.123 -26.801 1.00 17.92 148 LEU B O 1
ATOM 2814 N N . ILE B 1 151 ? 0.806 26.360 -27.026 1.00 17.92 149 ILE B N 1
ATOM 2815 C CA . ILE B 1 151 ? -0.610 26.276 -27.383 1.00 18.96 149 ILE B CA 1
ATOM 2816 C C . ILE B 1 151 ? -0.816 25.400 -28.627 1.00 19.10 149 ILE B C 1
ATOM 2817 O O . ILE B 1 151 ? -1.708 24.541 -28.654 1.00 19.83 149 ILE B O 1
ATOM 2822 N N . ALA B 1 152 ? 0.017 25.609 -29.642 1.00 18.75 150 ALA B N 1
ATOM 2823 C CA . ALA B 1 152 ? -0.069 24.832 -30.874 1.00 19.38 150 ALA B CA 1
ATOM 2824 C C . ALA B 1 152 ? 0.269 23.367 -30.638 1.00 19.40 150 ALA B C 1
ATOM 2825 O O . ALA B 1 152 ? -0.365 22.488 -31.226 1.00 20.66 150 ALA B O 1
ATOM 2827 N N . ALA B 1 153 ? 1.246 23.092 -29.777 1.00 19.44 151 ALA B N 1
ATOM 2828 C CA . ALA B 1 153 ? 1.571 21.702 -29.458 1.00 19.75 151 ALA B CA 1
ATOM 2829 C C . ALA B 1 153 ? 0.397 21.013 -28.762 1.00 20.32 151 ALA B C 1
ATOM 2830 O O . ALA B 1 153 ? 0.051 19.882 -29.101 1.00 21.00 151 ALA B O 1
ATOM 2832 N N . GLU B 1 154 ? -0.206 21.696 -27.790 1.00 20.34 152 GLU B N 1
ATOM 2833 C CA . GLU B 1 154 ? -1.343 21.156 -27.048 1.00 21.53 152 GLU B CA 1
ATOM 2834 C C . GLU B 1 154 ? -2.507 20.831 -27.994 1.00 22.02 152 GLU B C 1
ATOM 2835 O O . GLU B 1 154 ? -3.155 19.781 -27.878 1.00 22.49 152 GLU B O 1
ATOM 2841 N N . GLY B 1 155 ? -2.751 21.747 -28.921 1.00 22.66 153 GLY B N 1
ATOM 2842 C CA . GLY B 1 155 ? -3.865 21.640 -29.856 1.00 24.07 153 GLY B CA 1
ATOM 2843 C C . GLY B 1 155 ? -3.678 20.587 -30.933 1.00 25.18 153 GLY B C 1
ATOM 2844 O O . GLY B 1 155 ? -4.668 20.156 -31.558 1.00 25.66 153 GLY B O 1
ATOM 2845 N N . ALA B 1 156 ? -2.432 20.163 -31.150 1.00 25.02 154 ALA B N 1
ATOM 2846 C CA . ALA B 1 156 ? -2.078 19.283 -32.280 1.00 25.83 154 ALA B CA 1
ATOM 2847 C C . ALA B 1 156 ? -2.626 17.852 -32.182 1.00 26.79 154 ALA B C 1
ATOM 2848 O O . ALA B 1 156 ? -2.334 17.120 -31.237 1.00 27.84 154 ALA B O 1
ATOM 2850 N N . GLY B 1 162 ? -3.981 15.090 -21.561 1.00 25.03 160 GLY B N 1
ATOM 2851 C CA . GLY B 1 162 ? -3.923 16.390 -20.890 1.00 23.39 160 GLY B CA 1
ATOM 2852 C C . GLY B 1 162 ? -2.553 16.784 -20.338 1.00 22.57 160 GLY B C 1
ATOM 2853 O O . GLY B 1 162 ? -1.635 15.961 -20.221 1.00 23.71 160 GLY B O 1
ATOM 2854 N N . LEU B 1 163 ? -2.425 18.065 -20.011 1.00 20.56 161 LEU B N 1
ATOM 2855 C CA . LEU B 1 163 ? -1.196 18.621 -19.442 1.00 18.99 161 LEU B CA 1
ATOM 2856 C C . LEU B 1 163 ? -1.491 19.052 -18.013 1.00 18.11 161 LEU B C 1
ATOM 2857 O O . LEU B 1 163 ? -2.620 19.469 -17.715 1.00 18.04 161 LEU B O 1
ATOM 2862 N N . LEU B 1 164 ? -0.490 18.949 -17.136 1.00 16.56 162 LEU B N 1
ATOM 2863 C CA . LEU B 1 164 ? -0.653 19.371 -15.741 1.00 16.12 162 LEU B CA 1
ATOM 2864 C C . LEU B 1 164 ? 0.316 20.469 -15.314 1.00 16.28 162 LEU B C 1
ATOM 2865 O O . LEU B 1 164 ? 0.089 21.114 -14.305 1.00 16.11 162 LEU B O 1
ATOM 2870 N N . SER B 1 165 ? 1.402 20.664 -16.062 1.00 15.73 163 SER B N 1
ATOM 2871 C CA . SER B 1 165 ? 2.315 21.759 -15.721 1.00 15.41 163 SER B CA 1
ATOM 2872 C C . SER B 1 165 ? 2.861 22.454 -16.959 1.00 14.92 163 SER B C 1
ATOM 2873 O O . SER B 1 165 ? 2.880 21.879 -18.047 1.00 14.88 163 SER B O 1
ATOM 2876 N N . ALA B 1 166 ? 3.283 23.712 -16.796 1.00 14.45 164 ALA B N 1
ATOM 2877 C CA . ALA B 1 166 ? 3.890 24.450 -17.908 1.00 14.03 164 ALA B CA 1
ATOM 2878 C C . ALA B 1 166 ? 4.848 25.474 -17.315 1.00 14.57 164 ALA B C 1
ATOM 2879 O O . ALA B 1 166 ? 4.712 25.842 -16.144 1.00 14.73 164 ALA B O 1
ATOM 2881 N N . ALA B 1 167 ? 5.815 25.904 -18.118 1.00 14.59 165 ALA B N 1
ATOM 2882 C CA . ALA B 1 167 ? 6.825 26.843 -17.652 1.00 14.57 165 ALA B CA 1
ATOM 2883 C C . ALA B 1 167 ? 7.484 27.548 -18.813 1.00 16.19 165 ALA B C 1
ATOM 2884 O O . ALA B 1 167 ? 7.510 27.043 -19.942 1.00 15.57 165 ALA B O 1
ATOM 2899 N N . LEU B 1 169 ? 11.183 30.186 -19.453 1.00 17.67 167 LEU B N 1
ATOM 2900 C CA . LEU B 1 169 ? 12.399 30.774 -18.906 1.00 16.68 167 LEU B CA 1
ATOM 2901 C C . LEU B 1 169 ? 12.991 31.656 -19.999 1.00 16.92 167 LEU B C 1
ATOM 2902 O O . LEU B 1 169 ? 13.263 31.169 -21.091 1.00 17.00 167 LEU B O 1
ATOM 2907 N N . VAL B 1 170 ? 13.183 32.943 -19.709 1.00 15.95 168 VAL B N 1
ATOM 2908 C CA . VAL B 1 170 ? 13.767 33.848 -20.685 1.00 16.51 168 VAL B CA 1
ATOM 2909 C C . VAL B 1 170 ? 14.831 34.700 -20.023 1.00 16.85 168 VAL B C 1
ATOM 2910 O O . VAL B 1 170 ? 14.606 35.251 -18.953 1.00 16.67 168 VAL B O 1
ATOM 2914 N N . LEU B 1 171 ? 15.983 34.777 -20.690 1.00 17.54 169 LEU B N 1
ATOM 2915 C CA . LEU B 1 171 ? 17.159 35.487 -20.171 1.00 17.38 169 LEU B CA 1
ATOM 2916 C C . LEU B 1 171 ? 17.620 36.532 -21.166 1.00 18.25 169 LEU B C 1
ATOM 2917 O O . LEU B 1 171 ? 17.574 36.307 -22.378 1.00 17.86 169 LEU B O 1
ATOM 2922 N N . HIS B 1 172 ? 18.102 37.651 -20.636 1.00 18.54 170 HIS B N 1
ATOM 2923 C CA . HIS B 1 172 ? 18.688 38.735 -21.450 1.00 19.34 170 HIS B CA 1
ATOM 2924 C C . HIS B 1 172 ? 19.581 39.569 -20.522 1.00 19.69 170 HIS B C 1
ATOM 2925 O O . HIS B 1 172 ? 19.237 39.743 -19.359 1.00 19.71 170 HIS B O 1
ATOM 2932 N N . PRO B 1 173 ? 20.742 40.054 -21.015 1.00 20.40 171 PRO B N 1
ATOM 2933 C CA . PRO B 1 173 ? 21.664 40.783 -20.119 1.00 20.68 171 PRO B CA 1
ATOM 2934 C C . PRO B 1 173 ? 21.118 42.050 -19.467 1.00 20.51 171 PRO B C 1
ATOM 2935 O O . PRO B 1 173 ? 21.639 42.471 -18.425 1.00 20.76 171 PRO B O 1
ATOM 2939 N N . ASP B 1 174 ? 20.110 42.672 -20.072 1.00 20.77 172 ASP B N 1
ATOM 2940 C CA . ASP B 1 174 ? 19.577 43.924 -19.533 1.00 20.77 172 ASP B CA 1
ATOM 2941 C C . ASP B 1 174 ? 18.312 43.715 -18.697 1.00 20.44 172 ASP B C 1
ATOM 2942 O O . ASP B 1 174 ? 17.668 44.686 -18.273 1.00 19.83 172 ASP B O 1
ATOM 2947 N N . ARG B 1 175 ? 17.955 42.451 -18.451 1.00 19.94 173 ARG B N 1
ATOM 2948 C CA . ARG B 1 175 ? 16.703 42.114 -17.787 1.00 19.88 173 ARG B CA 1
ATOM 2949 C C . ARG B 1 175 ? 17.005 41.089 -16.712 1.00 19.07 173 ARG B C 1
ATOM 2950 O O . ARG B 1 175 ? 17.940 40.306 -16.861 1.00 18.61 173 ARG B O 1
ATOM 2958 N N . PRO B 1 176 ? 16.222 41.088 -15.631 1.00 19.00 174 PRO B N 1
ATOM 2959 C CA . PRO B 1 176 ? 16.386 39.961 -14.708 1.00 18.72 174 PRO B CA 1
ATOM 2960 C C . PRO B 1 176 ? 15.752 38.712 -15.325 1.00 18.65 174 PRO B C 1
ATOM 2961 O O . PRO B 1 176 ? 14.959 38.828 -16.253 1.00 18.13 174 PRO B O 1
ATOM 2965 N N . PRO B 1 177 ? 16.119 37.514 -14.836 1.00 18.14 175 PRO B N 1
ATOM 2966 C CA . PRO B 1 177 ? 15.538 36.324 -15.464 1.00 17.86 175 PRO B CA 1
ATOM 2967 C 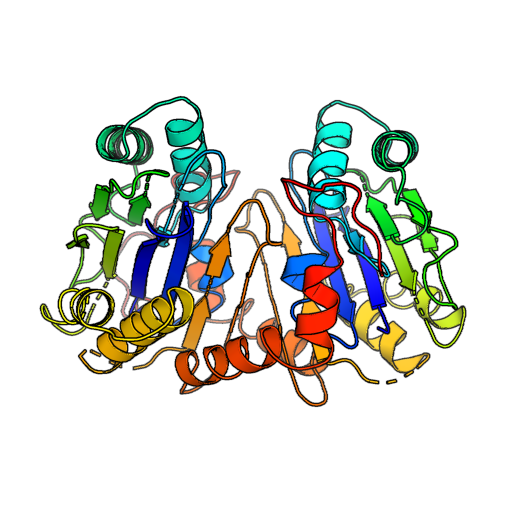C . PRO B 1 177 ? 14.037 36.349 -15.343 1.00 17.56 175 PRO B C 1
ATOM 2968 O O . PRO B 1 177 ? 13.499 36.798 -14.329 1.00 17.97 175 PRO B O 1
ATOM 2972 N N . VAL B 1 178 ? 13.368 35.883 -16.385 1.00 17.08 176 VAL B N 1
ATOM 2973 C CA . VAL B 1 178 ? 11.929 35.704 -16.353 1.00 17.22 176 VAL B CA 1
ATOM 2974 C C . VAL B 1 178 ? 11.749 34.204 -16.246 1.00 16.87 176 VAL B C 1
ATOM 2975 O O . VAL B 1 178 ? 11.997 33.473 -17.195 1.00 16.75 176 VAL B O 1
ATOM 2979 N N . THR B 1 179 ? 11.367 33.771 -15.052 1.00 16.57 177 THR B N 1
ATOM 2980 C CA . THR B 1 179 ? 11.165 32.349 -14.769 1.00 16.07 177 THR B CA 1
ATOM 2981 C C . THR B 1 179 ? 9.736 32.241 -14.259 1.00 15.94 177 THR B C 1
ATOM 2982 O O . THR B 1 179 ? 9.399 32.755 -13.178 1.00 16.10 177 THR B O 1
ATOM 2986 N N . LEU B 1 180 ? 8.887 31.610 -15.065 1.00 15.35 178 LEU B N 1
ATOM 2987 C CA . LEU B 1 180 ? 7.470 31.549 -14.758 1.00 15.46 178 LEU B CA 1
ATOM 2988 C C . LEU B 1 180 ? 7.062 30.094 -14.757 1.00 15.15 178 LEU B C 1
ATOM 2989 O O . LEU B 1 180 ? 7.263 29.398 -15.749 1.00 15.68 178 LEU B O 1
ATOM 2994 N N . ARG B 1 181 ? 6.507 29.636 -13.640 1.00 15.50 179 ARG B N 1
ATOM 2995 C CA . ARG B 1 181 ? 6.175 28.223 -13.499 1.00 15.56 179 ARG B CA 1
ATOM 2996 C C . ARG B 1 181 ? 4.755 27.987 -13.009 1.00 15.29 179 ARG B C 1
ATOM 2997 O O . ARG B 1 181 ? 4.325 28.586 -12.017 1.00 15.05 179 ARG B O 1
ATOM 3005 N N . ILE B 1 182 ? 4.042 27.121 -13.719 1.00 15.01 180 ILE B N 1
ATOM 3006 C CA . ILE B 1 182 ? 2.800 26.536 -13.238 1.00 14.96 180 ILE B CA 1
ATOM 3007 C C . ILE B 1 182 ? 3.155 25.079 -12.958 1.00 15.30 180 ILE B C 1
ATOM 3008 O O . ILE B 1 182 ? 3.264 24.290 -13.896 1.00 14.67 180 ILE B O 1
ATOM 3013 N N . ASP B 1 183 ? 3.389 24.740 -11.689 1.00 14.52 181 ASP B N 1
ATOM 3014 C CA . ASP B 1 183 ? 3.893 23.421 -11.335 1.00 15.03 181 ASP B CA 1
ATOM 3015 C C . ASP B 1 183 ? 2.778 22.384 -11.292 1.00 15.34 181 ASP B C 1
ATOM 3016 O O . ASP B 1 183 ? 3.032 21.171 -11.399 1.00 14.19 181 ASP B O 1
ATOM 3021 N N . TYR B 1 184 ? 1.549 22.878 -11.164 1.00 15.31 182 TYR B N 1
ATOM 3022 C CA . TYR B 1 184 ? 0.342 22.050 -11.260 1.00 15.56 182 TYR B CA 1
ATOM 3023 C C . TYR B 1 184 ? -0.863 22.909 -11.563 1.00 16.19 182 TYR B C 1
ATOM 3024 O O . TYR B 1 184 ? -1.140 23.886 -10.856 1.00 15.68 182 TYR B O 1
ATOM 3033 N N . HIS B 1 185 ? -1.582 22.510 -12.607 1.00 16.10 183 HIS B N 1
ATOM 3034 C CA . HIS B 1 185 ? -2.950 22.967 -12.862 1.00 16.66 183 HIS B CA 1
ATOM 3035 C C . HIS B 1 185 ? -3.724 21.761 -13.427 1.00 17.34 183 HIS B C 1
ATOM 3036 O O . HIS B 1 185 ? -3.193 21.036 -14.285 1.00 17.44 183 HIS B O 1
ATOM 3043 N N . PRO B 1 186 ? -4.955 21.521 -12.935 1.00 18.20 184 PRO B N 1
ATOM 3044 C CA . PRO B 1 186 ? -5.645 20.276 -13.309 1.00 18.89 184 PRO B CA 1
ATOM 3045 C C . PRO B 1 186 ? -6.023 20.123 -14.782 1.00 19.59 184 PRO B C 1
ATOM 3046 O O . PRO B 1 186 ? -6.107 18.985 -15.276 1.00 20.29 184 PRO B O 1
ATOM 3050 N N . ASP B 1 187 ? -6.231 21.230 -15.494 1.00 19.55 185 ASP B N 1
ATOM 3051 C CA . ASP B 1 187 ? -6.787 21.124 -16.845 1.00 20.84 185 ASP B CA 1
ATOM 3052 C C . ASP B 1 187 ? -6.237 22.098 -17.880 1.00 20.00 185 ASP B C 1
ATOM 3053 O O . ASP B 1 187 ? -6.403 21.880 -19.083 1.00 20.41 185 ASP B O 1
ATOM 3058 N N . ASN B 1 188 ? -5.581 23.159 -17.423 1.00 18.67 186 ASN B N 1
ATOM 3059 C CA . ASN B 1 188 ? -5.122 24.185 -18.354 1.00 18.06 186 ASN B CA 1
ATOM 3060 C C . ASN B 1 188 ? -3.896 24.937 -17.852 1.00 17.70 186 ASN B C 1
ATOM 3061 O O . ASN B 1 188 ? -3.957 26.146 -17.701 1.00 17.68 186 ASN B O 1
ATOM 3066 N N . PRO B 1 189 ? -2.769 24.228 -17.651 1.00 17.25 187 PRO B N 1
ATOM 3067 C CA . PRO B 1 189 ? -1.545 24.879 -17.180 1.00 17.19 187 PRO B CA 1
ATOM 3068 C C . PRO B 1 189 ? -1.008 25.934 -18.163 1.00 17.17 187 PRO B C 1
ATOM 3069 O O . PRO B 1 189 ? -0.409 26.928 -17.726 1.00 17.14 187 PRO B O 1
ATOM 3073 N N . ILE B 1 190 ? -1.192 25.727 -19.468 1.00 16.51 188 ILE B N 1
ATOM 3074 C CA . ILE B 1 190 ? -0.701 26.749 -20.425 1.00 17.42 188 ILE B CA 1
ATOM 3075 C C . ILE B 1 190 ? -1.494 28.035 -20.272 1.00 17.55 188 ILE B C 1
ATOM 3076 O O . ILE B 1 190 ? -0.912 29.136 -20.294 1.00 17.93 188 ILE B O 1
ATOM 3081 N N . GLY B 1 191 ? -2.817 27.896 -20.125 1.00 17.34 189 GLY B N 1
ATOM 3082 C CA . GLY B 1 191 ? -3.701 29.037 -19.841 1.00 17.44 189 GLY B CA 1
ATOM 3083 C C . GLY B 1 191 ? -3.270 29.781 -18.585 1.00 17.48 189 GLY B C 1
ATOM 3084 O O . GLY B 1 191 ? -3.149 31.012 -18.595 1.00 18.59 189 GLY B O 1
ATOM 3085 N N . ALA B 1 192 ? -3.008 29.040 -17.504 1.00 17.65 190 ALA B N 1
ATOM 3086 C CA . ALA B 1 192 ? -2.515 29.650 -16.255 1.00 17.11 190 ALA B CA 1
ATOM 3087 C C . ALA B 1 192 ? -1.159 30.363 -16.461 1.00 16.98 190 ALA B C 1
ATOM 3088 O O . ALA B 1 192 ? -0.895 31.403 -15.855 1.00 16.78 190 ALA B O 1
ATOM 3090 N N . LEU B 1 193 ? -0.311 29.789 -17.318 1.00 16.94 191 LEU B N 1
ATOM 3091 C CA . LEU B 1 193 ? 1.014 30.363 -17.605 1.00 17.15 191 LEU B CA 1
ATOM 3092 C C . LEU B 1 193 ? 0.842 31.686 -18.344 1.00 17.90 191 LEU B C 1
ATOM 3093 O O . LEU B 1 193 ? 1.550 32.667 -18.070 1.00 18.36 191 LEU B O 1
ATOM 3098 N N . GLU B 1 194 ? -0.088 31.718 -19.297 1.00 18.12 192 GLU B N 1
ATOM 3099 C CA . GLU B 1 194 ? -0.377 32.987 -20.007 1.00 19.03 192 GLU B CA 1
ATOM 3100 C C . GLU B 1 194 ? -0.828 34.045 -19.006 1.00 19.23 192 GLU B C 1
ATOM 3101 O O . GLU B 1 194 ? -0.396 35.199 -19.084 1.00 19.44 192 GLU B O 1
ATOM 3107 N N . GLN B 1 195 ? -1.695 33.649 -18.070 1.00 19.44 193 GLN B N 1
ATOM 3108 C CA A GLN B 1 195 ? -2.180 34.561 -17.046 0.50 19.84 193 GLN B CA 1
ATOM 3109 C CA B GLN B 1 195 ? -2.177 34.548 -17.010 0.50 19.57 193 GLN B CA 1
ATOM 3110 C C . GLN B 1 195 ? -1.013 35.111 -16.203 1.00 19.41 193 GLN B C 1
ATOM 3111 O O . GLN B 1 195 ? -0.945 36.312 -15.928 1.00 19.16 193 GLN B O 1
ATOM 3122 N N . LEU B 1 196 ? -0.102 34.224 -15.810 1.00 18.35 194 LEU B N 1
ATOM 3123 C CA . LEU B 1 196 ? 1.068 34.595 -15.015 1.00 18.20 194 LEU B CA 1
ATOM 3124 C C . LEU B 1 196 ? 1.988 35.528 -15.799 1.00 18.39 194 LEU B C 1
ATOM 3125 O O . LEU B 1 196 ? 2.469 36.531 -15.263 1.00 18.95 194 LEU B O 1
ATOM 3130 N N . TYR B 1 197 ? 2.229 35.198 -17.068 1.00 18.46 195 TYR B N 1
ATOM 3131 C CA . TYR B 1 197 ? 3.040 36.058 -17.935 1.00 19.01 195 TYR B CA 1
ATOM 3132 C C . TYR B 1 197 ? 2.429 37.469 -18.001 1.00 19.26 195 TYR B C 1
ATOM 3133 O O . TYR B 1 197 ? 3.158 38.465 -17.916 1.00 19.38 195 TYR B O 1
ATOM 3142 N N . GLN B 1 198 ? 1.103 37.551 -18.146 1.00 19.21 196 GLN B N 1
ATOM 3143 C CA . GLN B 1 198 ? 0.452 38.875 -18.183 1.00 21.02 196 GLN B CA 1
ATOM 3144 C C . GLN B 1 198 ? 0.697 39.631 -16.882 1.00 20.36 196 GLN B C 1
ATOM 3145 O O . GLN B 1 198 ? 1.085 40.802 -16.902 1.00 20.71 196 GLN B O 1
ATOM 3151 N N . LYS B 1 199 ? 0.524 38.951 -15.749 1.00 20.30 197 LYS B N 1
ATOM 3152 C CA . LYS B 1 199 ? 0.785 39.592 -14.459 1.00 20.22 197 LYS B CA 1
ATOM 3153 C C . LYS B 1 199 ? 2.238 40.022 -14.331 1.00 19.63 197 LYS B C 1
ATOM 3154 O O . LYS B 1 199 ? 2.517 41.073 -13.762 1.00 20.32 197 LYS B O 1
ATOM 3160 N N . ALA B 1 200 ? 3.163 39.225 -14.867 1.00 19.42 198 ALA B N 1
ATOM 3161 C CA . ALA B 1 200 ? 4.591 39.485 -14.655 1.00 19.78 198 ALA B CA 1
ATOM 3162 C C . ALA B 1 200 ? 5.099 40.609 -15.563 1.00 20.16 198 ALA B C 1
ATOM 3163 O O . ALA B 1 200 ? 6.225 41.079 -15.407 1.00 20.38 198 ALA B O 1
ATOM 3165 N N . THR B 1 201 ? 4.258 41.045 -16.502 1.00 20.35 199 THR B N 1
ATOM 3166 C CA . THR B 1 201 ? 4.679 42.042 -17.499 1.00 20.82 199 THR B CA 1
ATOM 3167 C C . THR B 1 201 ? 3.787 43.279 -17.481 1.00 21.44 199 THR B C 1
ATOM 3168 O O . THR B 1 201 ? 3.879 44.138 -18.372 1.00 21.54 199 THR B O 1
ATOM 3172 N N . THR B 1 202 ? 2.924 43.362 -16.477 1.00 22.43 200 THR B N 1
ATOM 3173 C CA . THR B 1 202 ? 2.028 44.511 -16.313 1.00 23.45 200 THR B CA 1
ATOM 3174 C C . THR B 1 202 ? 2.075 45.109 -14.892 1.00 24.44 200 THR B C 1
ATOM 3175 O O . THR B 1 202 ? 2.582 44.479 -13.954 1.00 24.32 200 THR B O 1
ATOM 3179 N N . GLY B 1 203 ? 1.583 46.341 -14.755 1.00 25.17 201 GLY B N 1
ATOM 3180 C CA . GLY B 1 203 ? 1.349 46.956 -13.446 1.00 25.49 201 GLY B CA 1
ATOM 3181 C C . GLY B 1 203 ? 2.573 47.281 -12.612 1.00 25.81 201 GLY B C 1
ATOM 3182 O O . GLY B 1 203 ? 3.675 47.452 -13.138 1.00 26.14 201 GLY B O 1
ATOM 3183 N N . ASP B 1 204 ? 2.368 47.366 -11.301 1.00 25.94 202 ASP B N 1
ATOM 3184 C CA . ASP B 1 204 ? 3.437 47.708 -10.366 1.00 26.13 202 ASP B CA 1
ATOM 3185 C C . ASP B 1 204 ? 4.570 46.675 -10.415 1.00 24.80 202 ASP B C 1
ATOM 3186 O O . ASP B 1 204 ? 5.729 47.028 -10.264 1.00 24.06 202 ASP B O 1
ATOM 3191 N N . TYR B 1 205 ? 4.232 45.408 -10.641 1.00 23.54 203 TYR B N 1
ATOM 3192 C CA . TYR B 1 205 ? 5.276 44.376 -10.726 1.00 22.30 203 TYR B CA 1
ATOM 3193 C C . TYR B 1 205 ? 6.251 44.652 -11.861 1.00 22.23 203 TYR B C 1
ATOM 3194 O O . TYR B 1 205 ? 7.464 44.675 -11.647 1.00 21.00 203 TYR B O 1
ATOM 3203 N N . ALA B 1 206 ? 5.729 44.873 -13.068 1.00 21.91 204 ALA B N 1
ATOM 3204 C CA . ALA B 1 206 ? 6.576 45.144 -14.222 1.00 22.39 204 ALA B CA 1
ATOM 3205 C C . ALA B 1 206 ? 7.427 46.384 -13.990 1.00 22.99 204 ALA B C 1
ATOM 3206 O O . ALA B 1 206 ? 8.601 46.421 -14.355 1.00 22.85 204 ALA B O 1
ATOM 3208 N N . ASP B 1 207 ? 6.816 47.393 -13.375 1.00 23.45 205 ASP B N 1
ATOM 3209 C CA . ASP B 1 207 ? 7.494 48.646 -13.081 1.00 25.02 205 ASP B CA 1
ATOM 3210 C C . ASP B 1 207 ? 8.664 48.395 -12.129 1.00 24.15 205 ASP B C 1
ATOM 3211 O O . ASP B 1 207 ? 9.747 48.941 -12.301 1.00 25.29 205 ASP B O 1
ATOM 3216 N N . TRP B 1 208 ? 8.427 47.557 -11.127 1.00 22.48 206 TRP B N 1
ATOM 3217 C CA . TRP B 1 208 ? 9.431 47.216 -10.123 1.00 22.02 206 TRP B CA 1
ATOM 3218 C C . TRP B 1 208 ? 10.573 46.374 -10.708 1.00 21.49 206 TRP B C 1
ATOM 3219 O O . TRP B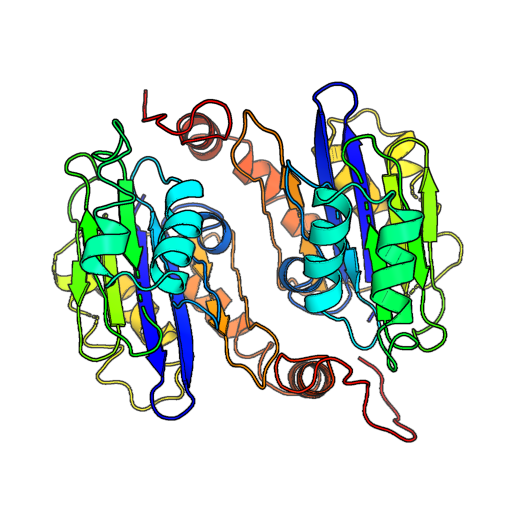 1 208 ? 11.750 46.614 -10.412 1.00 20.28 206 TRP B O 1
ATOM 3230 N N . ALA B 1 209 ? 10.225 45.406 -11.559 1.00 21.23 207 ALA B N 1
ATOM 3231 C CA . ALA B 1 209 ? 11.216 44.466 -12.102 1.00 21.32 207 ALA B CA 1
ATOM 3232 C C . ALA B 1 209 ? 12.293 45.140 -12.956 1.00 21.73 207 ALA B C 1
ATOM 3233 O O . ALA B 1 209 ? 13.384 44.597 -13.124 1.00 22.37 207 ALA B O 1
ATOM 3235 N N . ARG B 1 210 ? 12.000 46.332 -13.478 1.00 22.19 208 ARG B N 1
ATOM 3236 C CA . ARG B 1 210 ? 13.000 47.081 -14.246 1.00 23.51 208 ARG B CA 1
ATOM 3237 C C . ARG B 1 210 ? 13.980 47.869 -13.364 1.00 22.89 208 ARG B C 1
ATOM 3238 O O . ARG B 1 210 ? 14.895 48.513 -13.883 1.00 23.41 208 ARG B O 1
ATOM 3246 N N . GLN B 1 211 ? 13.803 47.791 -12.042 1.00 22.47 209 GLN B N 1
ATOM 3247 C CA . GLN B 1 211 ? 14.593 48.583 -11.083 1.00 21.97 209 GLN B CA 1
ATOM 3248 C C . GLN B 1 211 ? 15.488 47.702 -10.200 1.00 21.43 209 GLN B C 1
ATOM 3249 O O . GLN B 1 211 ? 15.920 48.116 -9.119 1.00 21.94 209 GLN B O 1
ATOM 3255 N N . VAL B 1 212 ? 15.746 46.478 -10.653 1.00 20.48 210 VAL B N 1
ATOM 3256 C CA . VAL B 1 212 ? 16.567 45.534 -9.888 1.00 19.15 210 VAL B CA 1
ATOM 3257 C C . VAL B 1 212 ? 17.832 45.161 -10.677 1.00 18.81 210 VAL B C 1
ATOM 3258 O O . VAL B 1 212 ? 17.867 45.301 -11.896 1.00 18.46 210 VAL B O 1
ATOM 3262 N N . PRO B 1 213 ? 18.904 44.742 -9.986 1.00 18.88 211 PRO B N 1
ATOM 3263 C CA . PRO B 1 213 ? 20.146 44.369 -10.659 1.00 18.93 211 PRO B CA 1
ATOM 3264 C C . PRO B 1 213 ? 19.983 43.440 -11.856 1.00 19.33 211 PRO B C 1
ATOM 3265 O O . PRO B 1 213 ? 19.188 42.485 -11.822 1.00 19.36 211 PRO B O 1
ATOM 3269 N N . VAL B 1 214 ? 20.733 43.744 -12.909 1.00 19.33 212 VAL B N 1
ATOM 3270 C CA . VAL B 1 214 ? 20.787 42.937 -14.127 1.00 20.06 212 VAL B CA 1
ATOM 3271 C C . VAL B 1 214 ? 22.261 42.809 -14.530 1.00 20.24 212 VAL B C 1
ATOM 3272 O O . VAL B 1 214 ? 23.125 43.501 -13.977 1.00 20.50 212 VAL B O 1
ATOM 3276 N N . LEU B 1 215 ? 22.559 41.912 -15.468 1.00 20.70 213 LEU B N 1
ATOM 3277 C CA . LEU B 1 215 ? 23.950 41.619 -15.807 1.00 21.75 213 LEU B CA 1
ATOM 3278 C C . LEU B 1 215 ? 24.728 42.866 -16.249 1.00 21.98 213 LEU B C 1
ATOM 3279 O O . LEU B 1 215 ? 25.910 43.038 -15.904 1.00 21.43 213 LEU B O 1
ATOM 3284 N N . SER B 1 216 ? 24.056 43.745 -16.989 1.00 22.14 214 SER B N 1
ATOM 3285 C CA . SER B 1 216 ? 24.703 44.962 -17.462 1.00 23.29 214 SER B CA 1
ATOM 3286 C C . SER B 1 216 ? 24.626 46.111 -16.438 1.00 23.42 214 SER B C 1
ATOM 3287 O O . SER B 1 216 ? 25.146 47.191 -16.695 1.00 24.40 214 SER B O 1
ATOM 3290 N N . ASP B 1 217 ? 23.982 45.885 -15.290 1.00 22.83 215 ASP B N 1
ATOM 3291 C CA . ASP B 1 217 ? 23.852 46.917 -14.234 1.00 22.19 215 ASP B CA 1
ATOM 3292 C C . ASP B 1 217 ? 23.627 46.200 -12.903 1.00 21.88 215 ASP B C 1
ATOM 3293 O O . ASP B 1 217 ? 22.530 46.216 -12.349 1.00 21.39 215 ASP B O 1
ATOM 3298 N N . LYS B 1 218 ? 24.688 45.574 -12.407 1.00 21.39 216 LYS B N 1
ATOM 3299 C CA . LYS B 1 218 ? 24.593 44.665 -11.258 1.00 21.69 216 LYS B CA 1
ATOM 3300 C C . LYS B 1 218 ? 24.278 45.369 -9.941 1.00 21.64 216 LYS B C 1
ATOM 3301 O O . LYS B 1 218 ? 23.817 44.732 -8.991 1.00 22.15 216 LYS B O 1
ATOM 3307 N N . GLU B 1 219 ? 24.515 46.678 -9.881 1.00 21.33 217 GLU B N 1
ATOM 3308 C CA . GLU B 1 219 ? 24.321 47.420 -8.631 1.00 22.32 217 GLU B CA 1
ATOM 3309 C C . GLU B 1 219 ? 23.045 48.265 -8.615 1.00 21.31 217 GLU B C 1
ATOM 3310 O O . GLU B 1 219 ? 22.824 49.067 -7.693 1.00 21.51 217 GLU B O 1
ATOM 3316 N N . ARG B 1 220 ? 22.202 48.070 -9.631 1.00 20.59 218 ARG B N 1
ATOM 3317 C CA . ARG B 1 220 ? 20.954 48.815 -9.756 1.00 20.49 218 ARG B CA 1
ATOM 3318 C C . ARG B 1 220 ? 20.135 48.823 -8.464 1.00 21.08 218 ARG B C 1
ATOM 3319 O O . ARG B 1 220 ? 20.048 47.809 -7.754 1.00 19.98 218 ARG B O 1
ATOM 3327 N N . ILE B 1 221 ? 19.561 49.991 -8.163 1.00 20.98 219 ILE B N 1
ATOM 3328 C CA . ILE B 1 221 ? 18.629 50.173 -7.059 1.00 22.18 219 ILE B CA 1
ATOM 3329 C C . ILE B 1 221 ? 17.336 50.826 -7.571 1.00 22.17 219 ILE B C 1
ATOM 3330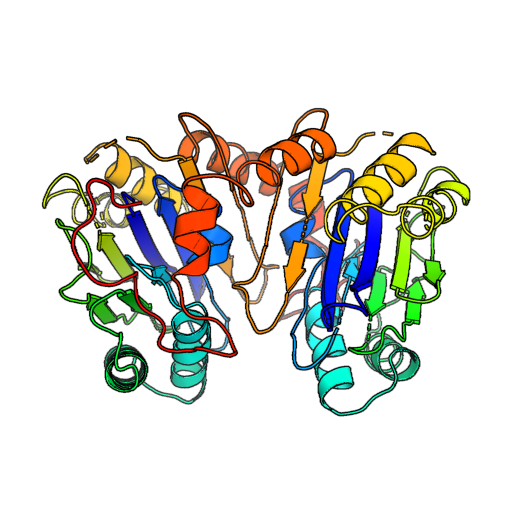 O O . ILE B 1 221 ? 17.228 51.185 -8.748 1.00 22.18 219 ILE B O 1
ATOM 3335 N N . LEU B 1 222 ? 16.361 50.974 -6.684 1.00 23.39 220 LEU B N 1
ATOM 3336 C CA . LEU B 1 222 ? 15.082 51.577 -7.025 1.00 23.68 220 LEU B CA 1
ATOM 3337 C C . LEU B 1 222 ? 15.256 53.014 -7.495 1.00 25.20 220 LEU B C 1
ATOM 3338 O O . LEU B 1 222 ? 16.173 53.703 -7.051 1.00 25.02 220 LEU B O 1
ATOM 3343 N N . ASP B 1 223 ? 14.386 53.433 -8.412 1.00 26.43 221 ASP B N 1
ATOM 3344 C CA . ASP B 1 223 ? 14.322 54.825 -8.853 1.00 28.15 221 ASP B CA 1
ATOM 3345 C C . ASP B 1 223 ? 14.233 55.729 -7.624 1.00 28.65 221 ASP B C 1
ATOM 3346 O O . ASP B 1 223 ? 14.895 56.769 -7.587 1.00 30.74 221 ASP B O 1
#

Radius of gyration: 20.76 Å; Cα contacts (8 Å, |Δi|>4): 1106; chains: 2; bounding box: 42×60×56 Å

InterPro domains:
  IPR010430 Protein of unknown function DUF1028 [PF06267] (2-190)
  IPR029055 Nucleophile aminohydrolases, N-terminal [G3DSA:3.60.20.10] (1-216)
  IPR029055 Nucleophile aminohydrolases, N-terminal [SSF56235] (1-216)

Solvent-accessible surface area: 17116 Å² total

Organism: Ruegeria pomeroyi (strain ATCC 700808 / DSM 15171 / DSS-3) (NCBI:txid246200)

Secondary structure (DSSP, 8-state):
--EEEEEEEETTTTEEEEEEEESSS-HHHHHB---TTT--EEESSS--HHHHHHHHHHHHTT--HHHHHHHHHHT-TTGGG-EEE--TTS---EEE-TTSPSS-EEEEETTEEEEE----THHHH--HHHHH--S-HHHHHHHHHHHHHHT----EE--EEETTEEEE---B---SS-HHHHHHHHHHHHTSHHHHHHHTTS-BTTBTT--PPSS--S---/--EEEEEEE-TTT--EEEEEEESSS-HHHHHB---TTT--EEESSS--HHHHHHHHHHHHTT--HHHHHHHHHHT-TTGGG-EEE--TTS---EEE-TTSPSS-EEEEETTEEEEE----TTTTT--HHHHH--S-HHHHHHHHHHHHHH----EE--EEETTEEEE---B---SS-HHHHHHHHHHHHTSHHHHHHHTTS-BTTBTT----

CATH classification: 3.60.20.10

B-factor: mean 22.82, std 7.65, range [11.93, 58.83]

Nearest PDB structures (foldseek):
  2imh-assembly3_A  TM=1.003E+00  e=1.332E-47  Ruegeria pomeroyi
  2imh-assembly3_B  TM=9.965E-01  e=2.760E-43  Ruegeria pomeroyi
  8q87-assembly1_BH  TM=1.855E-01  e=6.593E+00  Gallus gallus
  2imh-assembly3_B  TM=1.003E+00  e=1.447E-45  Ruegeria pomeroyi
  2imh-assembly3_A  TM=1.001E+00  e=3.921E-43  Ruegeria pomeroyi

Foldseek 3Di:
DWKKKKWFADVVFLKTDMKMFAQAFDLLPQFDDQDSLFWKGKFFQDTDPCLGVQLSVVRNVPDQQVVSNCVSLVVDPCSLGIKMKTGSLQGIDIDHRVPGAPPWDKDGDRGIIMTIRFADPCLRVLVCQLVVDPDDNVVSNLSNVVSSVVVGFTFWMWWMAHQQFDIDTFIDRGDPGCRSVVRVVVVVVCCDDPNVLVRNQAAGNVRRVGHHDDDDDPDDD/DWKKKKWFADPVALKTDMKMFAQAFDLLVQFDDQDSLFGKGFFFQDTDPCLGVQLSVVSNVPDFQVVSQCVSLVVDPVSLGIKMKTGSQQHIDIDHHVPGAPPWFWDGDDTIIMTTRADDPCLRVLVCQLVVDPDDNVVSNLSSVVSSVVCATFWMWWMDHQQFDIDTFIDRGDPGCRSVVSVVRVVVCCDDPNVVVRNQAAGNVRRPGHHD